Protein 5GXD (pdb70)

InterPro domains:
  IPR000873 AMP-dependent synthetase/ligase domain [PF00501] (63-445)
  IPR020845 AMP-binding, conserved site [PS00455] (236-247)
  IPR025110 AMP-binding enzyme, C-terminal domain [PF13193] (510-588)
  IPR032387 Acetyl-coenzyme A synthetase, N-terminal domain [PF16177] (3-57)
  IPR042099 ANL, N-terminal domain [G3DSA:3.40.50.12780] (1-495)
  IPR045851 AMP-binding enzyme domain superfamily [G3DSA:3.30.300.30] (496-630)

Solvent-accessible surface area: 23330 Å² total; per-residue (Å²): 84,12,86,123,27,41,37,52,26,128,126,76,57,65,31,26,0,56,118,14,3,146,50,8,68,46,92,53,85,8,60,49,2,59,44,56,128,99,52,74,32,55,47,23,0,28,84,2,70,0,4,4,0,50,0,0,0,7,33,18,38,128,76,64,50,9,128,62,39,0,0,8,8,1,0,20,27,21,170,56,116,80,96,7,25,0,38,89,0,42,92,90,0,9,43,2,0,5,2,0,99,76,68,33,3,114,112,21,23,46,0,0,0,0,1,8,11,2,3,26,0,0,6,0,0,0,0,0,11,13,4,2,2,6,0,0,1,1,29,7,17,19,4,16,42,28,0,4,32,10,0,55,33,0,48,0,54,0,0,0,0,0,1,0,1,37,57,78,90,93,46,12,84,12,2,80,55,0,29,26,0,5,108,105,2,120,56,104,11,96,8,0,2,0,25,61,20,153,70,55,109,14,123,51,64,123,68,45,7,66,29,9,116,131,15,29,195,70,30,120,80,5,95,28,21,59,6,42,0,58,26,31,8,0,0,2,16,18,19,29,32,86,54,98,21,28,0,0,22,0,15,3,0,1,0,0,1,0,0,17,28,0,0,73,34,0,0,16,0,60,77,33,31,22,0,0,0,25,33,24,0,3,50,11,22,0,0,0,0,0,0,0,0,0,0,0,23,0,0,5,0,0,0,12,10,24,65,26,44,51,13,102,48,0,1,2,2,1,46,0,2,25,79,15,122,0,40,0,0,3,4,23,0,15,16,0,21,16,0,44,186,78,10,78,104,9,114,41,19,74,136,76,99,31,94,99,10,98,1,1,0,0,5,34,26,142,1,17,61,104,0,2,92,28,0,64,95,67,24,67,21,37,1,2,16,2,20,20,13,15,1,0,0,0,0,0,0,0,0,0,20,25,47,63,97,23,100,46,62,67,22,3,3,2,17,14,0,0,4,0,54,18,39,10,1,38,178,54,28,116,88,35,66,92,49,59,112,13,17,0,0,0,88,28,39,13,0,0,1,6,8,25,26,3,30,144,10,91,122,50,7,49,116,41,7,16,72,78,12,109,37,28,1,29,2,10,13,13,0,58,30,28,153,89,29,13,1,34,33,97,60,42,71,70,68,10,8,38,2,23,20,47,34,6,7,6,16,14,1,23,80,15,0,56,71,12,120,24,10,61,57,9,0,1,4,7,0,67,39,130,59,63,28,53,29,0,0,0,0,0,9,38,45,112,76,43,135,76,81,105,89,76,0,13,118,62,0,37,112,34,0,100,96,76,15,1,39,15,0,10,10,125,40,12,15,27,12,124,91,2,0,55,21,208,108,38,119,19,15,83,50,12,0,39,43,13,1,46,56,57,126,96,184,99,19,107,49,21,86,46,69,46,2,5,98,53,0,61,108,10,0,46,165,53,57,43,115

Secondary structure (DSSP, 8-state):
-HHHHHHHHHH-HHHHHHHHHTTS--SB--S-SEE-TTTTS-EESTT-EE-HHIIIIIHHIIIIITTSEEEEEEEGGGTEEEEEEHHHHHHHHHHHHHHHHHTT--TT-EEEEE--SSHHHHHHHHHHHHHT-EEEE--TTS-HHHHHHHHHHH--SEEEEES-EEETTEEE-HHHHHHHHHHH-SS--SEEEEE--TTS--PPPTTTEEETTGGGTTPPPPPPPPEETTSEEEEEEES--TTS-EEEEEEHHHHHHHHHHHHHHTT---TT-EEEE-S-TTSHHHIIIIIIHHHHTT-EEEEE-S-SSSSS-TTHHHHHHHHHTEEEEEE-HHHHHHHHHH-TT-TTGGGS--TT--EEEE-SS---HHHHHHHHHHH-S-EEE-B--TTTSS-SEE--TTT--PPP-TT---EEPTT--EEEE-TTS-BPPTT--EEEEEESSPPTTS-S-BTT-HHHHIIIIISSSTTEEEEEEEEEE-TTS-EEEEEESSSEEEETTEEEEHHHHHHHHTTSTTEEEEEEEEEEETTTEEEEEEEEEEPTT--S-HHHHHHHHHHHHHHHT-GGG---EEEE-S---B-TT--B-HHHHHHHHHT------TT-S-TTHHHHHHHHHHHTT--

Radius of gyration: 24.01 Å; Cα contacts (8 Å, |Δi|>4): 1460; chains: 1; bounding box: 72×55×53 Å

Sequence (627 aa):
TYSQTYAAWKNDPEGFWMEAAQAIDWVTPPGAALNSDNAPLYEWFTDAEVNTCFNAVDRHVQAGNGDRVAIIHDSPVTHTKQEITYAELQERVSLLAGALRAKGIEKGDRVLIYMPMVPQALEAMLACARLGAIHSVVFGGFAANELAVRIDDATPKAIIAASCGIEPGRVVHYKPLLDGAIDLATHKPDFCLIFQREQEVAHLEPGRDFDWHEAQYGVDPAECVPVAGNHPAYILYTSGTTGQPKGVLRPTAGHLVALNWTMKNIYNVDPGDVFWAASDVGWVVGHSYICYAPLIHGNTTIVFEGKPVGTPDAGTFWRVISEHKVKSFFTAPTALRAVKREDPNGEFIGKYDLSHLKTVYLAGERADPDTIQWTMDKLGVPVIDHWWQTETGWAIAANPMGIEHLPVKIGSPSVAMPGYDVQVLDEGGHPVAPGTLGAIAVKLPLAPGTLPNLWQAEERFVKSYLTTFPGYYETGDAGYIDEDGYLYIMARTDDVINVAGHRLSTGAMEEVLASHPDVAECAVIGVSDTLKGQMPLGFLCLSAGVNRPHDEIAKECVKLVREKIGPVAAFKLACVVDRLPKTRSGKILRGTMVNIADGTPWKMPATIDDPAILDEITEALGKLGYP

Nearest PDB structures (foldseek):
  5gxd-assembly1_A  TM=1.002E+00  e=0.000E+00  Dinoroseobacter shibae DFL 12 = DSM 16493
  8w0h-assembly1_B  TM=9.464E-01  e=2.104E-74  Candida albicans
  7kds-assembly1_A  TM=9.506E-01  e=1.976E-74  Candida albicans SC5314
  8v4p-assembly1_A  TM=9.416E-01  e=1.287E-73  Candida albicans
  8w0h-assembly1_A  TM=9.505E-01  e=1.392E-71  Candida albicans

CATH classification: 3.40.50.12780 (+1 more: 3.30.300.30)

Organism: Dinoroseobacter shibae (strain DSM 16493 / NCIMB 14021 / DFL 12) (NCBI:txid398580)

Foldseek 3Di:
DVVVLQVVCVVPVFVSLLVLLVLADFPAFQPTFWDCVPPVLIATSQATKHFQLCLLAVVCVVVVQQQQWAEWEAELVVNDIDTAGSVRLLVLLQLLLLLVVVLPDAAAAEEEEQEWLDVVSLSVLSSCRQRNYAYEYAYNQWALQVLLLVCQQRVHQEYEYEQWADDVVDIRRRQVRPVSNQVVHPRHHQAYEYEYDPVGGDDADPNHYDYSVVSSPPTDGHGRDIDGQQRFSYWAWAADASVQTFTFTWGRSLQLSVLQVQCCQFQNDAASAEAEEPDTCNFLCCVRGQHRSNSSRNYHYYRYHYACAPSPGVLPVLCVCQVRLHAEYEYELLRLLVSCVRVVPLPSNVVGDNVSHAEYEYELDWNAQVSQVSCCVNVVHHYAYFYDGNQQSDTQAAQRVSVPRDDDDGQFNFAGDSQWPKFFAAQVQHGDAAPDKHFIKTAPPHGRRGGSAGRVCRVSCCVPFDPSRHRIGGRQWMFGAHPVRTTHTDGGPDQWDFFQSGTYGQVNLQVQLCPQPFFPGKGWAWAQDPNTGTAIAMETATDPPDDDDWVVSVVVSQVSCCNNTGCVNNHDHYGYFNDFKAFPVRHGPRVVLRCLQHVHDDDQDDRTDDSCRVVRSNVRSVVVPGD

B-factor: mean 26.02, std 11.64, range [9.41, 76.46]

Structure (mmCIF, N/CA/C/O backbone):
data_5GXD
#
_entry.id   5GXD
#
_cell.length_a   147.097
_cell.length_b   58.425
_cell.length_c   113.259
_cell.angle_alpha   90.00
_cell.angle_beta   128.45
_cell.angle_gamma   90.00
#
_symmetry.space_group_name_H-M   'C 1 2 1'
#
loop_
_entity.id
_entity.type
_entity.pdbx_description
1 polymer 'AMP-dependent synthetase and ligase'
2 non-polymer 'ADENOSINE MONOPHOSPHATE'
3 non-polymer 'ACRYLIC ACID'
4 non-polymer 'COENZYME A'
5 non-polymer GLYCEROL
6 water water
#
loop_
_atom_site.group_PDB
_atom_site.id
_atom_site.type_symbol
_atom_site.label_atom_id
_atom_site.label_alt_id
_atom_site.label_comp_id
_atom_site.label_asym_id
_atom_site.label_entity_id
_atom_site.label_seq_id
_atom_site.pdbx_PDB_ins_code
_atom_site.Cartn_x
_atom_site.Cartn_y
_atom_site.Cartn_z
_atom_site.occupancy
_atom_site.B_iso_or_equiv
_atom_site.auth_seq_id
_atom_site.auth_comp_id
_atom_site.auth_asym_id
_atom_site.auth_atom_id
_atom_site.pdbx_PDB_model_num
ATOM 1 N N . THR A 1 2 ? 34.937 42.755 5.989 1.00 20.70 2 THR A N 1
ATOM 2 C CA . THR A 1 2 ? 33.505 42.822 6.278 1.00 19.15 2 THR A CA 1
ATOM 3 C C . THR A 1 2 ? 32.879 41.436 6.134 1.00 19.74 2 THR A C 1
ATOM 4 O O . THR A 1 2 ? 33.459 40.560 5.505 1.00 18.36 2 THR A O 1
ATOM 8 N N . TYR A 1 3 ? 31.685 41.232 6.696 1.00 16.29 3 TYR A N 1
ATOM 9 C CA . TYR A 1 3 ? 31.090 39.914 6.561 1.00 14.67 3 TYR A CA 1
ATOM 10 C C . TYR A 1 3 ? 30.635 39.651 5.133 1.00 18.09 3 TYR A C 1
ATOM 11 O O . TYR A 1 3 ? 30.741 38.516 4.650 1.00 16.84 3 TYR A O 1
ATOM 20 N N . SER A 1 4 ? 30.114 40.673 4.445 1.00 16.50 4 SER A N 1
ATOM 21 C CA . SER A 1 4 ? 29.786 40.498 3.027 1.00 16.35 4 SER A CA 1
ATOM 22 C C . SER A 1 4 ? 30.993 39.976 2.246 1.00 15.73 4 SER A C 1
ATOM 23 O O . SER A 1 4 ? 30.864 39.063 1.420 1.00 14.02 4 SER A O 1
ATOM 26 N N . GLN A 1 5 ? 32.179 40.534 2.505 1.00 13.63 5 GLN A N 1
ATOM 27 C CA . GLN A 1 5 ? 33.381 40.065 1.817 1.00 15.23 5 GLN A CA 1
ATOM 28 C C . GLN A 1 5 ? 33.687 38.610 2.162 1.00 17.75 5 GLN A C 1
ATOM 29 O O . GLN A 1 5 ? 34.007 37.811 1.274 1.00 14.73 5 GLN A O 1
ATOM 35 N N . THR A 1 6 ? 33.611 38.253 3.452 1.00 14.04 6 THR A N 1
ATOM 36 C CA . THR A 1 6 ? 33.851 36.869 3.863 1.00 16.38 6 THR A CA 1
ATOM 37 C C . THR A 1 6 ? 32.870 35.915 3.196 1.00 14.32 6 THR A C 1
ATOM 38 O O . THR A 1 6 ? 33.265 34.896 2.622 1.00 14.35 6 THR A O 1
ATOM 42 N N . TYR A 1 7 ? 31.573 36.217 3.292 1.00 14.12 7 TYR A N 1
ATOM 43 C CA . TYR A 1 7 ? 30.570 35.314 2.754 1.00 14.68 7 TYR A CA 1
ATOM 44 C C . TYR A 1 7 ? 30.697 35.199 1.237 1.00 17.50 7 TYR A C 1
ATOM 45 O O . TYR A 1 7 ? 30.585 34.101 0.674 1.00 14.84 7 TYR A O 1
ATOM 54 N N . ALA A 1 8 ? 30.963 36.316 0.557 1.00 11.87 8 ALA A N 1
ATOM 55 C CA . ALA A 1 8 ? 31.161 36.239 -0.892 1.00 16.00 8 ALA A CA 1
ATOM 56 C C . ALA A 1 8 ? 32.428 35.468 -1.250 1.00 16.55 8 ALA A C 1
ATOM 57 O O . ALA A 1 8 ? 32.454 34.761 -2.265 1.00 16.85 8 ALA A O 1
ATOM 59 N N . ALA A 1 9 ? 33.475 35.569 -0.427 1.00 15.07 9 ALA A N 1
ATOM 60 C CA . ALA A 1 9 ? 34.692 34.812 -0.693 1.00 14.51 9 ALA A CA 1
ATOM 61 C C . ALA A 1 9 ? 34.422 33.319 -0.601 1.00 17.44 9 ALA A C 1
ATOM 62 O O . ALA A 1 9 ? 34.965 32.530 -1.388 1.00 19.41 9 ALA A O 1
ATOM 64 N N . TRP A 1 10 ? 33.559 32.915 0.331 1.00 16.48 10 TRP A N 1
ATOM 65 C CA . TRP A 1 10 ? 33.183 31.508 0.407 1.00 16.12 10 TRP A CA 1
ATOM 66 C C . TRP A 1 10 ? 32.344 31.102 -0.800 1.00 17.60 10 TRP A C 1
ATOM 67 O O . TRP A 1 10 ? 32.617 30.079 -1.438 1.00 16.49 10 TRP A O 1
ATOM 78 N N . LYS A 1 11 ? 31.321 31.894 -1.136 1.00 16.22 11 LYS A N 1
ATOM 79 C CA . LYS A 1 11 ? 30.474 31.574 -2.289 1.00 20.45 11 LYS A CA 1
ATOM 80 C C . LYS A 1 11 ? 31.285 31.434 -3.576 1.00 19.34 11 LYS A C 1
ATOM 81 O O . LYS A 1 11 ? 31.003 30.562 -4.408 1.00 19.14 11 LYS A O 1
ATOM 87 N N . ASN A 1 12 ? 32.272 32.308 -3.770 1.00 15.61 12 ASN A N 1
ATOM 88 C CA . ASN A 1 12 ? 33.045 32.356 -5.003 1.00 17.95 12 ASN A CA 1
ATOM 89 C C . ASN A 1 12 ? 34.135 31.297 -5.060 1.00 17.52 12 ASN A C 1
ATOM 90 O O . ASN A 1 12 ? 34.551 30.920 -6.157 1.00 18.99 12 ASN A O 1
ATOM 95 N N . ASP A 1 13 ? 34.606 30.799 -3.919 1.00 13.63 13 ASP A N 1
ATOM 96 C CA . ASP A 1 13 ? 35.625 29.760 -3.934 1.00 16.89 13 ASP A CA 1
ATOM 97 C C . ASP A 1 13 ? 35.510 28.922 -2.659 1.00 17.88 13 ASP A C 1
ATOM 98 O O . ASP A 1 13 ? 36.319 29.075 -1.740 1.00 17.55 13 ASP A O 1
ATOM 103 N N . PRO A 1 14 ? 34.508 28.047 -2.561 1.00 17.14 14 PRO A N 1
ATOM 104 C CA . PRO A 1 14 ? 34.340 27.268 -1.313 1.00 20.88 14 PRO A CA 1
ATOM 105 C C . PRO A 1 14 ? 35.526 26.372 -0.989 1.00 16.48 14 PRO A C 1
ATOM 106 O O . PRO A 1 14 ? 35.889 26.235 0.191 1.00 20.10 14 PRO A O 1
ATOM 110 N N . GLU A 1 15 ? 36.143 25.749 -1.997 1.00 18.48 15 GLU A N 1
ATOM 111 C CA . GLU A 1 15 ? 37.318 24.917 -1.733 1.00 20.36 15 GLU A CA 1
ATOM 112 C C . GLU A 1 15 ? 38.445 25.747 -1.131 1.00 21.37 15 GLU A C 1
ATOM 113 O O . GLU A 1 15 ? 39.005 25.392 -0.084 1.00 18.74 15 GLU A O 1
ATOM 119 N N . GLY A 1 16 ? 38.784 26.869 -1.774 1.00 18.80 16 GLY A N 1
ATOM 120 C CA . GLY A 1 16 ? 39.846 27.703 -1.243 1.00 17.82 16 GLY A CA 1
ATOM 121 C C . GLY A 1 16 ? 39.535 28.209 0.152 1.00 16.56 16 GLY A C 1
ATOM 122 O O . GLY A 1 16 ? 40.424 28.312 1.000 1.00 16.49 16 GLY A O 1
ATOM 123 N N . PHE A 1 17 ? 38.266 28.540 0.403 1.00 17.37 17 PHE A N 1
ATOM 124 C CA . PHE A 1 17 ? 37.872 29.063 1.706 1.00 15.33 17 PHE A CA 1
ATOM 125 C C . PHE A 1 17 ? 38.108 28.026 2.803 1.00 15.90 17 PHE A C 1
ATOM 126 O O . PHE A 1 17 ? 38.717 28.322 3.845 1.00 15.23 17 PHE A O 1
ATOM 134 N N . TRP A 1 18 ? 37.653 26.795 2.579 1.00 15.25 18 TRP A N 1
ATOM 135 C CA . TRP A 1 18 ? 37.778 25.779 3.622 1.00 14.40 18 TRP A CA 1
ATOM 136 C C . TRP A 1 18 ? 39.185 25.196 3.700 1.00 15.72 18 TRP A C 1
ATOM 137 O O . TRP A 1 18 ? 39.642 24.844 4.798 1.00 14.04 18 TRP A O 1
ATOM 148 N N . MET A 1 19 ? 39.897 25.101 2.568 1.00 13.72 19 MET A N 1
ATOM 149 C CA . MET A 1 19 ? 41.287 24.660 2.633 1.00 16.75 19 MET A CA 1
ATOM 150 C C . MET A 1 19 ? 42.139 25.651 3.422 1.00 19.19 19 MET A C 1
ATOM 151 O O . MET A 1 19 ? 43.028 25.250 4.192 1.00 16.79 19 MET A O 1
ATOM 156 N N . GLU A 1 20 ? 41.856 26.950 3.280 1.00 17.54 20 GLU A N 1
ATOM 157 C CA . GLU A 1 20 ? 42.587 27.936 4.067 1.00 16.68 20 GLU A CA 1
ATOM 158 C C . GLU A 1 20 ? 42.277 27.786 5.547 1.00 16.08 20 GLU A C 1
ATOM 159 O O . GLU A 1 20 ? 43.184 27.841 6.385 1.00 16.57 20 GLU A O 1
ATOM 165 N N . ALA A 1 21 ? 40.997 27.617 5.890 1.00 15.54 21 ALA A N 1
ATOM 166 C CA . ALA A 1 21 ? 40.637 27.389 7.282 1.00 16.71 21 ALA A CA 1
ATOM 167 C C . ALA A 1 21 ? 41.267 26.106 7.806 1.00 16.33 21 ALA A C 1
ATOM 168 O O . ALA A 1 21 ? 41.588 26.012 9.000 1.00 16.12 21 ALA A O 1
ATOM 170 N N . ALA A 1 22 ? 41.454 25.108 6.933 1.00 14.67 22 ALA A N 1
ATOM 171 C CA . ALA A 1 22 ? 42.081 23.857 7.355 1.00 14.09 22 ALA A CA 1
ATOM 172 C C . ALA A 1 22 ? 43.542 24.051 7.742 1.00 16.89 22 ALA A C 1
ATOM 173 O O . ALA A 1 22 ? 44.106 23.202 8.449 1.00 15.26 22 ALA A O 1
ATOM 175 N N . GLN A 1 23 ? 44.161 25.159 7.321 1.00 13.65 23 GLN A N 1
ATOM 176 C CA . GLN A 1 23 ? 45.554 25.405 7.671 1.00 15.93 23 GLN A CA 1
ATOM 177 C C . GLN A 1 23 ? 45.749 25.586 9.175 1.00 16.46 23 GLN A C 1
ATOM 178 O O . GLN A 1 23 ? 46.865 25.401 9.671 1.00 15.94 23 GLN A O 1
ATOM 184 N N . ALA A 1 24 ? 44.697 25.933 9.918 1.00 15.98 24 ALA A N 1
ATOM 185 C CA . ALA A 1 24 ? 44.863 26.179 11.348 1.00 18.94 24 ALA A CA 1
ATOM 186 C C . ALA A 1 24 ? 44.979 24.900 12.161 1.00 16.02 24 ALA A C 1
ATOM 187 O O . ALA A 1 24 ? 45.253 24.971 13.364 1.00 15.52 24 ALA A O 1
ATOM 189 N N . ILE A 1 25 ? 44.768 23.748 11.541 1.00 15.34 25 ILE A N 1
ATOM 190 C CA . ILE A 1 25 ? 44.743 22.459 12.218 1.00 12.10 25 ILE A CA 1
ATOM 191 C C . ILE A 1 25 ? 46.069 21.754 11.966 1.00 16.93 25 ILE A C 1
ATOM 192 O O . ILE A 1 25 ? 46.637 21.859 10.873 1.00 16.05 25 ILE A O 1
ATOM 197 N N . ASP A 1 26 ? 46.580 21.053 12.983 1.00 14.63 26 ASP A N 1
ATOM 198 C CA . ASP A 1 26 ? 47.805 20.265 12.856 1.00 15.66 26 ASP A CA 1
ATOM 199 C C . ASP A 1 26 ? 47.430 18.864 12.372 1.00 16.40 26 ASP A C 1
ATOM 200 O O . ASP A 1 26 ? 46.858 18.073 13.131 1.00 15.25 26 ASP A O 1
ATOM 205 N N . TRP A 1 27 ? 47.774 18.552 11.120 1.00 13.33 27 TRP A N 1
ATOM 206 C CA . TRP A 1 27 ? 47.401 17.294 10.485 1.00 14.41 27 TRP A CA 1
ATOM 207 C C . TRP A 1 27 ? 48.528 16.279 10.586 1.00 15.31 27 TRP A C 1
ATOM 208 O O . TRP A 1 27 ? 49.705 16.633 10.491 1.00 17.84 27 TRP A O 1
ATOM 219 N N . VAL A 1 28 ? 48.164 15.009 10.752 1.00 17.07 28 VAL A N 1
ATOM 220 C CA . VAL A 1 28 ? 49.117 13.938 10.471 1.00 18.10 28 VAL A CA 1
ATOM 221 C C . VAL A 1 28 ? 49.325 13.822 8.963 1.00 18.76 28 VAL A C 1
ATOM 222 O O . VAL A 1 28 ? 50.456 13.768 8.469 1.00 17.78 28 VAL A O 1
ATOM 226 N N . THR A 1 29 ? 48.232 13.819 8.208 1.00 17.63 29 THR A N 1
ATOM 227 C CA . THR A 1 29 ? 48.268 13.907 6.749 1.00 17.45 29 THR A CA 1
ATOM 228 C C . THR A 1 29 ? 47.260 14.979 6.372 1.00 15.19 29 THR A C 1
ATOM 229 O O . THR A 1 29 ? 46.057 14.811 6.649 1.00 17.91 29 THR A O 1
ATOM 233 N N . PRO A 1 30 ? 47.679 16.095 5.780 1.00 15.93 30 PRO A N 1
ATOM 234 C CA . PRO A 1 30 ? 46.721 17.149 5.481 1.00 18.11 30 PRO A CA 1
ATOM 235 C C . PRO A 1 30 ? 45.788 16.696 4.374 1.00 19.20 30 PRO A C 1
ATOM 236 O O . PRO A 1 30 ? 46.171 15.878 3.523 1.00 18.57 30 PRO A O 1
ATOM 240 N N . PRO A 1 31 ? 44.547 17.176 4.362 1.00 16.20 31 PRO A N 1
ATOM 241 C CA . PRO A 1 31 ? 43.657 16.839 3.255 1.00 15.81 31 PRO A CA 1
ATOM 242 C C . PRO A 1 31 ? 44.175 17.486 1.989 1.00 18.36 31 PRO A C 1
ATOM 243 O O . PRO A 1 31 ? 44.846 18.520 2.030 1.00 18.25 31 PRO A O 1
ATOM 247 N N . GLY A 1 32 ? 43.873 16.858 0.854 1.00 15.83 32 GLY A N 1
ATOM 248 C CA . GLY A 1 32 ? 44.251 17.459 -0.406 1.00 16.85 32 GLY A CA 1
ATOM 249 C C . GLY A 1 32 ? 43.187 18.331 -1.012 1.00 18.37 32 GLY A C 1
ATOM 250 O O . GLY A 1 32 ? 43.463 19.060 -1.962 1.00 18.69 32 GLY A O 1
ATOM 251 N N . ALA A 1 33 ? 41.975 18.273 -0.472 1.00 15.92 33 ALA A N 1
ATOM 252 C CA . ALA A 1 33 ? 40.837 19.028 -0.975 1.00 18.68 33 ALA A CA 1
ATOM 253 C C . ALA A 1 33 ? 39.798 19.011 0.131 1.00 17.27 33 ALA A C 1
ATOM 254 O O . ALA A 1 33 ? 39.964 18.315 1.133 1.00 19.04 33 ALA A O 1
ATOM 256 N N . ALA A 1 34 ? 38.728 19.789 -0.043 1.00 13.55 34 ALA A N 1
ATOM 257 C CA . ALA A 1 34 ? 37.739 19.882 1.028 1.00 17.71 34 ALA A CA 1
ATOM 258 C C . ALA A 1 34 ? 36.560 18.945 0.787 1.00 16.19 34 ALA A C 1
ATOM 259 O O . ALA A 1 34 ? 36.439 17.901 1.443 1.00 16.31 34 ALA A O 1
ATOM 261 N N . LEU A 1 35 ? 35.710 19.297 -0.169 1.00 14.84 35 LEU A N 1
ATOM 262 C CA . LEU A 1 35 ? 34.494 18.542 -0.429 1.00 16.83 35 LEU A CA 1
ATOM 263 C C . LEU A 1 35 ? 34.807 17.208 -1.111 1.00 16.95 35 LEU A C 1
ATOM 264 O O . LEU A 1 35 ? 35.582 17.159 -2.070 1.00 16.86 35 LEU A O 1
ATOM 269 N N . ASN A 1 36 ? 34.204 16.127 -0.606 1.00 14.95 36 ASN A N 1
ATOM 270 C CA . ASN A 1 36 ? 34.180 14.824 -1.272 1.00 15.14 36 ASN A CA 1
ATOM 271 C C . ASN A 1 36 ? 32.738 14.612 -1.716 1.00 18.36 36 ASN A C 1
ATOM 272 O O . ASN A 1 36 ? 31.856 14.374 -0.886 1.00 16.78 36 ASN A O 1
ATOM 277 N N . SER A 1 37 ? 32.484 14.736 -3.017 1.00 16.92 37 SER A N 1
ATOM 278 C CA . SER A 1 37 ? 31.136 14.570 -3.540 1.00 19.87 37 SER A CA 1
ATOM 279 C C . SER A 1 37 ? 30.911 13.195 -4.179 1.00 20.85 37 SER A C 1
ATOM 280 O O . SER A 1 37 ? 29.884 12.985 -4.828 1.00 19.47 37 SER A O 1
ATOM 283 N N . ASP A 1 38 ? 31.832 12.250 -3.985 1.00 21.58 38 ASP A N 1
ATOM 284 C CA . ASP A 1 38 ? 31.750 10.968 -4.688 1.00 22.88 38 ASP A CA 1
ATOM 285 C C . ASP A 1 38 ? 30.482 10.192 -4.343 1.00 26.30 38 ASP A C 1
ATOM 286 O O . ASP A 1 38 ? 30.022 9.369 -5.145 1.00 20.33 38 ASP A O 1
ATOM 291 N N . ASN A 1 39 ? 29.913 10.420 -3.160 1.00 23.68 39 ASN A N 1
ATOM 292 C CA . ASN A 1 39 ? 28.691 9.746 -2.738 1.00 19.99 39 ASN A CA 1
ATOM 293 C C . ASN A 1 39 ? 27.516 10.705 -2.597 1.00 19.06 39 ASN A C 1
ATOM 294 O O . ASN A 1 39 ? 26.574 10.411 -1.855 1.00 19.14 39 ASN A O 1
ATOM 299 N N . ALA A 1 40 ? 27.545 11.837 -3.303 1.00 20.14 40 ALA A N 1
ATOM 300 C CA . ALA A 1 40 ? 26.409 12.771 -3.324 1.00 20.19 40 ALA A CA 1
ATOM 301 C C . ALA A 1 40 ? 25.117 11.983 -3.530 1.00 20.73 40 ALA A C 1
ATOM 302 O O . ALA A 1 40 ? 25.093 11.059 -4.335 1.00 24.19 40 ALA A O 1
ATOM 304 N N . PRO A 1 41 ? 24.045 12.339 -2.806 1.00 19.22 41 PRO A N 1
ATOM 305 C CA . PRO A 1 41 ? 23.925 13.530 -1.952 1.00 19.73 41 PRO A CA 1
ATOM 306 C C . PRO A 1 41 ? 24.483 13.347 -0.533 1.00 17.99 41 PRO A C 1
ATOM 307 O O . PRO A 1 41 ? 24.238 14.199 0.321 1.00 19.57 41 PRO A O 1
ATOM 311 N N . LEU A 1 42 ? 25.211 12.261 -0.279 1.00 16.90 42 LEU A N 1
ATOM 312 C CA . LEU A 1 42 ? 25.843 12.056 1.034 1.00 18.26 42 LEU A CA 1
ATOM 313 C C . LEU A 1 42 ? 27.252 12.630 0.962 1.00 16.15 42 LEU A C 1
ATOM 314 O O . LEU A 1 42 ? 28.248 11.919 0.806 1.00 18.83 42 LEU A O 1
ATOM 319 N N . TYR A 1 43 ? 27.320 13.957 1.034 1.00 16.97 43 TYR A N 1
ATOM 320 C CA . TYR A 1 43 ? 28.585 14.667 0.939 1.00 15.63 43 TYR A CA 1
ATOM 321 C C . TYR A 1 43 ? 29.408 14.478 2.211 1.00 15.55 43 TYR A C 1
ATOM 322 O O . TYR A 1 43 ? 28.865 14.294 3.300 1.00 14.07 43 TYR A O 1
ATOM 331 N N . GLU A 1 44 ? 30.734 14.528 2.058 1.00 15.33 44 GLU A N 1
ATOM 332 C CA . GLU A 1 44 ? 31.659 14.447 3.180 1.00 16.98 44 GLU A CA 1
ATOM 333 C C . GLU A 1 44 ? 32.792 15.424 2.926 1.00 17.91 44 GLU A C 1
ATOM 334 O O . GLU A 1 44 ? 32.969 15.918 1.811 1.00 14.05 44 GLU A O 1
ATOM 340 N N . TRP A 1 45 ? 33.569 15.697 3.977 1.00 14.31 45 TRP A N 1
ATOM 341 C CA . TRP A 1 45 ? 34.599 16.727 3.947 1.00 14.56 45 TRP A CA 1
ATOM 342 C C . TRP A 1 45 ? 35.925 16.181 4.453 1.00 14.46 45 TRP A C 1
ATOM 343 O O . TRP A 1 45 ? 35.961 15.458 5.452 1.00 14.37 45 TRP A O 1
ATOM 354 N N . PHE A 1 46 ? 37.013 16.571 3.784 1.00 13.05 46 PHE A N 1
ATOM 355 C CA . PHE A 1 46 ? 38.373 16.291 4.236 1.00 11.84 46 PHE A CA 1
ATOM 356 C C . PHE A 1 46 ? 38.607 14.800 4.487 1.00 14.97 46 PHE A C 1
ATOM 357 O O . PHE A 1 46 ? 39.273 14.410 5.455 1.00 13.60 46 PHE A O 1
ATOM 365 N N . THR A 1 47 ? 38.079 13.953 3.600 1.00 13.56 47 THR A N 1
ATOM 366 C CA . THR A 1 47 ? 38.046 12.521 3.879 1.00 12.98 47 THR A CA 1
ATOM 367 C C . THR A 1 47 ? 39.417 11.878 3.775 1.00 15.46 47 THR A C 1
ATOM 368 O O . THR A 1 47 ? 39.624 10.811 4.362 1.00 15.00 47 THR A O 1
ATOM 372 N N . ASP A 1 48 ? 40.349 12.494 3.046 1.00 13.12 48 ASP A N 1
ATOM 373 C CA . ASP A 1 48 ? 41.685 11.942 2.865 1.00 14.38 48 ASP A CA 1
ATOM 374 C C . ASP A 1 48 ? 42.694 12.450 3.882 1.00 15.73 48 ASP A C 1
ATOM 375 O O . ASP A 1 48 ? 43.882 12.120 3.779 1.00 13.99 48 ASP A O 1
ATOM 380 N N . ALA A 1 49 ? 42.258 13.229 4.861 1.00 13.43 49 ALA A N 1
ATOM 381 C CA . ALA A 1 49 ? 43.162 13.682 5.899 1.00 17.93 49 ALA A CA 1
ATOM 382 C C . ALA A 1 49 ? 43.393 12.572 6.911 1.00 17.80 49 ALA A C 1
ATOM 383 O O . ALA A 1 49 ? 42.616 11.619 7.008 1.00 16.11 49 ALA A O 1
ATOM 385 N N . GLU A 1 50 ? 44.479 12.717 7.671 1.00 15.50 50 GLU A N 1
ATOM 386 C CA . GLU A 1 50 ? 44.710 11.987 8.908 1.00 17.06 50 GLU A CA 1
ATOM 387 C C . GLU A 1 50 ? 44.999 12.997 10.008 1.00 14.93 50 GLU A C 1
ATOM 388 O O . GLU A 1 50 ? 45.723 13.976 9.790 1.00 16.92 50 GLU A O 1
ATOM 394 N N . VAL A 1 51 ? 44.449 12.755 11.192 1.00 15.88 51 VAL A N 1
ATOM 395 C CA . VAL A 1 51 ? 44.457 13.784 12.235 1.00 15.05 51 VAL A CA 1
ATOM 396 C C . VAL A 1 51 ? 44.079 13.129 13.556 1.00 16.44 51 VAL A C 1
ATOM 397 O O . VAL A 1 51 ? 43.606 11.984 13.579 1.00 17.36 51 VAL A O 1
ATOM 401 N N . ASN A 1 52 ? 44.313 13.828 14.664 1.00 14.32 52 ASN A N 1
ATOM 402 C CA . ASN A 1 52 ? 43.773 13.413 15.945 1.00 14.64 52 ASN A CA 1
ATOM 403 C C . ASN A 1 52 ? 43.197 14.627 16.662 1.00 15.68 52 ASN A C 1
ATOM 404 O O . ASN A 1 52 ? 43.834 15.681 16.734 1.00 13.32 52 ASN A O 1
ATOM 409 N N . THR A 1 53 ? 41.972 14.480 17.165 1.00 14.59 53 THR A N 1
ATOM 410 C CA . THR A 1 53 ? 41.308 15.586 17.830 1.00 13.72 53 THR A CA 1
ATOM 411 C C . THR A 1 53 ? 42.008 15.956 19.134 1.00 17.99 53 THR A C 1
ATOM 412 O O . THR A 1 53 ? 42.172 17.143 19.444 1.00 16.42 53 THR A O 1
ATOM 416 N N . CYS A 1 54 ? 42.426 14.955 19.916 1.00 13.50 54 CYS A N 1
ATOM 417 C CA . CYS A 1 54 ? 43.031 15.270 21.207 1.00 12.94 54 CYS A CA 1
ATOM 418 C C . CYS A 1 54 ? 44.373 15.960 21.016 1.00 14.75 54 CYS A C 1
ATOM 419 O O . CYS A 1 54 ? 44.763 16.799 21.835 1.00 14.13 54 CYS A O 1
ATOM 422 N N . PHE A 1 55 ? 45.085 15.636 19.938 1.00 13.88 55 PHE A N 1
ATOM 423 C CA . PHE A 1 55 ? 46.369 16.286 19.723 1.00 16.17 55 PHE A CA 1
ATOM 424 C C . PHE A 1 55 ? 46.170 17.776 19.484 1.00 16.52 55 PHE A C 1
ATOM 425 O O . PHE A 1 55 ? 46.930 18.604 19.999 1.00 16.25 55 PHE A O 1
ATOM 433 N N . ASN A 1 56 ? 45.127 18.133 18.735 1.00 14.83 56 ASN A N 1
ATOM 434 C CA . ASN A 1 56 ? 44.853 19.533 18.426 1.00 17.29 56 ASN A CA 1
ATOM 435 C C . ASN A 1 56 ? 44.201 20.280 19.586 1.00 14.88 56 ASN A C 1
ATOM 436 O O . ASN A 1 56 ? 44.306 21.512 19.662 1.00 16.30 56 ASN A O 1
ATOM 441 N N . ALA A 1 57 ? 43.519 19.573 20.458 1.00 13.08 57 ALA A N 1
ATOM 442 C CA . ALA A 1 57 ? 42.877 20.200 21.589 1.00 15.45 57 ALA A CA 1
ATOM 443 C C . ALA A 1 57 ? 43.762 20.331 22.858 1.00 14.97 57 ALA A C 1
ATOM 444 O O . ALA A 1 57 ? 43.464 21.081 23.718 1.00 14.20 57 ALA A O 1
ATOM 446 N N . VAL A 1 58 ? 44.822 19.539 22.920 1.00 14.44 58 VAL A N 1
ATOM 447 C CA . VAL A 1 58 ? 45.693 19.454 24.067 1.00 15.95 58 VAL A CA 1
ATOM 448 C C . VAL A 1 58 ? 47.197 19.491 23.772 1.00 15.07 58 VAL A C 1
ATOM 449 O O . VAL A 1 58 ? 47.810 20.490 23.941 1.00 14.31 58 VAL A O 1
ATOM 453 N N . ASP A 1 59 ? 47.742 18.366 23.358 1.00 15.67 59 ASP A N 1
ATOM 454 C CA . ASP A 1 59 ? 49.167 18.217 23.109 1.00 15.32 59 ASP A CA 1
ATOM 455 C C . ASP A 1 59 ? 49.841 19.356 22.353 1.00 17.06 59 ASP A C 1
ATOM 456 O O . ASP A 1 59 ? 50.836 19.821 22.751 1.00 17.25 59 ASP A O 1
ATOM 461 N N . ARG A 1 60 ? 49.263 19.755 21.242 1.00 16.43 60 ARG A N 1
ATOM 462 C CA . ARG A 1 60 ? 49.830 20.789 20.439 1.00 18.47 60 ARG A CA 1
ATOM 463 C C . ARG A 1 60 ? 50.074 22.079 21.214 1.00 19.29 60 ARG A C 1
ATOM 464 O O . ARG A 1 60 ? 51.027 22.727 21.010 1.00 18.54 60 ARG A O 1
ATOM 472 N N . HIS A 1 61 ? 49.180 22.405 22.105 1.00 15.10 61 HIS A N 1
ATOM 473 C CA . HIS A 1 61 ? 49.353 23.622 22.897 1.00 18.47 61 HIS A CA 1
ATOM 474 C C . HIS A 1 61 ? 50.481 23.479 23.910 1.00 19.47 61 HIS A C 1
ATOM 475 O O . HIS A 1 61 ? 51.174 24.460 24.204 1.00 21.05 61 HIS A O 1
ATOM 482 N N . VAL A 1 62 ? 50.692 22.274 24.440 1.00 18.27 62 VAL A N 1
ATOM 483 C CA . VAL A 1 62 ? 51.862 22.023 25.279 1.00 16.66 62 VAL A CA 1
ATOM 484 C C . VAL A 1 62 ? 53.134 22.156 24.455 1.00 18.80 62 VAL A C 1
ATOM 485 O O . VAL A 1 62 ? 54.121 22.772 24.883 1.00 17.92 62 VAL A O 1
ATOM 489 N N . GLN A 1 63 ? 53.131 21.573 23.257 1.00 18.75 63 GLN A N 1
ATOM 490 C CA . GLN A 1 63 ? 54.320 21.600 22.421 1.00 20.93 63 GLN A CA 1
ATOM 491 C C . GLN A 1 63 ? 54.626 23.002 21.920 1.00 21.22 63 GLN A C 1
ATOM 492 O O . GLN A 1 63 ? 55.780 23.291 21.589 1.00 24.01 63 GLN A O 1
ATOM 498 N N . ALA A 1 64 ? 53.628 23.885 21.885 1.00 17.81 64 ALA A N 1
ATOM 499 C CA . ALA A 1 64 ? 53.847 25.262 21.475 1.00 20.80 64 ALA A CA 1
ATOM 500 C C . ALA A 1 64 ? 54.349 26.133 22.617 1.00 20.83 64 ALA A C 1
ATOM 501 O O . ALA A 1 64 ? 54.553 27.331 22.414 1.00 21.51 64 ALA A O 1
ATOM 503 N N . GLY A 1 65 ? 54.546 25.567 23.806 1.00 21.12 65 GLY A N 1
ATOM 504 C CA . GLY A 1 65 ? 55.007 26.328 24.947 1.00 21.25 65 GLY A CA 1
ATOM 505 C C . GLY A 1 65 ? 53.915 26.888 25.831 1.00 26.56 65 GLY A C 1
ATOM 506 O O . GLY A 1 65 ? 54.214 27.676 26.741 1.00 20.59 65 GLY A O 1
ATOM 507 N N . ASN A 1 66 ? 52.659 26.507 25.605 1.00 20.02 66 ASN A N 1
ATOM 508 C CA . ASN A 1 66 ? 51.547 27.010 26.399 1.00 21.65 66 ASN A CA 1
ATOM 509 C C . ASN A 1 66 ? 51.052 25.983 27.409 1.00 19.60 66 ASN A C 1
ATOM 510 O O . ASN A 1 66 ? 49.880 26.009 27.797 1.00 19.77 66 ASN A O 1
ATOM 515 N N . GLY A 1 67 ? 51.943 25.087 27.852 1.00 19.16 67 GLY A N 1
ATOM 516 C CA . GLY A 1 67 ? 51.562 24.066 28.812 1.00 17.88 67 GLY A CA 1
ATOM 517 C C . GLY A 1 67 ? 51.073 24.628 30.131 1.00 19.34 67 GLY A C 1
ATOM 518 O O . GLY A 1 67 ? 50.245 24.009 30.798 1.00 18.12 67 GLY A O 1
ATOM 519 N N . ASP A 1 68 ? 51.560 25.806 30.527 1.00 18.19 68 ASP A N 1
ATOM 520 C CA . ASP A 1 68 ? 51.109 26.388 31.789 1.00 20.58 68 ASP A CA 1
ATOM 521 C C . ASP A 1 68 ? 49.859 27.255 31.640 1.00 20.06 68 ASP A C 1
ATOM 522 O O . ASP A 1 68 ? 49.324 27.715 32.654 1.00 17.22 68 ASP A O 1
ATOM 527 N N . ARG A 1 69 ? 49.372 27.473 30.415 1.00 15.79 69 ARG A N 1
ATOM 528 C CA . ARG A 1 69 ? 48.076 28.116 30.235 1.00 15.76 69 ARG A CA 1
ATOM 529 C C . ARG A 1 69 ? 46.981 27.267 30.869 1.00 15.85 69 ARG A C 1
ATOM 530 O O . ARG A 1 69 ? 47.010 26.035 30.792 1.00 17.76 69 ARG A O 1
ATOM 538 N N . VAL A 1 70 ? 45.991 27.911 31.486 1.00 13.08 70 VAL A N 1
ATOM 539 C CA . VAL A 1 70 ? 44.879 27.145 32.045 1.00 13.50 70 VAL A CA 1
ATOM 540 C C . VAL A 1 70 ? 43.988 26.628 30.918 1.00 13.93 70 VAL A C 1
ATOM 541 O O . VAL A 1 70 ? 43.546 27.390 30.043 1.00 13.58 70 VAL A O 1
ATOM 545 N N . ALA A 1 71 ? 43.736 25.319 30.916 1.00 14.06 71 ALA A N 1
ATOM 546 C CA . ALA A 1 71 ? 42.857 24.725 29.913 1.00 13.52 71 ALA A CA 1
ATOM 547 C C . ALA A 1 71 ? 41.416 24.635 30.412 1.00 13.66 71 ALA A C 1
ATOM 548 O O . ALA A 1 71 ? 40.481 25.009 29.694 1.00 11.50 71 ALA A O 1
ATOM 550 N N . ILE A 1 72 ? 41.213 24.146 31.636 1.00 12.05 72 ILE A N 1
ATOM 551 C CA . ILE A 1 72 ? 39.867 23.924 32.162 1.00 13.04 72 ILE A CA 1
ATOM 552 C C . ILE A 1 72 ? 39.749 24.563 33.541 1.00 14.56 72 ILE A C 1
ATOM 553 O O . ILE A 1 72 ? 40.608 24.357 34.410 1.00 13.49 72 ILE A O 1
ATOM 558 N N . ILE A 1 73 ? 38.668 25.305 33.757 1.00 12.51 73 ILE A N 1
ATOM 559 C CA . ILE A 1 73 ? 38.300 25.753 35.096 1.00 15.15 73 ILE A CA 1
ATOM 560 C C . ILE A 1 73 ? 37.012 25.049 35.476 1.00 13.44 73 ILE A C 1
ATOM 561 O O . ILE A 1 73 ? 35.998 25.178 34.781 1.00 11.10 73 ILE A O 1
ATOM 566 N N . HIS A 1 74 ? 37.053 24.304 36.573 1.00 12.59 74 HIS A N 1
ATOM 567 C CA . HIS A 1 74 ? 35.854 23.708 37.141 1.00 14.03 74 HIS A CA 1
ATOM 568 C C . HIS A 1 74 ? 35.333 24.649 38.220 1.00 13.07 74 HIS A C 1
ATOM 569 O O . HIS A 1 74 ? 36.056 24.961 39.173 1.00 12.58 74 HIS A O 1
ATOM 576 N N . ASP A 1 75 ? 34.101 25.125 38.065 1.00 11.55 75 ASP A N 1
ATOM 577 C CA . ASP A 1 75 ? 33.489 25.970 39.088 1.00 11.83 75 ASP A CA 1
ATOM 578 C C . ASP A 1 75 ? 32.172 25.312 39.460 1.00 12.70 75 ASP A C 1
ATOM 579 O O . ASP A 1 75 ? 31.213 25.342 38.683 1.00 12.90 75 ASP A O 1
ATOM 584 N N . SER A 1 76 ? 32.143 24.688 40.640 1.00 15.31 76 SER A N 1
ATOM 585 C CA . SER A 1 76 ? 31.034 23.848 41.086 1.00 14.11 76 SER A CA 1
ATOM 586 C C . SER A 1 76 ? 30.485 24.426 42.384 1.00 15.71 76 SER A C 1
ATOM 587 O O . SER A 1 76 ? 30.885 24.006 43.481 1.00 14.86 76 SER A O 1
ATOM 590 N N . PRO A 1 77 ? 29.592 25.414 42.307 1.00 15.07 77 PRO A N 1
ATOM 591 C CA . PRO A 1 77 ? 29.001 25.938 43.546 1.00 17.10 77 PRO A CA 1
ATOM 592 C C . PRO A 1 77 ? 28.197 24.906 44.315 1.00 15.75 77 PRO A C 1
ATOM 593 O O . PRO A 1 77 ? 28.067 25.030 45.540 1.00 17.55 77 PRO A O 1
ATOM 597 N N . VAL A 1 78 ? 27.681 23.872 43.644 1.00 18.16 78 VAL A N 1
ATOM 598 C CA . VAL A 1 78 ? 26.937 22.831 44.347 1.00 15.93 78 VAL A CA 1
ATOM 599 C C . VAL A 1 78 ? 27.852 21.945 45.176 1.00 19.63 78 VAL A C 1
ATOM 600 O O . VAL A 1 78 ? 27.380 21.250 46.078 1.00 17.04 78 VAL A O 1
ATOM 604 N N . THR A 1 79 ? 29.156 21.942 44.905 1.00 15.04 79 THR A N 1
ATOM 605 C CA . THR A 1 79 ? 30.094 21.278 45.794 1.00 18.80 79 THR A CA 1
ATOM 606 C C . THR A 1 79 ? 31.104 22.266 46.370 1.00 17.72 79 THR A C 1
ATOM 607 O O . THR A 1 79 ? 32.148 21.837 46.858 1.00 16.25 79 THR A O 1
ATOM 611 N N . HIS A 1 80 ? 30.816 23.574 46.280 1.00 15.66 80 HIS A N 1
ATOM 612 C CA . HIS A 1 80 ? 31.687 24.662 46.747 1.00 19.00 80 HIS A CA 1
ATOM 613 C C . HIS A 1 80 ? 33.146 24.420 46.373 1.00 17.67 80 HIS A C 1
ATOM 614 O O . HIS A 1 80 ? 34.055 24.515 47.200 1.00 15.29 80 HIS A O 1
ATOM 621 N N . THR A 1 81 ? 33.368 24.122 45.101 1.00 13.67 81 THR A N 1
ATOM 622 C CA . THR A 1 81 ? 34.678 23.715 44.621 1.00 13.42 81 THR A CA 1
ATOM 623 C C . THR A 1 81 ? 35.071 24.532 43.402 1.00 14.07 81 THR A C 1
ATOM 624 O O . THR A 1 81 ? 34.238 24.817 42.536 1.00 14.76 81 THR A O 1
ATOM 628 N N . LYS A 1 82 ? 36.344 24.903 43.350 1.00 13.23 82 LYS A N 1
ATOM 629 C CA . LYS A 1 82 ? 36.959 25.538 42.194 1.00 16.98 82 LYS A CA 1
ATOM 630 C C . LYS A 1 82 ? 38.267 24.814 41.926 1.00 17.60 82 LYS A C 1
ATOM 631 O O . LYS A 1 82 ? 39.077 24.647 42.846 1.00 17.50 82 LYS A O 1
ATOM 637 N N . GLN A 1 83 ? 38.469 24.370 40.686 1.00 11.99 83 GLN A N 1
ATOM 638 C CA . GLN A 1 83 ? 39.697 23.680 40.309 1.00 14.77 83 GLN A CA 1
ATOM 639 C C . GLN A 1 83 ? 40.157 24.176 38.949 1.00 16.04 83 GLN A C 1
ATOM 640 O O . GLN A 1 83 ? 39.346 24.311 38.030 1.00 16.71 83 GLN A O 1
ATOM 646 N N . GLU A 1 84 ? 41.454 24.446 38.817 1.00 13.98 84 GLU A N 1
ATOM 647 C CA . GLU A 1 84 ? 42.014 24.840 37.529 1.00 17.99 84 GLU A CA 1
ATOM 648 C C . GLU A 1 84 ? 42.995 23.778 37.041 1.00 17.83 84 GLU A C 1
ATOM 649 O O . GLU A 1 84 ? 43.748 23.206 37.831 1.00 14.45 84 GLU A O 1
ATOM 655 N N . ILE A 1 85 ? 42.972 23.502 35.738 1.00 15.68 85 ILE A N 1
ATOM 656 C CA . ILE A 1 85 ? 43.799 22.458 35.141 1.00 14.24 85 ILE A CA 1
ATOM 657 C C . ILE A 1 85 ? 44.524 23.067 33.949 1.00 15.24 85 ILE A C 1
ATOM 658 O O . ILE A 1 85 ? 43.877 23.575 33.024 1.00 14.90 85 ILE A O 1
ATOM 663 N N . THR A 1 86 ? 45.857 23.010 33.955 1.00 12.36 86 THR A N 1
ATOM 664 C CA . THR A 1 86 ? 46.580 23.584 32.827 1.00 12.40 86 THR A CA 1
ATOM 665 C C . THR A 1 86 ? 46.556 22.632 31.618 1.00 15.21 86 THR A C 1
ATOM 666 O O . THR A 1 86 ? 46.167 21.460 31.704 1.00 15.21 86 THR A O 1
ATOM 670 N N . TYR A 1 87 ? 47.043 23.128 30.486 1.00 14.83 87 TYR A N 1
ATOM 671 C CA . TYR A 1 87 ? 47.156 22.261 29.318 1.00 15.61 87 TYR A CA 1
ATOM 672 C C . TYR A 1 87 ? 48.147 21.122 29.554 1.00 17.61 87 TYR A C 1
ATOM 673 O O . TYR A 1 87 ? 47.914 19.984 29.116 1.00 15.51 87 TYR A O 1
ATOM 682 N N . ALA A 1 88 ? 49.261 21.399 30.235 1.00 15.92 88 ALA A N 1
ATOM 683 C CA . ALA A 1 88 ? 50.217 20.328 30.516 1.00 17.89 88 ALA A CA 1
ATOM 684 C C . ALA A 1 88 ? 49.620 19.284 31.451 1.00 16.67 88 ALA A C 1
ATOM 685 O O . ALA A 1 88 ? 49.793 18.074 31.242 1.00 18.86 88 ALA A O 1
ATOM 687 N N . GLU A 1 89 ? 48.946 19.733 32.517 1.00 17.84 89 GLU A N 1
ATOM 688 C CA . GLU A 1 89 ? 48.255 18.802 33.408 1.00 15.43 89 GLU A CA 1
ATOM 689 C C . GLU A 1 89 ? 47.191 18.009 32.658 1.00 16.69 89 GLU A C 1
ATOM 690 O O . GLU A 1 89 ? 47.050 16.796 32.863 1.00 15.84 89 GLU A O 1
ATOM 696 N N . LEU A 1 90 ? 46.430 18.676 31.783 1.00 13.81 90 LEU A N 1
ATOM 697 C CA . LEU A 1 90 ? 45.385 17.982 31.026 1.00 15.03 90 LEU A CA 1
ATOM 698 C C . LEU A 1 90 ? 45.976 16.912 30.112 1.00 12.81 90 LEU A C 1
ATOM 699 O O . LEU A 1 90 ? 45.411 15.822 29.973 1.00 13.85 90 LEU A O 1
ATOM 704 N N . GLN A 1 91 ? 47.109 17.208 29.473 1.00 13.49 91 GLN A N 1
ATOM 705 C CA . GLN A 1 91 ? 47.779 16.204 28.654 1.00 15.41 91 GLN A CA 1
ATOM 706 C C . GLN A 1 91 ? 48.136 14.969 29.472 1.00 16.39 91 GLN A C 1
ATOM 707 O O . GLN A 1 91 ? 47.950 13.839 29.015 1.00 13.64 91 GLN A O 1
ATOM 713 N N . GLU A 1 92 ? 48.659 15.162 30.687 1.00 14.90 92 GLU A N 1
ATOM 714 C CA . GLU A 1 92 ? 48.997 14.016 31.522 1.00 16.23 92 GLU A CA 1
ATOM 715 C C . GLU A 1 92 ? 47.750 13.221 31.892 1.00 17.73 92 GLU A C 1
ATOM 716 O O . GLU A 1 92 ? 47.728 11.987 31.787 1.00 18.86 92 GLU A O 1
ATOM 722 N N . ARG A 1 93 ? 46.695 13.910 32.331 1.00 15.48 93 ARG A N 1
ATOM 723 C CA . ARG A 1 93 ? 45.484 13.205 32.751 1.00 15.85 93 ARG A CA 1
ATOM 724 C C . ARG A 1 93 ? 44.854 12.441 31.592 1.00 17.04 93 ARG A C 1
ATOM 725 O O . ARG A 1 93 ? 44.432 11.284 31.746 1.00 16.39 93 ARG A O 1
ATOM 733 N N . VAL A 1 94 ? 44.756 13.077 30.424 1.00 15.19 94 VAL A N 1
ATOM 734 C CA . VAL A 1 94 ? 44.045 12.443 29.325 1.00 11.82 94 VAL A CA 1
ATOM 735 C C . VAL A 1 94 ? 44.860 11.289 28.762 1.00 16.82 94 VAL A C 1
ATOM 736 O O . VAL A 1 94 ? 44.304 10.254 28.378 1.00 15.93 94 VAL A O 1
ATOM 740 N N . SER A 1 95 ? 46.185 11.442 28.683 1.00 15.29 95 SER A N 1
ATOM 741 C CA . SER A 1 95 ? 46.968 10.368 28.079 1.00 17.79 95 SER A CA 1
ATOM 742 C C . SER A 1 95 ? 47.027 9.145 28.990 1.00 17.94 95 SER A C 1
ATOM 743 O O . SER A 1 95 ? 46.999 8.013 28.500 1.00 16.60 95 SER A O 1
ATOM 746 N N . LEU A 1 96 ? 47.061 9.352 30.315 1.00 16.72 96 LEU A N 1
ATOM 747 C CA . LEU A 1 96 ? 47.034 8.223 31.240 1.00 16.41 96 LEU A CA 1
ATOM 748 C C . LEU A 1 96 ? 45.654 7.581 31.296 1.00 17.78 96 LEU A C 1
ATOM 749 O O . LEU A 1 96 ? 45.540 6.349 31.355 1.00 17.18 96 LEU A O 1
ATOM 754 N N . LEU A 1 97 ? 44.592 8.395 31.284 1.00 14.99 97 LEU A N 1
ATOM 755 C CA . LEU A 1 97 ? 43.245 7.834 31.236 1.00 17.31 97 LEU A CA 1
ATOM 756 C C . LEU A 1 97 ? 43.037 7.022 29.956 1.00 17.63 97 LEU A C 1
ATOM 757 O O . LEU A 1 97 ? 42.479 5.916 29.993 1.00 16.27 97 LEU A O 1
ATOM 762 N N . ALA A 1 98 ? 43.507 7.540 28.819 1.00 16.76 98 ALA A N 1
ATOM 763 C CA . ALA A 1 98 ? 43.437 6.776 27.574 1.00 17.04 98 ALA A CA 1
ATOM 764 C C . ALA A 1 98 ? 44.210 5.465 27.697 1.00 17.42 98 ALA A C 1
ATOM 765 O O . ALA A 1 98 ? 43.762 4.418 27.207 1.00 18.97 98 ALA A O 1
ATOM 767 N N . GLY A 1 99 ? 45.372 5.506 28.357 1.00 19.97 99 GLY A N 1
ATOM 768 C CA . GLY A 1 99 ? 46.119 4.284 28.600 1.00 21.16 99 GLY A CA 1
ATOM 769 C C . GLY A 1 99 ? 45.337 3.273 29.414 1.00 19.18 99 GLY A C 1
ATOM 770 O O . GLY A 1 99 ? 45.396 2.070 29.152 1.00 22.50 99 GLY A O 1
ATOM 771 N N . ALA A 1 100 ? 44.584 3.743 30.406 1.00 20.06 100 ALA A N 1
ATOM 772 C CA . ALA A 1 100 ? 43.786 2.813 31.192 1.00 18.00 100 ALA A CA 1
ATOM 773 C C . ALA A 1 100 ? 42.661 2.223 30.354 1.00 20.47 100 ALA A C 1
ATOM 774 O O . ALA A 1 100 ? 42.344 1.035 30.485 1.00 19.64 100 ALA A O 1
ATOM 776 N N . LEU A 1 101 ? 42.039 3.036 29.497 1.00 19.50 101 LEU A N 1
ATOM 777 C CA . LEU A 1 101 ? 40.971 2.524 28.646 1.00 18.37 101 LEU A CA 1
ATOM 778 C C . LEU A 1 101 ? 41.508 1.475 27.681 1.00 16.73 101 LEU A C 1
ATOM 779 O O . LEU A 1 101 ? 40.877 0.432 27.468 1.00 20.60 101 LEU A O 1
ATOM 784 N N . ARG A 1 102 ? 42.682 1.740 27.104 1.00 17.45 102 ARG A N 1
ATOM 785 C CA . ARG A 1 102 ? 43.339 0.791 26.214 1.00 20.49 102 ARG A CA 1
ATOM 786 C C . ARG A 1 102 ? 43.695 -0.502 26.940 1.00 21.49 102 ARG A C 1
ATOM 787 O O . ARG A 1 102 ? 43.504 -1.597 26.401 1.00 20.02 102 ARG A O 1
ATOM 795 N N . ALA A 1 103 ? 44.211 -0.397 28.169 1.00 20.25 103 ALA A N 1
ATOM 796 C CA . ALA A 1 103 ? 44.589 -1.590 28.917 1.00 20.29 103 ALA A CA 1
ATOM 797 C C . ALA A 1 103 ? 43.389 -2.485 29.194 1.00 18.83 103 ALA A C 1
ATOM 798 O O . ALA A 1 103 ? 43.541 -3.706 29.314 1.00 27.07 103 ALA A O 1
ATOM 800 N N . LYS A 1 104 ? 42.192 -1.916 29.296 1.00 19.77 104 LYS A N 1
ATOM 801 C CA . LYS A 1 104 ? 4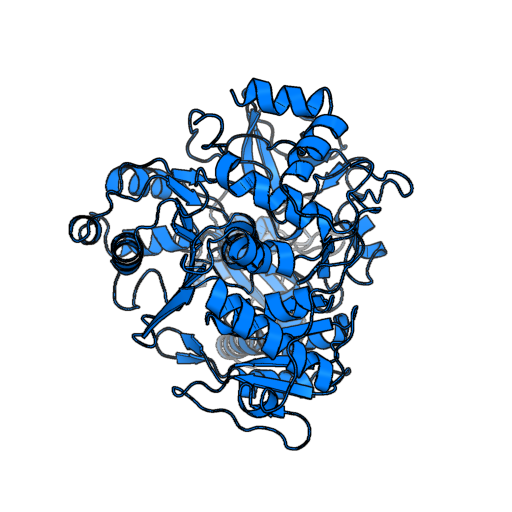0.988 -2.725 29.461 1.00 21.34 104 LYS A CA 1
ATOM 802 C C . LYS A 1 104 ? 40.299 -3.062 28.134 1.00 22.13 104 LYS A C 1
ATOM 803 O O . LYS A 1 104 ? 39.149 -3.513 28.145 1.00 22.59 104 LYS A O 1
ATOM 809 N N . GLY A 1 105 ? 40.960 -2.849 27.000 1.00 19.08 105 GLY A N 1
ATOM 810 C CA . GLY A 1 105 ? 40.471 -3.364 25.726 1.00 20.41 105 GLY A CA 1
ATOM 811 C C . GLY A 1 105 ? 39.897 -2.348 24.748 1.00 25.47 105 GLY A C 1
ATOM 812 O O . GLY A 1 105 ? 39.494 -2.749 23.644 1.00 21.03 105 GLY A O 1
ATOM 813 N N . ILE A 1 106 ? 39.845 -1.056 25.095 1.00 21.73 106 ILE A N 1
ATOM 814 C CA . ILE A 1 106 ? 39.268 -0.069 24.182 1.00 21.29 106 ILE A CA 1
ATOM 815 C C . ILE A 1 106 ? 40.198 0.143 22.997 1.00 19.61 106 ILE A C 1
ATOM 816 O O . ILE A 1 106 ? 41.394 0.431 23.158 1.00 19.75 106 ILE A O 1
ATOM 821 N N . GLU A 1 107 ? 39.640 0.030 21.797 1.00 20.23 107 GLU A N 1
ATOM 822 C CA . GLU A 1 107 ? 40.378 0.190 20.559 1.00 23.43 107 GLU A CA 1
ATOM 823 C C . GLU A 1 107 ? 39.743 1.267 19.683 1.00 18.41 107 GLU A C 1
ATOM 824 O O . GLU A 1 107 ? 38.580 1.645 19.858 1.00 17.90 107 GLU A O 1
ATOM 830 N N . LYS A 1 108 ? 40.525 1.750 18.727 1.00 15.50 108 LYS A N 1
ATOM 831 C CA . LYS A 1 108 ? 39.988 2.663 17.718 1.00 21.08 108 LYS A CA 1
ATOM 832 C C . LYS A 1 108 ? 38.700 2.110 17.124 1.00 19.94 108 LYS A C 1
ATOM 833 O O . LYS A 1 108 ? 38.637 0.946 16.725 1.00 21.85 108 LYS A O 1
ATOM 839 N N . GLY A 1 109 ? 37.652 2.935 17.103 1.00 16.15 109 GLY A N 1
ATOM 840 C CA . GLY A 1 109 ? 36.373 2.531 16.558 1.00 17.85 109 GLY A CA 1
ATOM 841 C C . GLY A 1 109 ? 35.379 1.972 17.559 1.00 15.98 109 GLY A C 1
ATOM 842 O O . GLY A 1 109 ? 34.181 1.934 17.255 1.00 17.72 109 GLY A O 1
ATOM 843 N N . ASP A 1 110 ? 35.838 1.523 18.730 1.00 17.31 110 ASP A N 1
ATOM 844 C CA . ASP A 1 110 ? 34.939 1.127 19.811 1.00 15.45 110 ASP A CA 1
ATOM 845 C C . ASP A 1 110 ? 34.141 2.321 20.331 1.00 17.85 110 ASP A C 1
ATOM 846 O O . ASP A 1 110 ? 34.658 3.436 20.414 1.00 16.80 110 ASP A O 1
ATOM 851 N N . ARG A 1 111 ? 32.883 2.090 20.701 1.00 15.26 111 ARG A N 1
ATOM 852 C CA . ARG A 1 111 ? 32.075 3.139 21.304 1.00 14.93 111 ARG A CA 1
ATOM 853 C C . ARG A 1 111 ? 32.220 3.093 22.822 1.00 18.06 111 ARG A C 1
ATOM 854 O O . ARG A 1 111 ? 32.337 2.020 23.417 1.00 15.58 111 ARG A O 1
ATOM 862 N N . VAL A 1 112 ? 32.230 4.268 23.446 1.00 15.28 112 VAL A N 1
ATOM 863 C CA . VAL A 1 112 ? 32.302 4.381 24.900 1.00 13.61 112 VAL A CA 1
ATOM 864 C C . VAL A 1 112 ? 31.236 5.385 25.291 1.00 16.11 112 VAL A C 1
ATOM 865 O O . VAL A 1 112 ? 31.314 6.559 24.900 1.00 14.91 112 VAL A O 1
ATOM 869 N N . LEU A 1 113 ? 30.221 4.929 26.015 1.00 13.64 113 LEU A N 1
ATOM 870 C CA . LEU A 1 113 ? 29.184 5.836 26.470 1.00 14.12 113 LEU A CA 1
ATOM 871 C C . LEU A 1 113 ? 29.652 6.548 27.731 1.00 16.99 113 LEU A C 1
ATOM 872 O O . LEU A 1 113 ? 30.374 5.983 28.556 1.00 17.25 113 LEU A O 1
ATOM 877 N N . ILE A 1 114 ? 29.246 7.805 27.867 1.00 16.75 114 ILE A N 1
ATOM 878 C CA . ILE A 1 114 ? 29.664 8.635 28.988 1.00 14.70 114 ILE A CA 1
ATOM 879 C C . ILE A 1 114 ? 28.415 9.183 29.654 1.00 16.70 114 ILE A C 1
ATOM 880 O O . ILE A 1 114 ? 27.584 9.816 28.996 1.00 16.99 114 ILE A O 1
ATOM 885 N N . TYR A 1 115 ? 28.279 8.931 30.959 1.00 17.64 115 TYR A N 1
ATOM 886 C CA . TYR A 1 115 ? 27.096 9.307 31.729 1.00 16.21 115 TYR A CA 1
ATOM 887 C C . TYR A 1 115 ? 27.605 10.030 32.972 1.00 17.43 115 TYR A C 1
ATOM 888 O O . TYR A 1 115 ? 27.857 9.401 34.010 1.00 14.57 115 TYR A O 1
ATOM 897 N N . MET A 1 116 ? 27.787 11.343 32.861 1.00 15.08 116 MET A N 1
ATOM 898 C CA . MET A 1 116 ? 28.501 12.079 33.896 1.00 15.35 116 MET A CA 1
ATOM 899 C C . MET A 1 116 ? 27.924 13.471 34.091 1.00 15.58 116 MET A C 1
ATOM 900 O O . MET A 1 116 ? 27.437 14.100 33.136 1.00 14.86 116 MET A O 1
ATOM 905 N N . PRO A 1 117 ? 28.017 13.994 35.311 1.00 13.79 117 PRO A N 1
ATOM 906 C CA . PRO A 1 117 ? 27.655 15.383 35.570 1.00 13.68 117 PRO A CA 1
ATOM 907 C C . PRO A 1 117 ? 28.773 16.308 35.132 1.00 13.97 117 PRO A C 1
ATOM 908 O O . PRO A 1 117 ? 29.770 15.849 34.560 1.00 12.50 117 PRO A O 1
ATOM 912 N N . MET A 1 118 ? 28.640 17.599 35.441 1.00 13.25 118 MET A N 1
ATOM 913 C CA . MET A 1 118 ? 29.573 18.619 34.956 1.00 14.07 118 MET A CA 1
ATOM 914 C C . MET A 1 118 ? 30.809 18.655 35.853 1.00 16.31 118 MET A C 1
ATOM 915 O O . MET A 1 118 ? 30.967 19.493 36.749 1.00 12.62 118 MET A O 1
ATOM 920 N N . VAL A 1 119 ? 31.727 17.742 35.561 1.00 15.28 119 VAL A N 1
ATOM 921 C CA . VAL A 1 119 ? 33.005 17.671 36.256 1.00 14.69 119 VAL A CA 1
ATOM 922 C C . VAL A 1 119 ? 34.089 17.656 35.188 1.00 13.02 119 VAL A C 1
ATOM 923 O O . VAL A 1 119 ? 33.823 17.234 34.053 1.00 15.50 119 VAL A O 1
ATOM 927 N N . PRO A 1 120 ? 35.306 18.111 35.488 1.00 15.99 120 PRO A N 1
ATOM 928 C CA . PRO A 1 120 ? 36.353 18.088 34.456 1.00 15.00 120 PRO A CA 1
ATOM 929 C C . PRO A 1 120 ? 36.633 16.682 33.952 1.00 16.44 120 PRO A C 1
ATOM 930 O O . PRO A 1 120 ? 36.972 16.506 32.770 1.00 14.58 120 PRO A O 1
ATOM 934 N N . GLN A 1 121 ? 36.415 15.667 34.793 1.00 15.41 121 GLN A N 1
ATOM 935 C CA . GLN A 1 121 ? 36.603 14.284 34.350 1.00 15.20 121 GLN A CA 1
ATOM 936 C C . GLN A 1 121 ? 35.738 13.935 33.146 1.00 15.11 121 GLN A C 1
ATOM 937 O O . GLN A 1 121 ? 36.095 13.032 32.382 1.00 14.98 121 GLN A O 1
ATOM 943 N N . ALA A 1 122 ? 34.587 14.600 32.976 1.00 14.88 122 ALA A N 1
ATOM 944 C CA . ALA A 1 122 ? 33.762 14.364 31.789 1.00 17.64 122 ALA A CA 1
ATOM 945 C C . ALA A 1 122 ? 34.489 14.780 30.516 1.00 18.10 122 ALA A C 1
ATOM 946 O O . ALA A 1 122 ? 34.435 14.070 29.501 1.00 14.99 122 ALA A O 1
ATOM 948 N N . LEU A 1 123 ? 35.138 15.952 30.536 1.00 15.11 123 LEU A N 1
ATOM 949 C CA . LEU A 1 123 ? 35.937 16.364 29.381 1.00 15.78 123 LEU A CA 1
ATOM 950 C C . LEU A 1 123 ? 37.143 15.453 29.201 1.00 15.41 123 LEU A C 1
ATOM 951 O O . LEU A 1 123 ? 37.488 15.088 28.076 1.00 13.28 123 LEU A O 1
ATOM 956 N N . GLU A 1 124 ? 37.794 15.066 30.299 1.00 13.40 124 GLU A N 1
ATOM 957 C CA . GLU A 1 124 ? 38.943 14.177 30.186 1.00 14.31 124 GLU A CA 1
ATOM 958 C C . GLU A 1 124 ? 38.551 12.849 29.541 1.00 14.05 124 GLU A C 1
ATOM 959 O O . GLU A 1 124 ? 39.322 12.283 28.760 1.00 13.64 124 GLU A O 1
ATOM 965 N N . ALA A 1 125 ? 37.346 12.354 29.843 1.00 13.30 125 ALA A N 1
ATOM 966 C CA . ALA A 1 125 ? 36.852 11.113 29.255 1.00 12.88 125 ALA A CA 1
ATOM 967 C C . ALA A 1 125 ? 36.581 11.279 27.763 1.00 12.83 125 ALA A C 1
ATOM 968 O O . ALA A 1 125 ? 36.949 10.422 26.949 1.00 13.52 125 ALA A O 1
ATOM 970 N N . MET A 1 126 ? 35.917 12.372 27.391 1.00 12.11 126 MET A N 1
ATOM 971 C CA . MET A 1 126 ? 35.697 12.665 25.977 1.00 13.33 126 MET A CA 1
ATOM 972 C C . MET A 1 126 ? 37.018 12.731 25.222 1.00 14.67 126 MET A C 1
ATOM 973 O O . MET A 1 126 ? 37.183 12.091 24.176 1.00 15.24 126 MET A O 1
ATOM 978 N N . LEU A 1 127 ? 37.978 13.492 25.754 1.00 12.13 127 LEU A N 1
ATOM 979 C CA . LEU A 1 127 ? 39.266 13.668 25.097 1.00 13.02 127 LEU A CA 1
ATOM 980 C C . LEU A 1 127 ? 40.082 12.379 25.079 1.00 14.08 127 LEU A C 1
ATOM 981 O O . LEU A 1 127 ? 40.865 12.169 24.152 1.00 15.10 127 LEU A O 1
ATOM 986 N N . ALA A 1 128 ? 39.956 11.541 26.112 1.00 15.42 128 ALA A N 1
ATOM 987 C CA . ALA A 1 128 ? 40.668 10.262 26.115 1.00 13.35 128 ALA A CA 1
ATOM 988 C C . ALA A 1 128 ? 40.138 9.333 25.031 1.00 15.32 128 ALA A C 1
ATOM 989 O O . ALA A 1 128 ? 40.919 8.666 24.345 1.00 13.27 128 ALA A O 1
ATOM 991 N N . CYS A 1 129 ? 38.815 9.267 24.863 1.00 13.65 129 CYS A N 1
ATOM 992 C CA . CYS A 1 129 ? 38.260 8.489 23.764 1.00 15.58 129 CYS A CA 1
ATOM 993 C C . CYS A 1 129 ? 38.757 9.021 22.422 1.00 14.59 129 CYS A C 1
ATOM 994 O O . CYS A 1 129 ? 39.202 8.250 21.570 1.00 15.60 129 CYS A O 1
ATOM 997 N N . ALA A 1 130 ? 38.752 10.345 22.250 1.00 14.02 130 ALA A N 1
ATOM 998 C CA . ALA A 1 130 ? 39.239 10.956 21.012 1.00 15.18 130 ALA A CA 1
ATOM 999 C C . ALA A 1 130 ? 40.703 10.620 20.761 1.00 16.50 130 ALA A C 1
ATOM 1000 O O . ALA A 1 130 ? 41.104 10.367 19.619 1.00 14.88 130 ALA A O 1
ATOM 1002 N N . ARG A 1 131 ? 41.511 10.604 21.826 1.00 12.16 131 ARG A N 1
ATOM 1003 C CA . ARG A 1 131 ? 42.926 10.257 21.724 1.00 11.45 131 ARG A CA 1
ATOM 1004 C C . ARG A 1 131 ? 43.123 8.838 21.195 1.00 12.81 131 ARG A C 1
ATOM 1005 O O . ARG A 1 131 ? 44.063 8.578 20.431 1.00 14.92 131 ARG A O 1
ATOM 1013 N N . LEU A 1 132 ? 42.270 7.903 21.612 1.00 12.81 132 LEU A N 1
ATOM 1014 C CA . LEU A 1 132 ? 42.384 6.515 21.151 1.00 14.84 132 LEU A CA 1
ATOM 1015 C C . LEU A 1 132 ? 41.720 6.283 19.799 1.00 17.97 132 LEU A C 1
ATOM 1016 O O . LEU A 1 132 ? 41.864 5.192 19.227 1.00 18.14 132 LEU A O 1
ATOM 1021 N N . GLY A 1 133 ? 41.008 7.269 19.272 1.00 14.80 133 GLY A N 1
ATOM 1022 C CA . GLY A 1 133 ? 40.168 6.994 18.126 1.00 15.57 133 GLY A CA 1
ATOM 1023 C C . GLY A 1 133 ? 38.920 6.214 18.466 1.00 16.45 133 GLY A C 1
ATOM 1024 O O . GLY A 1 133 ? 38.257 5.707 17.562 1.00 11.77 133 GLY A O 1
ATOM 1025 N N . ALA A 1 134 ? 38.611 6.056 19.753 1.00 16.76 134 ALA A N 1
ATOM 1026 C CA . ALA A 1 134 ? 37.317 5.537 20.163 1.00 15.71 134 ALA A CA 1
ATOM 1027 C C . ALA A 1 134 ? 36.240 6.576 19.873 1.00 16.22 134 ALA A C 1
ATOM 1028 O O . ALA A 1 134 ? 36.534 7.742 19.612 1.00 16.29 134 ALA A O 1
ATOM 1030 N N . ILE A 1 135 ? 34.978 6.145 19.914 1.00 15.86 135 ILE A N 1
ATOM 1031 C CA . ILE A 1 135 ? 33.844 6.975 19.509 1.00 16.03 135 ILE A CA 1
ATOM 1032 C C . ILE A 1 135 ? 32.967 7.150 20.740 1.00 18.79 135 ILE A C 1
ATOM 1033 O O . ILE A 1 135 ? 32.246 6.219 21.121 1.00 14.49 135 ILE A O 1
ATOM 1038 N N . HIS A 1 136 ? 33.030 8.326 21.386 1.00 13.22 136 HIS A N 1
ATOM 1039 C CA . HIS A 1 136 ? 32.260 8.466 22.608 1.00 14.83 136 HIS A CA 1
ATOM 1040 C C . HIS A 1 136 ? 30.809 8.813 22.290 1.00 13.96 136 HIS A C 1
ATOM 1041 O O . HIS A 1 136 ? 30.481 9.306 21.211 1.00 12.66 136 HIS A O 1
ATOM 1048 N N . SER A 1 137 ? 29.923 8.511 23.237 1.00 14.31 137 SER A N 1
ATOM 1049 C CA . SER A 1 137 ? 28.553 9.017 23.177 1.00 17.49 137 SER A CA 1
ATOM 1050 C C . SER A 1 137 ? 28.147 9.493 24.566 1.00 18.15 137 SER A C 1
ATOM 1051 O O . SER A 1 137 ? 27.890 8.673 25.455 1.00 20.15 137 SER A O 1
ATOM 1054 N N . VAL A 1 138 ? 28.069 10.808 24.738 1.00 15.85 138 VAL A N 1
ATOM 1055 C CA . VAL A 1 138 ? 27.736 11.420 26.021 1.00 15.53 138 VAL A CA 1
ATOM 1056 C C . VAL A 1 138 ? 26.223 11.507 26.164 1.00 16.89 138 VAL A C 1
ATOM 1057 O O . VAL A 1 138 ? 25.523 11.986 25.264 1.00 18.88 138 VAL A O 1
ATOM 1061 N N . VAL A 1 139 ? 25.725 11.085 27.319 1.00 16.28 139 VAL A N 1
ATOM 1062 C CA . VAL A 1 139 ? 24.297 11.054 27.607 1.00 16.63 139 VAL A CA 1
ATOM 1063 C C . VAL A 1 139 ? 24.018 12.017 28.749 1.00 17.80 139 VAL A C 1
ATOM 1064 O O . VAL A 1 139 ? 24.563 11.853 29.849 1.00 17.59 139 VAL A O 1
ATOM 1068 N N . PHE A 1 140 ? 23.137 12.985 28.496 1.00 20.09 140 PHE A N 1
ATOM 1069 C CA . PHE A 1 140 ? 22.748 13.966 29.499 1.00 20.40 140 PHE A CA 1
ATOM 1070 C C . PHE A 1 140 ? 22.281 13.283 30.778 1.00 23.12 140 PHE A C 1
ATOM 1071 O O . PHE A 1 140 ? 21.482 12.342 30.741 1.00 17.53 140 PHE A O 1
ATOM 1079 N N . GLY A 1 141 ? 22.786 13.771 31.915 1.00 18.75 141 GLY A N 1
ATOM 1080 C CA . GLY A 1 141 ? 22.507 13.149 33.205 1.00 20.49 141 GLY A CA 1
ATOM 1081 C C . GLY A 1 141 ? 21.089 13.334 33.692 1.00 22.67 141 GLY A C 1
ATOM 1082 O O . GLY A 1 141 ? 20.720 12.743 34.712 1.00 22.56 141 GLY A O 1
ATOM 1083 N N . GLY A 1 142 ? 20.296 14.145 33.001 1.00 21.80 142 GLY A N 1
ATOM 1084 C CA . GLY A 1 142 ? 18.891 14.302 33.300 1.00 23.15 142 GLY A CA 1
ATOM 1085 C C . GLY A 1 142 ? 17.993 13.314 32.598 1.00 23.22 142 GLY A C 1
ATOM 1086 O O . GLY A 1 142 ? 16.768 13.399 32.736 1.00 24.96 142 GLY A O 1
ATOM 1087 N N . PHE A 1 143 ? 18.564 12.380 31.849 1.00 19.80 143 PHE A N 1
ATOM 1088 C CA . PHE A 1 143 ? 17.794 11.288 31.275 1.00 25.23 143 PHE A CA 1
ATOM 1089 C C . PHE A 1 143 ? 17.717 10.111 32.236 1.00 24.52 143 PHE A C 1
ATOM 1090 O O . PHE A 1 143 ? 18.620 9.868 33.039 1.00 25.28 143 PHE A O 1
ATOM 1098 N N . ALA A 1 144 ? 16.631 9.361 32.109 1.00 26.94 144 ALA A N 1
ATOM 1099 C CA . ALA A 1 144 ? 16.303 8.236 32.967 1.00 30.38 144 ALA A CA 1
ATOM 1100 C C . ALA A 1 144 ? 17.017 6.966 32.504 1.00 25.88 144 ALA A C 1
ATOM 1101 O O . ALA A 1 144 ? 17.676 6.928 31.461 1.00 26.12 144 ALA A O 1
ATOM 1103 N N . ALA A 1 145 ? 16.851 5.894 33.281 1.00 24.15 145 ALA A N 1
ATOM 1104 C CA . ALA A 1 145 ? 17.557 4.652 32.987 1.00 23.32 145 ALA A CA 1
ATOM 1105 C C . ALA A 1 145 ? 17.119 4.059 31.649 1.00 22.83 145 ALA A C 1
ATOM 1106 O O . ALA A 1 145 ? 17.945 3.509 30.911 1.00 21.96 145 ALA A O 1
ATOM 1108 N N . ASN A 1 146 ? 15.836 4.179 31.305 1.00 21.50 146 ASN A N 1
ATOM 1109 C CA . ASN A 1 146 ? 15.367 3.598 30.042 1.00 30.25 146 ASN A CA 1
ATOM 1110 C C . ASN A 1 146 ? 15.968 4.316 28.836 1.00 24.67 146 ASN A C 1
ATOM 1111 O O . ASN A 1 146 ? 16.368 3.678 27.854 1.00 28.28 146 ASN A O 1
ATOM 1116 N N . GLU A 1 147 ? 16.020 5.644 28.888 1.00 25.28 147 GLU A N 1
ATOM 1117 C CA . GLU A 1 147 ? 16.635 6.414 27.813 1.00 24.86 147 GLU A CA 1
ATOM 1118 C C . GLU A 1 147 ? 18.108 6.061 27.654 1.00 23.01 147 GLU A C 1
ATOM 1119 O O . GLU A 1 147 ? 18.607 5.919 26.532 1.00 24.41 147 GLU A O 1
ATOM 1125 N N . LEU A 1 148 ? 18.823 5.913 28.770 1.00 21.87 148 LEU A N 1
ATOM 1126 C CA . LEU A 1 148 ? 20.205 5.455 28.714 1.00 17.87 148 LEU A CA 1
ATOM 1127 C C . LEU A 1 148 ? 20.289 4.050 28.130 1.00 23.75 148 LEU A C 1
ATOM 1128 O O . LEU A 1 148 ? 21.217 3.735 27.372 1.00 23.96 148 LEU A O 1
ATOM 1133 N N . ALA A 1 149 ? 19.331 3.206 28.431 1.00 22.17 149 ALA A N 1
ATOM 1134 C CA . ALA A 1 149 ? 19.335 1.872 27.871 1.00 22.86 149 ALA A CA 1
ATOM 1135 C C . ALA A 1 149 ? 19.136 1.834 26.326 1.00 20.91 149 ALA A C 1
ATOM 1136 O O . ALA A 1 149 ? 19.743 1.087 25.656 1.00 23.59 149 ALA A O 1
ATOM 1138 N N . VAL A 1 150 ? 18.265 2.667 25.821 1.00 23.10 150 VAL A N 1
ATOM 1139 C CA . VAL A 1 150 ? 18.026 2.761 24.415 1.00 23.06 150 VAL A CA 1
ATOM 1140 C C . VAL A 1 150 ? 19.385 3.056 23.741 1.00 27.55 150 VAL A C 1
ATOM 1141 O O . VAL A 1 150 ? 19.785 2.438 22.785 1.00 26.42 150 VAL A O 1
ATOM 1145 N N . ARG A 1 151 ? 20.100 4.008 24.293 1.00 23.66 151 ARG A N 1
ATOM 1146 C CA . ARG A 1 151 ? 21.386 4.387 23.749 1.00 23.23 151 ARG A CA 1
ATOM 1147 C C . ARG A 1 151 ? 22.426 3.311 23.795 1.00 19.67 151 ARG A C 1
ATOM 1148 O O . ARG A 1 151 ? 23.146 3.133 22.884 1.00 22.11 151 ARG A O 1
ATOM 1156 N N . ILE A 1 152 ? 22.473 2.595 24.886 1.00 18.54 152 ILE A N 1
ATOM 1157 C CA . ILE A 1 152 ? 23.390 1.513 25.026 1.00 20.82 152 ILE A CA 1
ATOM 1158 C C . ILE A 1 152 ? 23.110 0.492 23.898 1.00 22.61 152 ILE A C 1
ATOM 1159 O O . ILE A 1 152 ? 23.974 0.044 23.249 1.00 23.30 152 ILE A O 1
ATOM 1164 N N . ASP A 1 153 ? 21.862 0.136 23.722 1.00 22.80 153 ASP A N 1
ATOM 1165 C CA . ASP A 1 153 ? 21.484 -0.828 22.707 1.00 25.72 153 ASP A CA 1
ATOM 1166 C C . ASP A 1 153 ? 21.839 -0.318 21.301 1.00 26.05 153 ASP A C 1
ATOM 1167 O O . ASP A 1 153 ? 22.334 -1.050 20.534 1.00 25.29 153 ASP A O 1
ATOM 1172 N N . ASP A 1 154 ? 21.621 0.955 21.028 1.00 24.60 154 ASP A N 1
ATOM 1173 C CA . ASP A 1 154 ? 21.865 1.450 19.676 1.00 24.58 154 ASP A CA 1
ATOM 1174 C C . ASP A 1 154 ? 23.361 1.578 19.384 1.00 26.98 154 ASP A C 1
ATOM 1175 O O . ASP A 1 154 ? 23.819 1.218 18.290 1.00 23.93 154 ASP A O 1
ATOM 1180 N N . ALA A 1 155 ? 24.145 2.058 20.353 1.00 23.41 155 ALA A N 1
ATOM 1181 C CA . ALA A 1 155 ? 25.555 2.343 20.116 1.00 23.56 155 ALA A CA 1
ATOM 1182 C C . ALA A 1 155 ? 26.475 1.163 20.396 1.00 19.79 155 ALA A C 1
ATOM 1183 O O . ALA A 1 155 ? 27.637 1.204 19.983 1.00 21.39 155 ALA A O 1
ATOM 1185 N N . THR A 1 156 ? 25.982 0.120 21.067 1.00 23.33 156 THR A N 1
ATOM 1186 C CA . THR A 1 156 ? 26.736 -1.057 21.498 1.00 23.08 156 THR A CA 1
ATOM 1187 C C . THR A 1 156 ? 28.147 -0.744 22.036 1.00 19.93 156 THR A C 1
ATOM 1188 O O . THR A 1 156 ? 29.134 -1.275 21.536 1.00 17.92 156 THR A O 1
ATOM 1192 N N . PRO A 1 157 ? 28.240 0.064 23.098 1.00 19.64 157 PRO A N 1
ATOM 1193 C CA . PRO A 1 157 ? 29.563 0.454 23.611 1.00 17.81 157 PRO A CA 1
ATOM 1194 C C . PRO A 1 157 ? 30.278 -0.701 24.289 1.00 18.66 157 PRO A C 1
ATOM 1195 O O . PRO A 1 157 ? 29.662 -1.520 24.976 1.00 18.66 157 PRO A O 1
ATOM 1199 N N . LYS A 1 158 ? 31.601 -0.741 24.113 1.00 14.72 158 LYS A N 1
ATOM 1200 C CA . LYS A 1 158 ? 32.410 -1.706 24.844 1.00 17.37 158 LYS A CA 1
ATOM 1201 C C . LYS A 1 158 ? 32.570 -1.310 26.313 1.00 21.43 158 LYS A C 1
ATOM 1202 O O . LYS A 1 158 ? 32.799 -2.175 27.169 1.00 18.94 158 LYS A O 1
ATOM 1208 N N . ALA A 1 159 ? 32.444 -0.023 26.621 1.00 19.38 159 ALA A N 1
ATOM 1209 C CA . ALA A 1 159 ? 32.595 0.447 27.990 1.00 19.79 159 ALA A CA 1
ATOM 1210 C C . ALA A 1 159 ? 31.639 1.607 28.223 1.00 20.67 159 ALA A C 1
ATOM 1211 O O . ALA A 1 159 ? 31.156 2.237 27.282 1.00 15.38 159 ALA A O 1
ATOM 1213 N N . ILE A 1 160 ? 31.365 1.878 29.496 1.00 20.43 160 ILE A N 1
ATOM 1214 C CA . ILE A 1 160 ? 30.601 3.050 29.906 1.00 18.48 160 ILE A CA 1
ATOM 1215 C C . ILE A 1 160 ? 31.383 3.723 31.022 1.00 20.69 160 ILE A C 1
ATOM 1216 O O . ILE A 1 160 ? 31.863 3.050 31.942 1.00 16.03 160 ILE A O 1
ATOM 1221 N N . ILE A 1 161 ? 31.554 5.034 30.915 1.00 18.30 161 ILE A N 1
ATOM 1222 C CA . ILE A 1 161 ? 32.259 5.825 31.921 1.00 17.79 161 ILE A CA 1
ATOM 1223 C C . ILE A 1 161 ? 31.215 6.649 32.653 1.00 18.44 161 ILE A C 1
ATOM 1224 O O . ILE A 1 161 ? 30.358 7.268 32.013 1.00 19.03 161 ILE A O 1
ATOM 1229 N N . ALA A 1 162 ? 31.273 6.658 33.990 1.00 16.16 162 ALA A N 1
ATOM 1230 C CA . ALA A 1 162 ? 30.249 7.359 34.745 1.00 15.52 162 ALA A CA 1
ATOM 1231 C C . ALA A 1 162 ? 30.824 7.872 36.059 1.00 17.73 162 ALA A C 1
ATOM 1232 O O . ALA A 1 162 ? 31.900 7.457 36.493 1.00 17.78 162 ALA A O 1
ATOM 1234 N N . ALA A 1 163 ? 30.106 8.816 36.669 1.00 14.64 163 ALA A N 1
ATOM 1235 C CA . ALA A 1 163 ? 30.422 9.270 38.020 1.00 16.00 163 ALA A CA 1
ATOM 1236 C C . ALA A 1 163 ? 29.402 8.697 38.989 1.00 15.85 163 ALA A C 1
ATOM 1237 O O . ALA A 1 163 ? 28.333 8.231 38.580 1.00 16.84 163 ALA A O 1
ATOM 1239 N N . SER A 1 164 ? 29.725 8.768 40.294 1.00 14.80 164 SER A N 1
ATOM 1240 C CA . SER A 1 164 ? 28.823 8.194 41.280 1.00 13.49 164 SER A CA 1
ATOM 1241 C C . SER A 1 164 ? 27.548 9.011 41.403 1.00 17.82 164 SER A C 1
ATOM 1242 O O . SER A 1 164 ? 26.466 8.448 41.611 1.00 17.09 164 SER A O 1
ATOM 1245 N N . CYS A 1 165 ? 27.647 10.335 41.295 1.00 14.72 165 CYS A N 1
ATOM 1246 C CA . CYS A 1 165 ? 26.479 11.167 41.538 1.00 17.82 165 CYS A CA 1
ATOM 1247 C C . CYS A 1 165 ? 26.690 12.560 40.952 1.00 20.07 165 CYS A C 1
ATOM 1248 O O . CYS A 1 165 ? 27.787 12.926 40.521 1.00 17.35 165 CYS A O 1
ATOM 1251 N N . GLY A 1 166 ? 25.595 13.321 40.925 1.00 20.83 166 GLY A N 1
ATOM 1252 C CA . GLY A 1 166 ? 25.648 14.749 40.686 1.00 22.05 166 GLY A CA 1
ATOM 1253 C C . GLY A 1 166 ? 24.644 15.436 41.592 1.00 21.83 166 GLY A C 1
ATOM 1254 O O . GLY A 1 166 ? 23.874 14.777 42.294 1.00 24.37 166 GLY A O 1
ATOM 1255 N N . ILE A 1 167 ? 24.659 16.769 41.577 1.00 22.32 167 ILE A N 1
ATOM 1256 C CA . ILE A 1 167 ? 23.860 17.587 42.491 1.00 24.35 167 ILE A CA 1
ATOM 1257 C C . ILE A 1 167 ? 22.924 18.476 41.683 1.00 25.79 167 ILE A C 1
ATOM 1258 O O . ILE A 1 167 ? 23.383 19.312 40.896 1.00 28.37 167 ILE A O 1
ATOM 1263 N N . GLU A 1 168 ? 21.625 18.329 41.912 1.00 26.67 168 GLU A N 1
ATOM 1264 C CA . GLU A 1 168 ? 20.628 19.291 41.470 1.00 29.61 168 GLU A CA 1
ATOM 1265 C C . GLU A 1 168 ? 20.039 19.994 42.679 1.00 31.03 168 GLU A C 1
ATOM 1266 O O . GLU A 1 168 ? 20.136 19.492 43.803 1.00 31.12 168 GLU A O 1
ATOM 1272 N N . PRO A 1 169 ? 19.455 21.187 42.496 1.00 39.53 169 PRO A N 1
ATOM 1273 C CA . PRO A 1 169 ? 18.804 21.874 43.623 1.00 40.58 169 PRO A CA 1
ATOM 1274 C C . PRO A 1 169 ? 17.887 20.970 44.439 1.00 36.86 169 PRO A C 1
ATOM 1275 O O . PRO A 1 169 ? 16.890 20.444 43.931 1.00 38.79 169 PRO A O 1
ATOM 1279 N N . GLY A 1 170 ? 18.252 20.762 45.703 1.00 36.45 170 GLY A N 1
ATOM 1280 C CA . GLY A 1 170 ? 17.468 19.944 46.608 1.00 36.43 170 GLY A CA 1
ATOM 1281 C C . GLY A 1 170 ? 17.397 18.471 46.274 1.00 35.23 170 GLY A C 1
ATOM 1282 O O . GLY A 1 170 ? 16.445 17.806 46.684 1.00 34.67 170 GLY A O 1
ATOM 1283 N N . ARG A 1 171 ? 18.383 17.929 45.560 1.00 30.44 171 ARG A N 1
ATOM 1284 C CA . ARG A 1 171 ? 18.312 16.534 45.145 1.00 28.78 171 ARG A CA 1
ATOM 1285 C C . ARG A 1 171 ? 19.687 16.062 44.685 1.00 27.08 171 ARG A C 1
ATOM 1286 O O . ARG A 1 171 ? 20.365 16.761 43.930 1.00 29.22 171 ARG A O 1
ATOM 1294 N N . VAL A 1 172 ? 20.093 14.886 45.137 1.00 25.62 172 VAL A N 1
ATOM 1295 C CA . VAL A 1 172 ? 21.271 14.212 44.603 1.00 21.44 172 VAL A CA 1
ATOM 1296 C C . VAL A 1 172 ? 20.824 13.348 43.428 1.00 22.08 172 VAL A C 1
ATOM 1297 O O . VAL A 1 172 ? 19.858 12.582 43.543 1.00 22.97 172 VAL A O 1
ATOM 1301 N N . VAL A 1 173 ? 21.511 13.468 42.295 1.00 20.55 173 VAL A N 1
ATOM 1302 C CA . VAL A 1 173 ? 21.216 12.643 41.121 1.00 19.78 173 VAL A CA 1
ATOM 1303 C C . VAL A 1 173 ? 21.991 11.337 41.243 1.00 18.86 173 VAL A C 1
ATOM 1304 O O . VAL A 1 173 ? 23.224 11.343 41.331 1.00 19.43 173 VAL A O 1
ATOM 1308 N N . HIS A 1 174 ? 21.275 10.214 41.235 1.00 21.93 174 HIS A N 1
ATOM 1309 C CA . HIS A 1 174 ? 21.884 8.915 41.534 1.00 21.79 174 HIS A CA 1
ATOM 1310 C C . HIS A 1 174 ? 22.400 8.255 40.254 1.00 22.87 174 HIS A C 1
ATOM 1311 O O . HIS A 1 174 ? 21.870 7.252 39.770 1.00 23.23 174 HIS A O 1
ATOM 1318 N N . TYR A 1 175 ? 23.494 8.819 39.734 1.00 22.14 175 TYR A N 1
ATOM 1319 C CA . TYR A 1 175 ? 24.046 8.358 38.459 1.00 21.30 175 TYR A CA 1
ATOM 1320 C C . TYR A 1 175 ? 24.319 6.856 38.456 1.00 22.08 175 TYR A C 1
ATOM 1321 O O . TYR A 1 175 ? 23.880 6.143 37.550 1.00 19.39 175 TYR A O 1
ATOM 1330 N N . LYS A 1 176 ? 25.081 6.357 39.433 1.00 22.12 176 LYS A N 1
A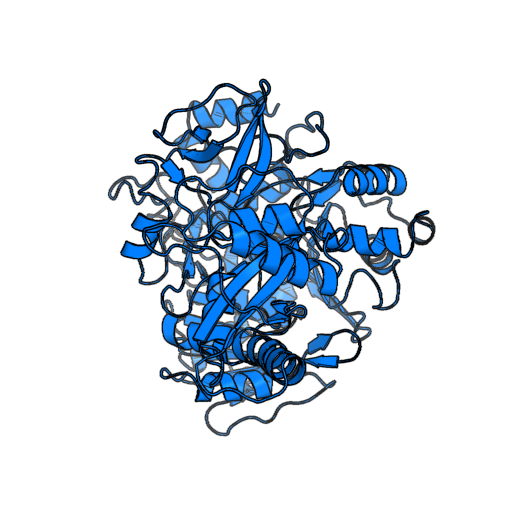TOM 1331 C CA . LYS A 1 176 ? 25.461 4.943 39.371 1.00 24.58 176 LYS A CA 1
ATOM 1332 C C . LYS A 1 176 ? 24.261 4.011 39.502 1.00 26.38 176 LYS A C 1
ATOM 1333 O O . LYS A 1 176 ? 24.152 3.074 38.691 1.00 28.50 176 LYS A O 1
ATOM 1339 N N . PRO A 1 177 ? 23.332 4.199 40.448 1.00 23.99 177 PRO A N 1
ATOM 1340 C CA . PRO A 1 177 ? 22.108 3.372 40.416 1.00 25.36 177 PRO A CA 1
ATOM 1341 C C . PRO A 1 177 ? 21.329 3.479 39.111 1.00 27.80 177 PRO A C 1
ATOM 1342 O O . PRO A 1 177 ? 20.779 2.474 38.642 1.00 24.32 177 PRO A O 1
ATOM 1346 N N . LEU A 1 178 ? 21.258 4.672 38.510 1.00 25.76 178 LEU A N 1
ATOM 1347 C CA . LEU A 1 178 ? 20.568 4.803 37.230 1.00 23.67 178 LEU A CA 1
ATOM 1348 C C . LEU A 1 178 ? 21.305 4.044 36.132 1.00 22.47 178 LEU A C 1
ATOM 1349 O O . LEU A 1 178 ? 20.675 3.405 35.281 1.00 25.84 178 LEU A O 1
ATOM 1354 N N . LEU A 1 179 ? 22.640 4.081 36.148 1.00 22.99 179 LEU A N 1
ATOM 1355 C CA . LEU A 1 179 ? 23.414 3.284 35.200 1.00 23.90 179 LEU A CA 1
ATOM 1356 C C . LEU A 1 179 ? 23.167 1.792 35.402 1.00 25.35 179 LEU A C 1
ATOM 1357 O O . LEU A 1 179 ? 22.995 1.047 34.431 1.00 23.99 179 LEU A O 1
ATOM 1362 N N . ASP A 1 180 ? 23.160 1.339 36.656 1.00 23.55 180 ASP A N 1
ATOM 1363 C CA . ASP A 1 180 ? 22.909 -0.072 36.941 1.00 26.33 180 ASP A CA 1
ATOM 1364 C C . ASP A 1 180 ? 21.576 -0.524 36.349 1.00 25.24 180 ASP A C 1
ATOM 1365 O O . ASP A 1 180 ? 21.487 -1.594 35.734 1.00 27.64 180 ASP A O 1
ATOM 1370 N N . GLY A 1 181 ? 20.522 0.277 36.535 1.00 22.88 181 GLY A N 1
ATOM 1371 C CA . GLY A 1 181 ? 19.218 -0.092 36.008 1.00 24.69 181 GLY A CA 1
ATOM 1372 C C . GLY A 1 181 ? 19.167 -0.028 34.495 1.00 28.81 181 GLY A C 1
ATOM 1373 O O . GLY A 1 181 ? 18.507 -0.848 33.849 1.00 29.30 181 GLY A O 1
ATOM 1374 N N . ALA A 1 182 ? 19.884 0.932 33.906 1.00 27.63 182 ALA A N 1
ATOM 1375 C CA . ALA A 1 182 ? 19.957 1.026 32.454 1.00 23.67 182 ALA A CA 1
ATOM 1376 C C . ALA A 1 182 ? 20.661 -0.180 31.850 1.00 23.24 182 ALA A C 1
ATOM 1377 O O . ALA A 1 182 ? 20.217 -0.714 30.826 1.00 23.74 182 ALA A O 1
ATOM 1379 N N . ILE A 1 183 ? 21.777 -0.605 32.443 1.00 22.11 183 ILE A N 1
ATOM 1380 C CA . ILE A 1 183 ? 22.482 -1.768 31.913 1.00 24.35 183 ILE A CA 1
ATOM 1381 C C . ILE A 1 183 ? 21.600 -3.010 32.006 1.00 28.54 183 ILE A C 1
ATOM 1382 O O . ILE A 1 183 ? 21.577 -3.844 31.090 1.00 23.15 183 ILE A O 1
ATOM 1387 N N . ASP A 1 184 ? 20.854 -3.149 33.106 1.00 27.45 184 ASP A N 1
ATOM 1388 C CA . ASP A 1 184 ? 19.938 -4.280 33.229 1.00 29.97 184 ASP A CA 1
ATOM 1389 C C . ASP A 1 184 ? 18.858 -4.225 32.162 1.00 29.01 184 ASP A C 1
ATOM 1390 O O . ASP A 1 184 ? 18.475 -5.261 31.608 1.00 29.07 184 ASP A O 1
ATOM 1395 N N . LEU A 1 185 ? 18.359 -3.023 31.853 1.00 28.63 185 LEU A N 1
ATOM 1396 C CA . LEU A 1 185 ? 17.324 -2.891 30.831 1.00 27.53 185 LEU A CA 1
ATOM 1397 C C . LEU A 1 185 ? 17.862 -3.182 29.436 1.00 30.75 185 LEU A C 1
ATOM 1398 O O . LEU A 1 185 ? 17.129 -3.697 28.583 1.00 24.65 185 LEU A O 1
ATOM 1403 N N . ALA A 1 186 ? 19.128 -2.866 29.185 1.00 29.11 186 ALA A N 1
ATOM 1404 C CA . ALA A 1 186 ? 19.674 -3.018 27.848 1.00 30.70 186 ALA A CA 1
ATOM 1405 C C . ALA A 1 186 ? 19.885 -4.490 27.512 1.00 28.96 186 ALA A C 1
ATOM 1406 O O . ALA A 1 186 ? 20.206 -5.311 28.376 1.00 27.54 186 ALA A O 1
ATOM 1408 N N . THR A 1 187 ? 19.716 -4.814 26.230 1.00 25.34 187 THR A N 1
ATOM 1409 C CA . THR A 1 187 ? 20.096 -6.135 25.750 1.00 29.20 187 THR A CA 1
ATOM 1410 C C . THR A 1 187 ? 21.611 -6.241 25.595 1.00 28.47 187 THR A C 1
ATOM 1411 O O . THR A 1 187 ? 22.227 -7.212 26.053 1.00 25.36 187 THR A O 1
ATOM 1415 N N . HIS A 1 188 ? 22.233 -5.244 24.963 1.00 27.69 188 HIS A N 1
ATOM 1416 C CA . HIS A 1 188 ? 23.686 -5.236 24.841 1.00 25.33 188 HIS A CA 1
ATOM 1417 C C . HIS A 1 188 ? 24.325 -4.905 26.186 1.00 24.69 188 HIS A C 1
ATOM 1418 O O . HIS A 1 188 ? 23.871 -4.004 26.896 1.00 26.33 188 HIS A O 1
ATOM 1425 N N . LYS A 1 189 ? 25.391 -5.622 26.533 1.00 24.51 189 LYS A N 1
ATOM 1426 C CA . LYS A 1 189 ? 26.041 -5.369 27.813 1.00 24.95 189 LYS A CA 1
ATOM 1427 C C . LYS A 1 189 ? 27.478 -4.913 27.596 1.00 25.97 189 LYS A C 1
ATOM 1428 O O . LYS A 1 189 ? 28.194 -5.497 26.775 1.00 24.94 189 LYS A O 1
ATOM 1434 N N . PRO A 1 190 ? 27.934 -3.895 28.324 1.00 26.96 190 PRO A N 1
ATOM 1435 C CA . PRO A 1 190 ? 29.319 -3.435 28.165 1.00 23.98 190 PRO A CA 1
ATOM 1436 C C . PRO A 1 190 ? 30.298 -4.439 28.750 1.00 21.74 190 PRO A C 1
ATOM 1437 O O . PRO A 1 190 ? 29.964 -5.216 29.642 1.00 25.37 190 PRO A O 1
ATOM 1441 N N . ASP A 1 191 ? 31.530 -4.400 28.240 1.00 18.77 191 ASP A N 1
ATOM 1442 C CA . ASP A 1 191 ? 32.602 -5.195 28.827 1.00 19.28 191 ASP A CA 1
ATOM 1443 C C . ASP A 1 191 ? 32.932 -4.725 30.241 1.00 25.73 191 ASP A C 1
ATOM 1444 O O . ASP A 1 191 ? 33.118 -5.543 31.150 1.00 18.39 191 ASP A O 1
ATOM 1449 N N . PHE A 1 192 ? 33.042 -3.412 30.440 1.00 21.17 192 PHE A N 1
ATOM 1450 C CA . PHE A 1 192 ? 33.411 -2.889 31.749 1.00 21.46 192 PHE A CA 1
ATOM 1451 C C . PHE A 1 192 ? 32.897 -1.464 31.872 1.00 24.01 192 PHE A C 1
ATOM 1452 O O . PHE A 1 192 ? 32.539 -0.821 30.882 1.00 20.32 192 PHE A O 1
ATOM 1460 N N . CYS A 1 193 ? 32.869 -0.984 33.108 1.00 21.56 193 CYS A N 1
ATOM 1461 C CA . CYS A 1 193 ? 32.542 0.395 33.408 1.00 22.10 193 CYS A CA 1
ATOM 1462 C C . CYS A 1 193 ? 33.651 1.001 34.252 1.00 23.07 193 CYS A C 1
ATOM 1463 O O . CYS A 1 193 ? 34.300 0.315 35.052 1.00 19.12 193 CYS A O 1
ATOM 1466 N N . LEU A 1 194 ? 33.838 2.303 34.077 1.00 19.52 194 LEU A N 1
ATOM 1467 C CA . LEU A 1 194 ? 34.796 3.094 34.839 1.00 19.02 194 LEU A CA 1
ATOM 1468 C C . LEU A 1 194 ? 34.004 4.101 35.655 1.00 20.82 194 LEU A C 1
ATOM 1469 O O . LEU A 1 194 ? 33.194 4.844 35.091 1.00 17.31 194 LEU A O 1
ATOM 1474 N N . ILE A 1 195 ? 34.216 4.119 36.976 1.00 18.80 195 ILE A N 1
ATOM 1475 C CA . ILE A 1 195 ? 33.351 4.862 37.888 1.00 19.30 195 ILE A CA 1
ATOM 1476 C C . ILE A 1 195 ? 34.181 5.875 38.670 1.00 17.83 195 ILE A C 1
ATOM 1477 O O . ILE A 1 195 ? 35.058 5.494 39.458 1.00 15.62 195 ILE A O 1
ATOM 1482 N N . PHE A 1 196 ? 33.887 7.161 38.455 1.00 16.86 196 PHE A N 1
ATOM 1483 C CA . PHE A 1 196 ? 34.523 8.273 39.159 1.00 16.97 196 PHE A CA 1
ATOM 1484 C C . PHE A 1 196 ? 33.715 8.570 40.420 1.00 15.11 196 PHE A C 1
ATOM 1485 O O . PHE A 1 196 ? 32.591 9.084 40.340 1.00 13.01 196 PHE A O 1
ATOM 1493 N N . GLN A 1 197 ? 34.277 8.219 41.581 1.00 17.55 197 GLN A N 1
ATOM 1494 C CA . GLN A 1 197 ? 33.607 8.445 42.856 1.00 17.37 197 GLN A CA 1
ATOM 1495 C C . GLN A 1 197 ? 33.609 9.920 43.239 1.00 15.34 197 GLN A C 1
ATOM 1496 O O . GLN A 1 197 ? 34.644 10.588 43.178 1.00 13.15 197 GLN A O 1
ATOM 1502 N N . ARG A 1 198 ? 32.459 10.397 43.718 1.00 16.04 198 ARG A N 1
ATOM 1503 C CA . ARG A 1 198 ? 32.318 11.725 44.306 1.00 15.93 198 ARG A CA 1
ATOM 1504 C C . ARG A 1 198 ? 31.791 11.605 45.731 1.00 17.80 198 ARG A C 1
ATOM 1505 O O . ARG A 1 198 ? 30.864 10.832 45.999 1.00 16.09 198 ARG A O 1
ATOM 1513 N N . GLU A 1 199 ? 32.360 12.397 46.642 1.00 15.23 199 GLU A N 1
ATOM 1514 C CA . GLU A 1 199 ? 32.117 12.164 48.062 1.00 16.08 199 GLU A CA 1
ATOM 1515 C C . GLU A 1 199 ? 30.675 12.436 48.467 1.00 18.63 199 GLU A C 1
ATOM 1516 O O . GLU A 1 199 ? 30.259 11.987 49.534 1.00 18.72 199 GLU A O 1
ATOM 1522 N N . GLN A 1 200 ? 29.904 13.169 47.654 1.00 17.76 200 GLN A N 1
ATOM 1523 C CA . GLN A 1 200 ? 28.543 13.519 48.061 1.00 17.22 200 GLN A CA 1
ATOM 1524 C C . GLN A 1 200 ? 27.642 12.290 48.135 1.00 22.95 200 GLN A C 1
ATOM 1525 O O . GLN A 1 200 ? 26.660 12.277 48.889 1.00 20.66 200 GLN A O 1
ATOM 1531 N N . GLU A 1 201 ? 27.957 11.253 47.366 1.00 20.20 201 GLU A N 1
ATOM 1532 C CA . GLU A 1 201 ? 27.208 10.005 47.398 1.00 22.11 201 GLU A CA 1
ATOM 1533 C C . GLU A 1 201 ? 28.029 8.988 46.632 1.00 19.83 201 GLU A C 1
ATOM 1534 O O . GLU A 1 201 ? 28.139 9.068 45.404 1.00 17.09 201 GLU A O 1
ATOM 1540 N N . VAL A 1 202 ? 28.640 8.057 47.351 1.00 16.22 202 VAL A N 1
ATOM 1541 C CA . VAL A 1 202 ? 29.598 7.149 46.741 1.00 17.83 202 VAL A CA 1
ATOM 1542 C C . VAL A 1 202 ? 28.842 6.026 46.056 1.00 19.88 202 VAL A C 1
ATOM 1543 O O . VAL A 1 202 ? 27.639 5.837 46.280 1.00 19.41 202 VAL A O 1
ATOM 1547 N N . ALA A 1 203 ? 29.536 5.288 45.201 1.00 16.73 203 ALA A N 1
ATOM 1548 C CA . ALA A 1 203 ? 28.900 4.279 44.380 1.00 21.49 203 ALA A CA 1
ATOM 1549 C C . ALA A 1 203 ? 29.378 2.883 44.762 1.00 18.55 203 ALA A C 1
ATOM 1550 O O . ALA A 1 203 ? 30.532 2.685 45.145 1.00 19.61 203 ALA A O 1
ATOM 1552 N N . HIS A 1 204 ? 28.471 1.925 44.614 1.00 21.37 204 HIS A N 1
ATOM 1553 C CA . HIS A 1 204 ? 28.796 0.506 44.644 1.00 21.16 204 HIS A CA 1
ATOM 1554 C C . HIS A 1 204 ? 29.299 0.044 43.280 1.00 26.10 204 HIS A C 1
ATOM 1555 O O . HIS A 1 204 ? 28.714 0.384 42.245 1.00 25.11 204 HIS A O 1
ATOM 1562 N N . LEU A 1 205 ? 30.388 -0.732 43.280 1.00 23.42 205 LEU A N 1
ATOM 1563 C CA . LEU A 1 205 ? 30.954 -1.301 42.059 1.00 24.19 205 LEU A CA 1
ATOM 1564 C C . LEU A 1 205 ? 30.556 -2.773 41.936 1.00 27.10 205 LEU A C 1
ATOM 1565 O O . LEU A 1 205 ? 30.771 -3.558 42.863 1.00 24.58 205 LEU A O 1
ATOM 1570 N N . GLU A 1 206 ? 29.970 -3.150 40.808 1.00 27.55 206 GLU A N 1
ATOM 1571 C CA . GLU A 1 206 ? 29.708 -4.570 40.583 1.00 28.06 206 GLU A CA 1
ATOM 1572 C C . GLU A 1 206 ? 31.039 -5.269 40.310 1.00 29.78 206 GLU A C 1
ATOM 1573 O O . GLU A 1 206 ? 31.759 -4.873 39.378 1.00 26.72 206 GLU A O 1
ATOM 1579 N N . PRO A 1 207 ? 31.424 -6.280 41.101 1.00 31.87 207 PRO A N 1
ATOM 1580 C CA . PRO A 1 207 ? 32.739 -6.905 40.905 1.00 30.28 207 PRO A CA 1
ATOM 1581 C C . PRO A 1 207 ? 32.838 -7.537 39.524 1.00 28.22 207 PRO A C 1
ATOM 1582 O O . PRO A 1 207 ? 31.870 -8.086 38.997 1.00 26.33 207 PRO A O 1
ATOM 1586 N N . GLY A 1 208 ? 34.024 -7.427 38.931 1.00 24.98 208 GLY A N 1
ATOM 1587 C CA . GLY A 1 208 ? 34.271 -7.920 37.594 1.00 30.72 208 GLY A CA 1
ATOM 1588 C C . GLY A 1 208 ? 33.799 -7.024 36.469 1.00 30.36 208 GLY A C 1
ATOM 1589 O O . GLY A 1 208 ? 34.242 -7.207 35.334 1.00 27.22 208 GLY A O 1
ATOM 1590 N N . ARG A 1 209 ? 32.902 -6.074 36.738 1.00 25.41 209 ARG A N 1
ATOM 1591 C CA . ARG A 1 209 ? 32.378 -5.179 35.712 1.00 26.88 209 ARG A CA 1
ATOM 1592 C C . ARG A 1 209 ? 32.791 -3.728 35.915 1.00 24.95 209 ARG A C 1
ATOM 1593 O O . ARG A 1 209 ? 33.213 -3.068 34.962 1.00 23.92 209 ARG A O 1
ATOM 1601 N N . ASP A 1 210 ? 32.661 -3.209 37.132 1.00 22.01 210 ASP A N 1
ATOM 1602 C CA . ASP A 1 210 ? 32.894 -1.799 37.427 1.00 21.79 210 ASP A CA 1
ATOM 1603 C C . ASP A 1 210 ? 34.271 -1.610 38.045 1.00 25.70 210 ASP A C 1
ATOM 1604 O O . ASP A 1 210 ? 34.669 -2.367 38.935 1.00 24.65 210 ASP A O 1
ATOM 1609 N N . PHE A 1 211 ? 34.997 -0.601 37.581 1.00 19.68 211 PHE A N 1
ATOM 1610 C CA . PHE A 1 211 ? 36.331 -0.327 38.086 1.00 17.95 211 PHE A CA 1
ATOM 1611 C C . PHE A 1 211 ? 36.443 1.133 38.494 1.00 23.30 211 PHE A C 1
ATOM 1612 O O . PHE A 1 211 ? 35.843 2.017 37.878 1.00 19.83 211 PHE A O 1
ATOM 1620 N N . ASP A 1 212 ? 37.224 1.370 39.540 1.00 19.76 212 ASP A N 1
ATOM 1621 C CA . ASP A 1 212 ? 37.415 2.721 40.034 1.00 17.41 212 ASP A CA 1
ATOM 1622 C C . ASP A 1 212 ? 38.244 3.540 39.054 1.00 19.93 212 ASP A C 1
ATOM 1623 O O . ASP A 1 212 ? 39.285 3.082 38.569 1.00 17.93 212 ASP A O 1
ATOM 1628 N N . TRP A 1 213 ? 37.775 4.766 38.791 1.00 17.68 213 TRP A N 1
ATOM 1629 C CA . TRP A 1 213 ? 38.453 5.701 37.893 1.00 17.00 213 TRP A CA 1
ATOM 1630 C C . TRP A 1 213 ? 39.948 5.798 38.179 1.00 17.08 213 TRP A C 1
ATOM 1631 O O . TRP A 1 213 ? 40.775 5.734 37.261 1.00 17.41 213 TRP A O 1
ATOM 1642 N N . HIS A 1 214 ? 40.315 5.990 39.449 1.00 19.37 214 HIS A N 1
ATOM 1643 C CA . HIS A 1 214 ? 41.717 6.218 39.792 1.00 16.81 214 HIS A CA 1
ATOM 1644 C C . HIS A 1 214 ? 42.501 4.919 39.803 1.00 18.40 214 HIS A C 1
ATOM 1645 O O . HIS A 1 214 ? 43.630 4.863 39.298 1.00 13.99 214 HIS A O 1
ATOM 1652 N N . GLU A 1 215 ? 41.940 3.880 40.438 1.00 17.77 215 GLU A N 1
ATOM 1653 C CA . GLU A 1 215 ? 42.678 2.632 40.582 1.00 20.07 215 GLU A CA 1
ATOM 1654 C C . GLU A 1 215 ? 42.974 2.007 39.226 1.00 20.64 215 GLU A C 1
ATOM 1655 O O . GLU A 1 215 ? 44.052 1.440 39.027 1.00 20.23 215 GLU A O 1
ATOM 1661 N N . ALA A 1 216 ? 42.063 2.167 38.265 1.00 21.90 216 ALA A N 1
ATOM 1662 C CA . ALA A 1 216 ? 42.256 1.594 36.939 1.00 20.58 216 ALA A CA 1
ATOM 1663 C C . ALA A 1 216 ? 43.425 2.218 36.192 1.00 22.83 216 ALA A C 1
ATOM 1664 O O . ALA A 1 216 ? 43.863 1.653 35.181 1.00 20.82 216 ALA A O 1
ATOM 1666 N N . GLN A 1 217 ? 43.943 3.355 36.659 1.00 19.90 217 GLN A N 1
ATOM 1667 C CA . GLN A 1 217 ? 45.069 4.026 36.023 1.00 15.65 217 GLN A CA 1
ATOM 1668 C C . GLN A 1 217 ? 46.401 3.702 36.673 1.00 19.85 217 GLN A C 1
ATOM 1669 O O . GLN A 1 217 ? 47.440 4.149 36.173 1.00 19.26 217 GLN A O 1
ATOM 1675 N N . TYR A 1 218 ? 46.415 2.921 37.756 1.00 20.07 218 TYR A N 1
ATOM 1676 C CA . TYR A 1 218 ? 47.694 2.574 38.357 1.00 21.73 218 TYR A CA 1
ATOM 1677 C C . TYR A 1 218 ? 48.500 1.685 37.416 1.00 22.58 218 TYR A C 1
ATOM 1678 O O . TYR A 1 218 ? 48.007 0.663 36.930 1.00 20.46 218 TYR A O 1
ATOM 1687 N N . GLY A 1 219 ? 49.760 2.051 37.206 1.00 21.18 219 GLY A N 1
ATOM 1688 C CA . GLY A 1 219 ? 50.664 1.205 36.464 1.00 22.84 219 GLY A CA 1
ATOM 1689 C C . GLY A 1 219 ? 50.453 1.175 34.967 1.00 24.67 219 GLY A C 1
ATOM 1690 O O . GLY A 1 219 ? 51.035 0.319 34.304 1.00 26.20 219 GLY A O 1
ATOM 1691 N N . VAL A 1 220 ? 49.644 2.087 34.399 1.00 22.16 220 VAL A N 1
ATOM 1692 C CA . VAL A 1 220 ? 49.414 2.086 32.957 1.00 23.79 220 VAL A CA 1
ATOM 1693 C C . VAL A 1 220 ? 50.406 3.027 32.290 1.00 27.16 220 VAL A C 1
ATOM 1694 O O . VAL A 1 220 ? 50.883 4.001 32.887 1.00 23.94 220 VAL A O 1
ATOM 1698 N N . ASP A 1 221 ? 50.762 2.699 30.987 1.00 23.74 221 ASP A N 1
ATOM 1699 C CA . ASP A 1 221 ? 51.527 3.659 30.215 1.00 25.27 221 ASP A CA 1
ATOM 1700 C C . ASP A 1 221 ? 50.587 4.654 29.536 1.00 24.91 221 ASP A C 1
ATOM 1701 O O . ASP A 1 221 ? 49.468 4.297 29.155 1.00 23.72 221 ASP A O 1
ATOM 1706 N N . PRO A 1 222 ? 51.003 5.906 29.363 1.00 22.31 222 PRO A N 1
ATOM 1707 C CA . PRO A 1 222 ? 50.146 6.856 28.648 1.00 24.27 222 PRO A CA 1
ATOM 1708 C C . PRO A 1 222 ? 50.041 6.465 27.178 1.00 22.90 222 PRO A C 1
ATOM 1709 O O . PRO A 1 222 ? 51.005 5.988 26.572 1.00 22.91 222 PRO A O 1
ATOM 1713 N N . ALA A 1 223 ? 48.846 6.619 26.623 1.00 19.91 223 ALA A N 1
ATOM 1714 C CA . ALA A 1 223 ? 48.613 6.302 25.217 1.00 20.38 223 ALA A CA 1
ATOM 1715 C C . ALA A 1 223 ? 48.953 7.497 24.336 1.00 23.02 223 ALA A C 1
ATOM 1716 O O . ALA A 1 223 ? 48.804 8.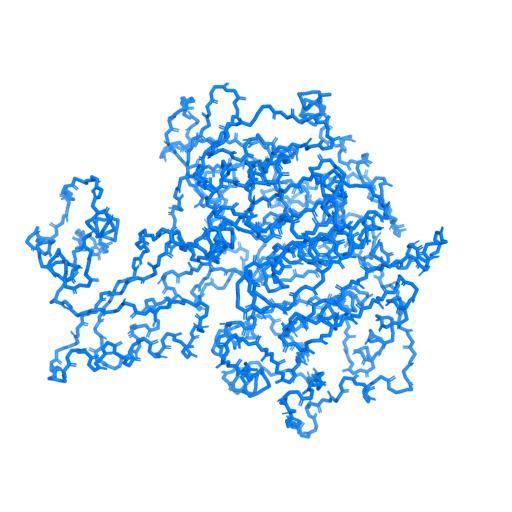653 24.742 1.00 19.03 223 ALA A O 1
ATOM 1718 N N . GLU A 1 224 ? 49.433 7.202 23.124 1.00 21.13 224 GLU A N 1
ATOM 1719 C CA . GLU A 1 224 ? 49.743 8.214 22.125 1.00 24.42 224 GLU A CA 1
ATOM 1720 C C . GLU A 1 224 ? 48.465 8.702 21.453 1.00 20.46 224 GLU A C 1
ATOM 1721 O O . GLU A 1 224 ? 47.403 8.090 21.579 1.00 20.44 224 GLU A O 1
ATOM 1727 N N . CYS A 1 225 ? 48.570 9.807 20.708 1.00 17.66 225 CYS A N 1
ATOM 1728 C CA . CYS A 1 225 ? 47.441 10.256 19.897 1.00 17.63 225 CYS A CA 1
ATOM 1729 C C . CYS A 1 225 ? 47.346 9.384 18.646 1.00 18.02 225 CYS A C 1
ATOM 1730 O O . CYS A 1 225 ? 48.268 9.366 17.823 1.00 21.31 225 CYS A O 1
ATOM 1733 N N . VAL A 1 226 ? 46.234 8.680 18.492 1.00 19.35 226 VAL A N 1
ATOM 1734 C CA . VAL A 1 226 ? 46.071 7.735 17.385 1.00 18.30 226 VAL A CA 1
ATOM 1735 C C . VAL A 1 226 ? 45.601 8.471 16.134 1.00 15.96 226 VAL A C 1
ATOM 1736 O O . VAL A 1 226 ? 44.576 9.163 16.178 1.00 17.45 226 VAL A O 1
ATOM 1740 N N . PRO A 1 227 ? 46.299 8.359 15.004 1.00 18.39 227 PRO A N 1
ATOM 1741 C CA . PRO A 1 227 ? 45.827 9.032 13.776 1.00 18.63 227 PRO A CA 1
ATOM 1742 C C . PRO A 1 227 ? 44.581 8.357 13.230 1.00 18.60 227 PRO A C 1
ATOM 1743 O O . PRO A 1 227 ? 44.529 7.131 13.107 1.00 18.53 227 PRO A O 1
ATOM 1747 N N . VAL A 1 228 ? 43.562 9.160 12.920 1.00 16.26 228 VAL A N 1
ATOM 1748 C CA . VAL A 1 228 ? 42.331 8.641 12.341 1.00 15.90 228 VAL A CA 1
ATOM 1749 C C . VAL A 1 228 ? 42.023 9.373 11.038 1.00 15.87 228 VAL A C 1
ATOM 1750 O O . VAL A 1 228 ? 42.516 10.472 10.780 1.00 15.26 228 VAL A O 1
ATOM 1754 N N . ALA A 1 229 ? 41.210 8.729 10.203 1.00 13.52 229 ALA A N 1
ATOM 1755 C CA . ALA A 1 229 ? 40.819 9.319 8.928 1.00 14.30 229 ALA A CA 1
ATOM 1756 C C . ALA A 1 229 ? 40.006 10.598 9.134 1.00 17.69 229 ALA A C 1
ATOM 1757 O O . ALA A 1 229 ? 39.315 10.771 10.144 1.00 16.94 229 ALA A O 1
ATOM 1759 N N . GLY A 1 230 ? 40.082 11.500 8.143 1.00 15.64 230 GLY A N 1
ATOM 1760 C CA . GLY A 1 230 ? 39.311 12.724 8.216 1.00 15.52 230 GLY A CA 1
ATOM 1761 C C . GLY A 1 230 ? 37.830 12.479 8.431 1.00 17.06 230 GLY A C 1
ATOM 1762 O O . GLY A 1 230 ? 37.161 13.253 9.114 1.00 16.30 230 GLY A O 1
ATOM 1763 N N . ASN A 1 231 ? 37.299 11.394 7.878 1.00 12.63 231 ASN A N 1
ATOM 1764 C CA . ASN A 1 231 ? 35.886 11.091 8.045 1.00 15.48 231 ASN A CA 1
ATOM 1765 C C . ASN A 1 231 ? 35.643 9.987 9.077 1.00 17.45 231 ASN A C 1
ATOM 1766 O O . ASN A 1 231 ? 34.544 9.420 9.134 1.00 16.53 231 ASN A O 1
ATOM 1771 N N . HIS A 1 232 ? 36.631 9.699 9.918 1.00 16.47 232 HIS A N 1
ATOM 1772 C CA . HIS A 1 232 ? 36.383 8.843 11.075 1.00 16.32 232 HIS A CA 1
ATOM 1773 C C . HIS A 1 232 ? 35.445 9.573 12.033 1.00 16.78 232 HIS A C 1
ATOM 1774 O O . HIS A 1 232 ? 35.564 10.786 12.212 1.00 15.36 232 HIS A O 1
ATOM 1781 N N . PRO A 1 233 ? 34.461 8.887 12.606 1.00 18.03 233 PRO A N 1
ATOM 1782 C CA . PRO A 1 233 ? 33.527 9.576 13.507 1.00 16.57 233 PRO A CA 1
ATOM 1783 C C . PRO A 1 233 ? 34.231 10.011 14.791 1.00 16.51 233 PRO A C 1
ATOM 1784 O O . PRO A 1 233 ? 34.918 9.219 15.431 1.00 15.53 233 PRO A O 1
ATOM 1788 N N . ALA A 1 234 ? 34.075 11.290 15.145 1.00 15.14 234 ALA A N 1
ATOM 1789 C CA . ALA A 1 234 ? 34.601 11.784 16.413 1.00 17.26 234 ALA A CA 1
ATOM 1790 C C . ALA A 1 234 ? 33.716 11.375 17.577 1.00 13.69 234 ALA A C 1
ATOM 1791 O O . ALA A 1 234 ? 34.211 11.169 18.688 1.00 16.71 234 ALA A O 1
ATOM 1793 N N . TYR A 1 235 ? 32.409 11.296 17.352 1.00 15.04 235 TYR A N 1
ATOM 1794 C CA . TYR A 1 235 ? 31.479 10.929 18.407 1.00 14.87 235 TYR A CA 1
ATOM 1795 C C . TYR A 1 235 ? 30.124 10.664 17.780 1.00 16.15 235 TYR A C 1
ATOM 1796 O O . TYR A 1 235 ? 29.897 10.913 16.592 1.00 16.97 235 TYR A O 1
ATOM 1805 N N . ILE A 1 236 ? 29.242 10.113 18.604 1.00 14.35 236 ILE A N 1
ATOM 1806 C CA . ILE A 1 236 ? 27.830 9.934 18.309 1.00 14.52 236 ILE A CA 1
ATOM 1807 C C . ILE A 1 236 ? 27.090 10.701 19.383 1.00 16.71 236 ILE A C 1
ATOM 1808 O O . ILE A 1 236 ? 27.352 10.501 20.577 1.00 16.32 236 ILE A O 1
ATOM 1813 N N . LEU A 1 237 ? 26.206 11.581 18.978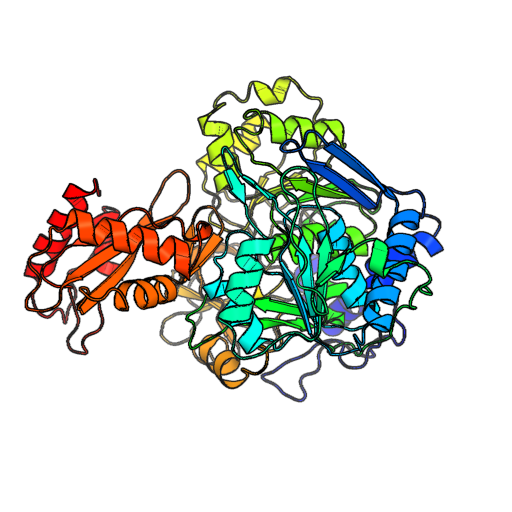 1.00 16.52 237 LEU A N 1
ATOM 1814 C CA . LEU A 1 237 ? 25.405 12.369 19.884 1.00 17.94 237 LEU A CA 1
ATOM 1815 C C . LEU A 1 237 ? 23.924 12.204 19.558 1.00 18.48 237 LEU A C 1
ATOM 1816 O O . LEU A 1 237 ? 23.466 12.682 18.561 1.00 19.22 237 LEU A O 1
ATOM 1821 N N . TYR A 1 238 ? 23.198 11.528 20.410 1.00 19.23 238 TYR A N 1
ATOM 1822 C CA . TYR A 1 238 ? 21.782 11.305 20.205 1.00 19.91 238 TYR A CA 1
ATOM 1823 C C . TYR A 1 238 ? 20.965 12.531 20.455 1.00 19.75 238 TYR A C 1
ATOM 1824 O O . TYR A 1 238 ? 21.180 13.239 21.354 1.00 18.17 238 TYR A O 1
ATOM 1833 N N . THR A 1 239 ? 20.010 12.749 19.600 1.00 19.32 239 THR A N 1
ATOM 1834 C CA . THR A 1 239 ? 19.103 13.834 19.715 1.00 24.48 239 THR A CA 1
ATOM 1835 C C . THR A 1 239 ? 17.660 13.295 19.708 1.00 33.31 239 THR A C 1
ATOM 1836 O O . THR A 1 239 ? 17.423 12.153 19.528 1.00 32.94 239 THR A O 1
ATOM 1840 N N . SER A 1 240 ? 16.734 14.181 19.961 1.00 30.00 240 SER A N 1
ATOM 1841 C CA . SER A 1 240 ? 15.304 13.938 20.025 1.00 30.00 240 SER A CA 1
ATOM 1842 C C . SER A 1 240 ? 14.728 12.810 19.210 1.00 30.00 240 SER A C 1
ATOM 1843 O O . SER A 1 240 ? 14.684 12.892 17.994 1.00 30.00 240 SER A O 1
ATOM 1846 N N . GLY A 1 241 ? 14.243 11.766 19.870 1.00 45.08 241 GLY A N 1
ATOM 1847 C CA . GLY A 1 241 ? 13.598 10.696 19.132 1.00 38.04 241 GLY A CA 1
ATOM 1848 C C . GLY A 1 241 ? 12.811 9.641 19.888 1.00 46.51 241 GLY A C 1
ATOM 1849 O O . GLY A 1 241 ? 12.843 9.537 21.101 1.00 50.48 241 GLY A O 1
ATOM 1850 N N . THR A 1 242 ? 12.101 8.825 19.134 1.00 48.10 242 THR A N 1
ATOM 1851 C CA . THR A 1 242 ? 11.327 7.733 19.670 1.00 45.30 242 THR A CA 1
ATOM 1852 C C . THR A 1 242 ? 12.248 6.525 19.795 1.00 45.32 242 THR A C 1
ATOM 1853 O O . THR A 1 242 ? 13.211 6.404 19.123 1.00 42.90 242 THR A O 1
ATOM 1857 N N . THR A 1 243 ? 11.914 5.604 20.673 1.00 51.75 243 THR A N 1
ATOM 1858 C CA . THR A 1 243 ? 12.775 4.440 20.890 1.00 52.15 243 THR A CA 1
ATOM 1859 C C . THR A 1 243 ? 12.972 3.636 19.629 1.00 51.79 243 THR A C 1
ATOM 1860 O O . THR A 1 243 ? 13.997 3.020 19.455 1.00 46.96 243 THR A O 1
ATOM 1864 N N . GLY A 1 244 ? 11.972 3.652 18.752 1.00 52.56 244 GLY A N 1
ATOM 1865 C CA . GLY A 1 244 ? 12.062 2.895 17.508 1.00 55.26 244 GLY A CA 1
ATOM 1866 C C . GLY A 1 244 ? 12.951 3.567 16.468 1.00 55.45 244 GLY A C 1
ATOM 1867 O O . GLY A 1 244 ? 13.453 2.885 15.564 1.00 50.18 244 GLY A O 1
ATOM 1868 N N . GLN A 1 245 ? 13.166 4.878 16.573 1.00 54.35 245 GLN A N 1
ATOM 1869 C CA . GLN A 1 245 ? 13.832 5.661 15.531 1.00 50.29 245 GLN A CA 1
ATOM 1870 C C . GLN A 1 245 ? 14.976 6.484 16.124 1.00 48.50 245 GLN A C 1
ATOM 1871 O O . GLN A 1 245 ? 14.947 7.723 16.088 1.00 43.47 245 GLN A O 1
ATOM 1877 N N . PRO A 1 246 ? 16.023 5.822 16.645 1.00 46.89 246 PRO A N 1
ATOM 1878 C CA . PRO A 1 246 ? 17.121 6.561 17.295 1.00 40.39 246 PRO A CA 1
ATOM 1879 C C . PRO A 1 246 ? 17.913 7.421 16.315 1.00 41.47 246 PRO A C 1
ATOM 1880 O O . PRO A 1 246 ? 18.268 6.982 15.216 1.00 41.49 246 PRO A O 1
ATOM 1884 N N . LYS A 1 247 ? 18.201 8.658 16.729 1.00 35.22 247 LYS A N 1
ATOM 1885 C CA . LYS A 1 247 ? 18.907 9.622 15.876 1.00 29.55 247 LYS A CA 1
ATOM 1886 C C . LYS A 1 247 ? 20.287 9.878 16.473 1.00 22.37 247 LYS A C 1
ATOM 1887 O O . LYS A 1 247 ? 20.492 10.828 17.236 1.00 21.02 247 LYS A O 1
ATOM 1893 N N . GLY A 1 248 ? 21.231 9.021 16.111 1.00 20.01 248 GLY A N 1
ATOM 1894 C CA . GLY A 1 248 ? 22.602 9.166 16.552 1.00 21.93 248 GLY A CA 1
ATOM 1895 C C . GLY A 1 248 ? 23.382 10.042 15.595 1.00 20.25 248 GLY A C 1
ATOM 1896 O O . GLY A 1 248 ? 23.942 9.553 14.611 1.00 18.73 248 GLY A O 1
ATOM 1897 N N . VAL A 1 249 ? 23.414 11.346 15.867 1.00 18.55 249 VAL A N 1
ATOM 1898 C CA . VAL A 1 249 ? 24.165 12.255 15.010 1.00 18.20 249 VAL A CA 1
ATOM 1899 C C . VAL A 1 249 ? 25.639 11.874 15.021 1.00 16.69 249 VAL A C 1
ATOM 1900 O O . VAL A 1 249 ? 26.263 11.773 16.084 1.00 16.96 249 VAL A O 1
ATOM 1904 N N . LEU A 1 250 ? 26.203 11.654 13.838 1.00 16.84 250 LEU A N 1
ATOM 1905 C CA . LEU A 1 250 ? 27.634 11.397 13.700 1.00 15.67 250 LEU A CA 1
ATOM 1906 C C . LEU A 1 250 ? 28.385 12.698 13.447 1.00 15.42 250 LEU A C 1
ATOM 1907 O O . LEU A 1 250 ? 27.959 13.526 12.627 1.00 15.03 250 LEU A O 1
ATOM 1912 N N . ARG A 1 251 ? 29.522 12.862 14.132 1.00 16.16 251 ARG A N 1
ATOM 1913 C CA . ARG A 1 251 ? 30.369 14.038 13.922 1.00 15.91 251 ARG A CA 1
ATOM 1914 C C . ARG A 1 251 ? 31.678 13.611 13.283 1.00 13.94 251 ARG A C 1
ATOM 1915 O O . ARG A 1 251 ? 32.451 12.873 13.912 1.00 17.70 251 ARG A O 1
ATOM 1923 N N . PRO A 1 252 ? 31.981 14.052 12.064 1.00 16.10 252 PRO A N 1
ATOM 1924 C CA . PRO A 1 252 ? 33.233 13.641 11.416 1.00 14.68 252 PRO A CA 1
ATOM 1925 C C . PRO A 1 252 ? 34.413 14.419 11.962 1.00 14.65 252 PRO A C 1
ATOM 1926 O O . PRO A 1 252 ? 34.336 15.631 12.164 1.00 17.08 252 PRO A O 1
ATOM 1930 N N . THR A 1 253 ? 35.539 13.723 12.100 1.00 15.28 253 THR A N 1
ATOM 1931 C CA . THR A 1 253 ? 36.664 14.244 12.868 1.00 16.20 253 THR A CA 1
ATOM 1932 C C . THR A 1 253 ? 37.263 15.504 12.241 1.00 16.32 253 THR A C 1
ATOM 1933 O O . THR A 1 253 ? 37.473 16.508 12.930 1.00 13.98 253 THR A O 1
ATOM 1937 N N . ALA A 1 254 ? 37.514 15.490 10.931 1.00 14.79 254 ALA A N 1
ATOM 1938 C CA . ALA A 1 254 ? 38.309 16.569 10.346 1.00 16.12 254 ALA A CA 1
ATOM 1939 C C . ALA A 1 254 ? 37.497 17.845 10.168 1.00 15.50 254 ALA A C 1
ATOM 1940 O O . ALA A 1 254 ? 37.980 18.933 10.488 1.00 15.06 254 ALA A O 1
ATOM 1942 N N . GLY A 1 255 ? 36.276 17.747 9.645 1.00 15.06 255 GLY A N 1
ATOM 1943 C CA . GLY A 1 255 ? 35.485 18.958 9.470 1.00 15.96 255 GLY A CA 1
ATOM 1944 C C . GLY A 1 255 ? 35.140 19.609 10.796 1.00 15.26 255 GLY A C 1
ATOM 1945 O O . GLY A 1 255 ? 35.012 20.836 10.885 1.00 12.33 255 GLY A O 1
ATOM 1946 N N . HIS A 1 256 ? 34.977 18.787 11.831 1.00 13.17 256 HIS A N 1
ATOM 1947 C CA . HIS A 1 256 ? 34.703 19.245 13.185 1.00 12.43 256 HIS A CA 1
ATOM 1948 C C . HIS A 1 256 ? 35.827 20.141 13.686 1.00 12.44 256 HIS A C 1
ATOM 1949 O O . HIS A 1 256 ? 35.583 21.255 14.175 1.00 12.81 256 HIS A O 1
ATOM 1956 N N . LEU A 1 257 ? 37.072 19.670 13.550 1.00 10.85 257 LEU A N 1
ATOM 1957 C CA . LEU A 1 257 ? 38.240 20.469 13.919 1.00 10.56 257 LEU A CA 1
ATOM 1958 C C . LEU A 1 257 ? 38.285 21.791 13.160 1.00 13.33 257 LEU A C 1
ATOM 1959 O O . LEU A 1 257 ? 38.454 22.861 13.758 1.00 11.66 257 LEU A O 1
ATOM 1964 N N . VAL A 1 258 ? 38.151 21.733 11.833 1.00 12.81 258 VAL A N 1
ATOM 1965 C CA . VAL A 1 258 ? 38.322 22.930 11.007 1.00 10.42 258 VAL A CA 1
ATOM 1966 C C . VAL A 1 258 ? 37.275 23.973 11.363 1.00 12.48 258 VAL A C 1
ATOM 1967 O O . VAL A 1 258 ? 37.589 25.154 11.589 1.00 12.38 258 VAL A O 1
ATOM 1971 N N . ALA A 1 259 ? 36.013 23.548 11.409 1.00 13.03 259 ALA A N 1
ATOM 1972 C CA . ALA A 1 259 ? 34.897 24.471 11.561 1.00 12.49 259 ALA A CA 1
ATOM 1973 C C . ALA A 1 259 ? 34.843 25.045 12.962 1.00 12.93 259 ALA A C 1
ATOM 1974 O O . ALA A 1 259 ? 34.663 26.257 13.144 1.00 14.52 259 ALA A O 1
ATOM 1976 N N . LEU A 1 260 ? 34.979 24.193 13.980 1.00 11.81 260 LEU A N 1
ATOM 1977 C CA . LEU A 1 260 ? 34.877 24.718 15.338 1.00 14.57 260 LEU A CA 1
ATOM 1978 C C . LEU A 1 260 ? 35.990 25.714 15.622 1.00 11.32 260 LEU A C 1
ATOM 1979 O O . LEU A 1 260 ? 35.754 26.762 16.242 1.00 11.40 260 LEU A O 1
ATOM 1984 N N . ASN A 1 261 ? 37.216 25.389 15.206 1.00 11.59 261 ASN A N 1
ATOM 1985 C CA . ASN A 1 261 ? 38.322 26.315 15.388 1.00 13.71 261 ASN A CA 1
ATOM 1986 C C . ASN A 1 261 ? 38.016 27.663 14.751 1.00 12.55 261 ASN A C 1
ATOM 1987 O O . ASN A 1 261 ? 38.251 28.711 15.360 1.00 13.55 261 ASN A O 1
ATOM 1992 N N . TRP A 1 262 ? 37.490 27.646 13.523 1.00 12.83 262 TRP A N 1
ATOM 1993 C CA . TRP A 1 262 ? 37.181 28.880 12.805 1.00 13.93 262 TRP A CA 1
ATOM 1994 C C . TRP A 1 262 ? 36.178 29.732 13.580 1.00 14.24 262 TRP A C 1
ATOM 1995 O O . TRP A 1 262 ? 36.301 30.963 13.613 1.00 15.52 262 TRP A O 1
ATOM 2006 N N . THR A 1 263 ? 35.197 29.095 14.247 1.00 12.41 263 THR A N 1
ATOM 2007 C CA . THR A 1 263 ? 34.156 29.870 14.933 1.00 13.33 263 THR A CA 1
ATOM 2008 C C . THR A 1 263 ? 34.700 30.690 16.107 1.00 13.28 263 THR A C 1
ATOM 2009 O O . THR A 1 263 ? 34.115 31.723 16.450 1.00 13.69 263 THR A O 1
ATOM 2013 N N . MET A 1 264 ? 35.792 30.251 16.742 1.00 11.92 264 MET A N 1
ATOM 2014 C CA . MET A 1 264 ? 36.142 30.799 18.056 1.00 12.65 264 MET A CA 1
ATOM 2015 C C . MET A 1 264 ? 36.501 32.279 17.962 1.00 15.93 264 MET A C 1
ATOM 2016 O O . MET A 1 264 ? 36.013 33.089 18.752 1.00 16.47 264 MET A O 1
ATOM 2021 N N . LYS A 1 265 ? 37.327 32.659 16.981 1.00 13.83 265 LYS A N 1
ATOM 2022 C CA . LYS A 1 265 ? 37.533 34.087 16.735 1.00 15.79 265 LYS A CA 1
ATOM 2023 C C . LYS A 1 265 ? 36.432 34.668 15.849 1.00 14.79 265 LYS A C 1
ATOM 2024 O O . LYS A 1 265 ? 35.870 35.721 16.160 1.00 13.26 265 LYS A O 1
ATOM 2030 N N . ASN A 1 266 ? 36.071 33.983 14.759 1.00 13.60 266 ASN A N 1
ATOM 2031 C CA . ASN A 1 266 ? 35.217 34.643 13.769 1.00 15.40 266 ASN A CA 1
ATOM 2032 C C . ASN A 1 266 ? 33.785 34.853 14.256 1.00 13.94 266 ASN A C 1
ATOM 2033 O O . ASN A 1 266 ? 33.177 35.874 13.925 1.00 11.96 266 ASN A O 1
ATOM 2038 N N . ILE A 1 267 ? 33.230 33.944 15.050 1.00 13.64 267 ILE A N 1
ATOM 2039 C CA . ILE A 1 267 ? 31.914 34.168 15.652 1.00 13.02 267 ILE A CA 1
ATOM 2040 C C . ILE A 1 267 ? 32.035 34.669 17.091 1.00 15.82 267 ILE A C 1
ATOM 2041 O O . ILE A 1 267 ? 31.470 35.706 17.449 1.00 14.95 267 ILE A O 1
ATOM 2046 N N . TYR A 1 268 ? 32.774 33.950 17.926 1.00 12.50 268 TYR A N 1
ATOM 2047 C CA . TYR A 1 268 ? 32.792 34.217 19.361 1.00 14.94 268 TYR A CA 1
ATOM 2048 C C . TYR A 1 268 ? 33.829 35.252 19.788 1.00 13.71 268 TYR A C 1
ATOM 2049 O O . TYR A 1 268 ? 33.900 35.577 20.984 1.00 17.36 268 TYR A O 1
ATOM 2058 N N . ASN A 1 269 ? 34.619 35.762 18.845 1.00 15.51 269 ASN A N 1
ATOM 2059 C CA . ASN A 1 269 ? 35.528 36.901 19.030 1.00 16.09 269 ASN A CA 1
ATOM 2060 C C . ASN A 1 269 ? 36.398 36.747 20.274 1.00 17.48 269 ASN A C 1
ATOM 2061 O O . ASN A 1 269 ? 36.479 37.639 21.121 1.00 17.82 269 ASN A O 1
ATOM 2066 N N . VAL A 1 270 ? 37.071 35.604 20.385 1.00 16.14 270 VAL A N 1
ATOM 2067 C CA . VAL A 1 270 ? 38.092 35.456 21.415 1.00 16.38 270 VAL A CA 1
ATOM 2068 C C . VAL A 1 270 ? 39.386 35.047 20.731 1.00 18.40 270 VAL A C 1
ATOM 2069 O O . VAL A 1 270 ? 39.381 34.406 19.675 1.00 16.95 270 VAL A O 1
ATOM 2073 N N . ASP A 1 271 ? 40.496 35.431 21.332 1.00 15.17 271 ASP A N 1
ATOM 2074 C CA . ASP A 1 271 ? 41.800 34.994 20.867 1.00 18.10 271 ASP A CA 1
ATOM 2075 C C . ASP A 1 271 ? 42.290 33.835 21.724 1.00 17.41 271 ASP A C 1
ATOM 2076 O O . ASP A 1 271 ? 41.783 33.620 22.826 1.00 17.28 271 ASP A O 1
ATOM 2081 N N . PRO A 1 272 ? 43.272 33.063 21.253 1.00 18.33 272 PRO A N 1
ATOM 2082 C CA . PRO A 1 272 ? 43.858 32.026 22.108 1.00 16.25 272 PRO A CA 1
ATOM 2083 C C . PRO A 1 272 ? 44.338 32.639 23.417 1.00 19.12 272 PRO A C 1
ATOM 2084 O O . PRO A 1 272 ? 44.832 33.768 23.448 1.00 21.02 272 PRO A O 1
ATOM 2088 N N . GLY A 1 273 ? 44.158 31.907 24.515 1.00 15.37 273 GLY A N 1
ATOM 2089 C CA . GLY A 1 273 ? 44.476 32.437 25.823 1.00 17.37 273 GLY A CA 1
ATOM 2090 C C . GLY A 1 273 ? 43.353 33.188 26.517 1.00 16.92 273 GLY A C 1
ATOM 2091 O O . GLY A 1 273 ? 43.399 33.331 27.745 1.00 16.36 273 GLY A O 1
ATOM 2092 N N . ASP A 1 274 ? 42.353 33.682 25.779 1.00 14.56 274 ASP A N 1
ATOM 2093 C CA . ASP A 1 274 ? 41.169 34.253 26.419 1.00 12.51 274 ASP A CA 1
ATOM 2094 C C . ASP A 1 274 ? 40.363 33.175 27.149 1.00 17.36 274 ASP A C 1
ATOM 2095 O O . ASP A 1 274 ? 40.471 31.978 26.874 1.00 15.15 274 ASP A O 1
ATOM 2100 N N . VAL A 1 275 ? 39.525 33.617 28.074 1.00 14.46 275 VAL A N 1
ATOM 2101 C CA . VAL A 1 275 ? 38.675 32.728 28.848 1.00 14.02 275 VAL A CA 1
ATOM 2102 C C . VAL A 1 275 ? 37.283 32.742 28.238 1.00 14.02 275 VAL A C 1
ATOM 2103 O O . VAL A 1 275 ? 36.718 33.811 27.972 1.00 14.66 275 VAL A O 1
ATOM 2107 N N . PHE A 1 276 ? 36.740 31.551 27.996 1.00 13.06 276 PHE A N 1
ATOM 2108 C CA . PHE A 1 276 ? 35.460 31.370 27.329 1.00 13.85 276 PHE A CA 1
ATOM 2109 C C . PHE A 1 276 ? 34.566 30.504 28.206 1.00 15.70 276 PHE A C 1
ATOM 2110 O O . PHE A 1 276 ? 35.044 29.564 28.850 1.00 13.41 276 PHE A O 1
ATOM 2118 N N . TRP A 1 277 ? 33.271 30.810 28.246 1.00 13.63 277 TRP A N 1
ATOM 2119 C CA . TRP A 1 277 ? 32.368 30.025 29.084 1.00 15.88 277 TRP A CA 1
ATOM 2120 C C . TRP A 1 277 ? 31.031 29.822 28.387 1.00 14.95 277 TRP A C 1
ATOM 2121 O O . TRP A 1 277 ? 30.304 30.787 28.144 1.00 15.52 277 TRP A O 1
ATOM 2132 N N . ALA A 1 278 ? 30.694 28.561 28.101 1.00 14.95 278 ALA A N 1
ATOM 2133 C CA . ALA A 1 278 ? 29.342 28.172 27.720 1.00 15.55 278 ALA A CA 1
ATOM 2134 C C . ALA A 1 278 ? 28.661 27.506 28.916 1.00 14.57 278 ALA A C 1
ATOM 2135 O O . ALA A 1 278 ? 29.112 26.461 29.390 1.00 14.55 278 ALA A O 1
ATOM 2137 N N . ALA A 1 279 ? 27.582 28.116 29.407 1.00 14.06 279 ALA A N 1
ATOM 2138 C CA . ALA A 1 279 ? 26.808 27.537 30.506 1.00 17.26 279 ALA A CA 1
ATOM 2139 C C . ALA A 1 279 ? 25.780 26.566 29.929 1.00 21.20 279 ALA A C 1
ATOM 2140 O O . ALA A 1 279 ? 24.583 26.839 29.827 1.00 23.68 279 ALA A O 1
ATOM 2142 N N . SER A 1 280 ? 26.290 25.408 29.521 1.00 18.86 280 SER A N 1
ATOM 2143 C CA . SER A 1 280 ? 25.442 24.351 28.985 1.00 22.29 280 SER A CA 1
ATOM 2144 C C . SER A 1 280 ? 25.803 23.061 29.712 1.00 19.48 280 SER A C 1
ATOM 2145 O O . SER A 1 280 ? 26.186 23.105 30.885 1.00 19.24 280 SER A O 1
ATOM 2148 N N . ASP A 1 281 ? 25.684 21.920 29.042 1.00 18.85 281 ASP A N 1
ATOM 2149 C CA . ASP A 1 281 ? 26.025 20.628 29.625 1.00 16.85 281 ASP A CA 1
ATOM 2150 C C . ASP A 1 281 ? 26.711 19.792 28.557 1.00 16.88 281 ASP A C 1
ATOM 2151 O O . ASP A 1 281 ? 26.373 19.884 27.373 1.00 18.96 281 ASP A O 1
ATOM 2156 N N . VAL A 1 282 ? 27.675 18.970 28.978 1.00 17.12 282 VAL A N 1
ATOM 2157 C CA . VAL A 1 282 ? 28.317 18.057 28.036 1.00 16.60 282 VAL A CA 1
ATOM 2158 C C . VAL A 1 282 ? 27.303 17.143 27.349 1.00 17.05 282 VAL A C 1
ATOM 2159 O O . VAL A 1 282 ? 27.579 16.637 26.261 1.00 17.71 282 VAL A O 1
ATOM 2163 N N . GLY A 1 283 ? 26.126 16.931 27.950 1.00 16.49 283 GLY A N 1
ATOM 2164 C CA . GLY A 1 283 ? 25.124 16.071 27.342 1.00 17.35 283 GLY A CA 1
ATOM 2165 C C . GLY A 1 283 ? 24.497 16.644 26.087 1.00 16.70 283 GLY A C 1
ATOM 2166 O O . GLY A 1 283 ? 23.845 15.901 25.344 1.00 18.65 283 GLY A O 1
ATOM 2167 N N . TRP A 1 284 ? 24.667 17.944 25.847 1.00 16.13 284 TRP A N 1
ATOM 2168 C CA . TRP A 1 284 ? 24.134 18.654 24.691 1.00 16.39 284 TRP A CA 1
ATOM 2169 C C . TRP A 1 284 ? 25.255 19.045 23.737 1.00 15.51 284 TRP A C 1
ATOM 2170 O O . TRP A 1 284 ? 26.427 19.140 24.116 1.00 15.14 284 TRP A O 1
ATOM 2181 N N . VAL A 1 285 ? 24.871 19.302 22.482 1.00 15.46 285 VAL A N 1
ATOM 2182 C CA . VAL A 1 285 ? 25.853 19.675 21.469 1.00 14.56 285 VAL A CA 1
ATOM 2183 C C . VAL A 1 285 ? 26.523 21.001 21.819 1.00 12.14 285 VAL A C 1
ATOM 2184 O O . VAL A 1 285 ? 27.702 21.208 21.506 1.00 12.35 285 VAL A O 1
ATOM 2188 N N . VAL A 1 286 ? 25.811 21.910 22.483 1.00 12.12 286 VAL A N 1
ATOM 2189 C CA . VAL A 1 286 ? 26.465 23.146 22.909 1.00 13.67 286 VAL A CA 1
ATOM 2190 C C . VAL A 1 286 ? 27.632 22.837 23.840 1.00 13.78 286 VAL A C 1
ATOM 2191 O O . VAL A 1 286 ? 28.707 23.451 23.735 1.00 12.57 286 VAL A O 1
ATOM 2195 N N . GLY A 1 287 ? 27.462 21.837 24.714 1.00 13.18 287 GLY A N 1
ATOM 2196 C CA . GLY A 1 287 ? 28.548 21.431 25.595 1.00 12.44 287 GLY A CA 1
ATOM 2197 C C . GLY A 1 287 ? 29.646 20.673 24.874 1.00 16.82 287 GLY A C 1
ATOM 2198 O O . GLY A 1 287 ? 30.824 20.798 25.224 1.00 15.06 287 GLY A O 1
ATOM 2199 N N . HIS A 1 288 ? 29.284 19.859 23.871 1.00 13.19 288 HIS A N 1
ATOM 2200 C CA . HIS A 1 288 ? 30.310 19.228 23.049 1.00 13.56 288 HIS A CA 1
ATOM 2201 C C . HIS A 1 288 ? 31.169 20.288 22.367 1.00 11.18 288 HIS A C 1
ATOM 2202 O O . HIS A 1 288 ? 32.395 20.300 22.501 1.00 13.77 288 HIS A O 1
ATOM 2209 N N . SER A 1 289 ? 30.531 21.166 21.590 1.00 13.04 289 SER A N 1
ATOM 2210 C CA . SER A 1 289 ? 31.280 22.098 20.757 1.00 13.61 289 SER A CA 1
ATOM 2211 C C . SER A 1 289 ? 31.941 23.210 21.572 1.00 11.53 289 SER A C 1
ATOM 2212 O O . SER A 1 289 ? 33.095 23.559 21.300 1.00 11.28 289 SER A O 1
ATOM 2215 N N . TYR A 1 290 ? 31.248 23.781 22.570 1.00 11.49 290 TYR A N 1
ATOM 2216 C CA . TYR A 1 290 ? 31.728 25.017 23.184 1.00 10.16 290 TYR A CA 1
ATOM 2217 C C . TYR A 1 290 ? 32.023 24.932 24.676 1.00 13.06 290 TYR A C 1
ATOM 2218 O O . TYR A 1 290 ? 32.477 25.927 25.254 1.00 13.25 290 TYR A O 1
ATOM 2227 N N . ILE A 1 291 ? 31.858 23.781 25.314 1.00 12.59 291 ILE A N 1
ATOM 2228 C CA . ILE A 1 291 ? 32.550 23.540 26.577 1.00 13.63 291 ILE A CA 1
ATOM 2229 C C . ILE A 1 291 ? 33.820 22.743 26.338 1.00 14.10 291 ILE A C 1
ATOM 2230 O O . ILE A 1 291 ? 34.902 23.144 26.768 1.00 13.21 291 ILE A O 1
ATOM 2235 N N . CYS A 1 292 ? 33.722 21.667 25.546 1.00 13.69 292 CYS A N 1
ATOM 2236 C CA . CYS A 1 292 ? 34.855 20.774 25.317 1.00 13.63 292 CYS A CA 1
ATOM 2237 C C . CYS A 1 292 ? 35.685 21.192 24.107 1.00 13.73 292 CYS A C 1
ATOM 2238 O O . CYS A 1 292 ? 36.793 21.712 24.260 1.00 13.63 292 CYS A O 1
ATOM 2241 N N . TYR A 1 293 ? 35.164 20.973 22.891 1.00 13.38 293 TYR A N 1
ATOM 2242 C CA . TYR A 1 293 ? 36.074 20.885 21.757 1.00 10.41 293 TYR A CA 1
ATOM 2243 C C . TYR A 1 293 ? 36.568 22.254 21.257 1.00 13.10 293 TYR A C 1
ATOM 2244 O O . TYR A 1 293 ? 37.778 22.482 21.194 1.00 13.68 293 TYR A O 1
ATOM 2253 N N . ALA A 1 294 ? 35.672 23.171 20.870 1.00 9.62 294 ALA A N 1
ATOM 2254 C CA . ALA A 1 294 ? 36.150 24.385 20.196 1.00 13.69 294 ALA A CA 1
ATOM 2255 C C . ALA A 1 294 ? 37.114 25.217 21.043 1.00 12.24 294 ALA A C 1
ATOM 2256 O O . ALA A 1 294 ? 38.177 25.611 20.528 1.00 12.96 294 ALA A O 1
ATOM 2258 N N . PRO A 1 295 ? 36.825 25.532 22.304 1.00 11.91 295 PRO A N 1
ATOM 2259 C CA . PRO A 1 295 ? 37.804 26.330 23.081 1.00 11.87 295 PRO A CA 1
ATOM 2260 C C . PRO A 1 295 ? 39.161 25.655 23.226 1.00 11.25 295 PRO A C 1
ATOM 2261 O O . PRO A 1 295 ? 40.195 26.315 23.090 1.00 10.54 295 PRO A O 1
ATOM 2265 N N . LEU A 1 296 ? 39.195 24.341 23.476 1.00 12.94 296 LEU A N 1
ATOM 2266 C CA . LEU A 1 296 ? 40.481 23.653 23.629 1.00 13.46 296 LEU A CA 1
ATOM 2267 C C . LEU A 1 296 ? 41.256 23.594 22.317 1.00 11.99 296 LEU A C 1
ATOM 2268 O O . LEU A 1 296 ? 42.473 23.815 22.297 1.00 13.11 296 LEU A O 1
ATOM 2273 N N . ILE A 1 297 ? 40.584 23.232 21.220 1.00 11.84 297 ILE A N 1
ATOM 2274 C CA . ILE A 1 297 ? 41.203 23.298 19.892 1.00 12.22 297 ILE A CA 1
ATOM 2275 C C . ILE A 1 297 ? 41.886 24.645 19.682 1.00 12.87 297 ILE A C 1
ATOM 2276 O O . ILE A 1 297 ? 43.046 24.722 19.248 1.00 11.92 297 ILE A O 1
ATOM 2281 N N . HIS A 1 298 ? 41.182 25.722 20.010 1.00 10.72 298 HIS A N 1
ATOM 2282 C CA . HIS A 1 298 ? 41.638 27.087 19.784 1.00 12.89 298 HIS A CA 1
ATOM 2283 C C . HIS A 1 298 ? 42.630 27.583 20.840 1.00 16.46 298 HIS A C 1
ATOM 2284 O O . HIS A 1 298 ? 43.150 28.698 20.703 1.00 14.93 298 HIS A O 1
ATOM 2291 N N . GLY A 1 299 ? 42.899 26.810 21.890 1.00 14.31 299 GLY A N 1
ATOM 2292 C CA . GLY A 1 299 ? 43.830 27.276 22.908 1.00 12.85 299 GLY A CA 1
ATOM 2293 C C . GLY A 1 299 ? 43.256 28.243 23.922 1.00 14.42 299 GLY A C 1
ATOM 2294 O O . GLY A 1 299 ? 44.013 29.004 24.541 1.00 14.90 299 GLY A O 1
ATOM 2295 N N . ASN A 1 300 ? 41.943 28.245 24.112 1.00 12.89 300 ASN A N 1
ATOM 2296 C CA . ASN A 1 300 ? 41.307 29.041 25.149 1.00 12.46 300 ASN A CA 1
ATOM 2297 C C . ASN A 1 300 ? 41.274 28.276 26.478 1.00 15.06 300 ASN A C 1
ATOM 2298 O O . ASN A 1 300 ? 41.548 27.066 26.557 1.00 15.19 300 ASN A O 1
ATOM 2303 N N . THR A 1 301 ? 40.920 29.003 27.525 1.00 12.47 301 THR A N 1
ATOM 2304 C CA . THR A 1 301 ? 40.472 28.412 28.777 1.00 14.60 301 THR A CA 1
ATOM 2305 C C . THR A 1 301 ? 38.963 28.223 28.687 1.00 14.55 301 THR A C 1
ATOM 2306 O O . THR A 1 301 ? 38.246 29.143 28.281 1.00 14.60 301 THR A O 1
ATOM 2310 N N . THR A 1 302 ? 38.477 27.055 29.078 1.00 13.24 302 THR A N 1
ATOM 2311 C CA . THR A 1 302 ? 37.045 26.822 29.083 1.00 12.46 302 THR A CA 1
ATOM 2312 C C . THR A 1 302 ? 36.577 26.527 30.502 1.00 14.16 302 THR A C 1
ATOM 2313 O O . THR A 1 302 ? 37.312 25.949 31.314 1.00 15.97 302 THR A O 1
ATOM 2317 N N . ILE A 1 303 ? 35.351 26.943 30.814 1.00 14.23 303 ILE A N 1
ATOM 2318 C CA . ILE A 1 303 ? 34.808 26.788 32.158 1.00 15.05 303 ILE A CA 1
ATOM 2319 C C . ILE A 1 303 ? 33.790 25.663 32.155 1.00 12.76 303 ILE A C 1
ATOM 2320 O O . ILE A 1 303 ? 32.882 25.637 31.316 1.00 12.78 303 ILE A O 1
ATOM 2325 N N . VAL A 1 304 ? 33.940 24.735 33.092 1.00 12.46 304 VAL A N 1
ATOM 2326 C CA . VAL A 1 304 ? 32.967 23.672 33.316 1.00 10.18 304 VAL A CA 1
ATOM 2327 C C . VAL A 1 304 ? 32.203 24.069 34.566 1.00 15.24 304 VAL A C 1
ATOM 2328 O O . VAL A 1 304 ? 32.745 24.003 35.677 1.00 12.80 304 VAL A O 1
ATOM 2332 N N . PHE A 1 305 ? 30.964 24.524 34.388 1.00 12.90 305 PHE A N 1
ATOM 2333 C CA . PHE A 1 305 ? 30.172 25.075 35.486 1.00 16.91 305 PHE A CA 1
ATOM 2334 C C . PHE A 1 305 ? 29.155 24.044 35.951 1.00 17.53 305 PHE A C 1
ATOM 2335 O O . PHE A 1 305 ? 28.367 23.546 35.144 1.00 13.28 305 PHE A O 1
ATOM 2343 N N . GLU A 1 306 ? 29.172 23.729 37.250 1.00 16.25 306 GLU A N 1
ATOM 2344 C CA . GLU A 1 306 ? 28.238 22.770 37.849 1.00 17.33 306 GLU A CA 1
ATOM 2345 C C . GLU A 1 306 ? 27.332 23.525 38.820 1.00 19.12 306 GLU A C 1
ATOM 2346 O O . GLU A 1 306 ? 27.673 23.691 39.996 1.00 17.59 306 GLU A O 1
ATOM 2352 N N . GLY A 1 307 ? 26.182 23.969 38.321 1.00 16.95 307 GLY A N 1
ATOM 2353 C CA . GLY A 1 307 ? 25.264 24.766 39.116 1.00 18.35 307 GLY A CA 1
ATOM 2354 C C . GLY A 1 307 ? 24.144 25.304 38.236 1.00 22.91 307 GLY A C 1
ATOM 2355 O O . GLY A 1 307 ? 23.859 24.754 37.169 1.00 21.37 307 GLY A O 1
ATOM 2356 N N . LYS A 1 308 ? 23.520 26.378 38.696 1.00 22.66 308 LYS A N 1
ATOM 2357 C CA . LYS A 1 308 ? 22.323 26.923 38.073 1.00 21.06 308 LYS A CA 1
ATOM 2358 C C . LYS A 1 308 ? 22.435 28.437 38.019 1.00 19.88 308 LYS A C 1
ATOM 2359 O O . LYS A 1 308 ? 23.217 29.036 38.768 1.00 19.88 308 LYS A O 1
ATOM 2365 N N . PRO A 1 309 ? 21.686 29.084 37.120 1.00 17.66 309 PRO A N 1
ATOM 2366 C CA . PRO A 1 309 ? 21.666 30.552 37.108 1.00 20.00 309 PRO A CA 1
ATOM 2367 C C . PRO A 1 309 ? 21.082 31.155 38.375 1.00 20.34 309 PRO A C 1
ATOM 2368 O O . PRO A 1 309 ? 21.438 32.284 38.730 1.00 21.06 309 PRO A O 1
ATOM 2372 N N . VAL A 1 310 ? 20.173 30.453 39.044 1.00 18.39 310 VAL A N 1
ATOM 2373 C CA . VAL A 1 310 ? 19.622 30.896 40.316 1.00 24.15 310 VAL A CA 1
ATOM 2374 C C . VAL A 1 310 ? 19.719 29.737 41.296 1.00 22.70 310 VAL A C 1
ATOM 2375 O O . VAL A 1 310 ? 19.776 28.569 40.901 1.00 21.26 310 VAL A O 1
ATOM 2379 N N . GLY A 1 311 ? 19.773 30.071 42.584 1.00 23.91 311 GLY A N 1
ATOM 2380 C CA . GLY A 1 311 ? 19.693 29.074 43.634 1.00 23.54 311 GLY A CA 1
ATOM 2381 C C . GLY A 1 311 ? 20.970 28.327 43.949 1.00 26.38 311 GLY A C 1
ATOM 2382 O O . GLY A 1 311 ? 20.933 27.406 44.779 1.00 25.53 311 GLY A O 1
ATOM 2383 N N . THR A 1 312 ? 22.092 28.653 43.308 1.00 23.57 312 THR A N 1
ATOM 2384 C CA . THR A 1 312 ? 23.362 28.021 43.701 1.00 20.02 312 THR A CA 1
ATOM 2385 C C . THR A 1 312 ? 24.481 29.060 43.794 1.00 22.63 312 THR A C 1
ATOM 2386 O O . THR A 1 312 ? 25.494 28.948 43.098 1.00 20.65 312 THR A O 1
ATOM 2390 N N . PRO A 1 313 ? 24.339 30.049 44.698 1.00 24.26 313 PRO A N 1
ATOM 2391 C CA . PRO A 1 313 ? 23.275 30.197 45.695 1.00 24.00 313 PRO A CA 1
ATOM 2392 C C . PRO A 1 313 ? 22.160 31.158 45.295 1.00 25.52 313 PRO A C 1
ATOM 2393 O O . PRO A 1 313 ? 21.061 31.057 45.841 1.00 25.94 313 PRO A O 1
ATOM 2397 N N . ASP A 1 314 ? 22.430 32.088 44.383 1.00 25.64 314 ASP A N 1
ATOM 2398 C CA . ASP A 1 314 ? 21.475 33.149 44.097 1.00 27.41 314 ASP A CA 1
ATOM 2399 C C . ASP A 1 314 ? 21.643 33.593 42.649 1.00 24.90 314 ASP A C 1
ATOM 2400 O O . ASP A 1 314 ? 22.426 33.016 41.888 1.00 25.49 314 ASP A O 1
ATOM 2405 N N . ALA A 1 315 ? 20.928 34.653 42.280 1.00 22.47 315 ALA A N 1
ATOM 2406 C CA . ALA A 1 315 ? 20.952 35.133 40.904 1.00 23.37 315 ALA A CA 1
ATOM 2407 C C . ALA A 1 315 ? 22.236 35.865 40.536 1.00 20.47 315 ALA A C 1
ATOM 2408 O O . ALA A 1 315 ? 22.345 36.334 39.400 1.00 20.94 315 ALA A O 1
ATOM 2410 N N . GLY A 1 316 ? 23.206 35.979 41.437 1.00 20.38 316 GLY A N 1
ATOM 2411 C CA . GLY A 1 316 ? 24.465 36.584 41.069 1.00 20.92 316 GLY A CA 1
ATOM 2412 C C . GLY A 1 316 ? 25.520 35.625 40.559 1.00 18.84 316 GLY A C 1
ATOM 2413 O O . GLY A 1 316 ? 26.612 36.055 40.171 1.00 17.28 316 GLY A O 1
ATOM 2414 N N . THR A 1 317 ? 25.216 34.329 40.524 1.00 16.81 317 THR A N 1
ATOM 2415 C CA . THR A 1 317 ? 26.257 33.338 40.280 1.00 16.59 317 THR A CA 1
ATOM 2416 C C . THR A 1 317 ? 26.922 33.528 38.924 1.00 15.26 317 THR A C 1
ATOM 2417 O O . THR A 1 317 ? 28.152 33.464 38.827 1.00 15.40 317 THR A O 1
ATOM 2421 N N . PHE A 1 318 ? 26.133 33.780 37.866 1.00 15.12 318 PHE A N 1
ATOM 2422 C CA . PHE A 1 318 ? 26.717 34.008 36.548 1.00 16.44 318 PHE A CA 1
ATOM 2423 C C . PHE A 1 318 ? 27.744 35.125 36.591 1.00 16.17 318 PHE A C 1
ATOM 2424 O O . PHE A 1 318 ? 28.854 34.994 36.059 1.00 15.64 318 PHE A O 1
ATOM 2432 N N . TRP A 1 319 ? 27.388 36.242 37.227 1.00 15.79 319 TRP A N 1
ATOM 2433 C CA . TRP A 1 319 ? 28.299 37.377 37.267 1.00 16.42 319 TRP A CA 1
ATOM 2434 C C . TRP A 1 319 ? 29.507 37.089 38.157 1.00 15.32 319 TRP A C 1
ATOM 2435 O O . TRP A 1 319 ? 30.629 37.497 37.830 1.00 16.40 319 TRP A O 1
ATOM 2446 N N . ARG A 1 320 ? 29.321 36.371 39.265 1.00 17.14 320 ARG A N 1
ATOM 2447 C CA . ARG A 1 320 ? 30.496 36.007 40.057 1.00 17.37 320 ARG A CA 1
ATOM 2448 C C . ARG A 1 320 ? 31.459 35.152 39.248 1.00 17.24 320 ARG A C 1
ATOM 2449 O O . ARG A 1 320 ? 32.675 35.372 39.277 1.00 17.30 320 ARG A O 1
ATOM 2457 N N . VAL A 1 321 ? 30.936 34.164 38.519 1.00 16.81 321 VAL A N 1
ATOM 2458 C CA . VAL A 1 321 ? 31.807 33.278 37.749 1.00 14.91 321 VAL A CA 1
ATOM 2459 C C . VAL A 1 321 ? 32.525 34.063 36.659 1.00 15.24 321 VAL A C 1
ATOM 2460 O O . VAL A 1 321 ? 33.746 33.950 36.484 1.00 14.41 321 VAL A O 1
ATOM 2464 N N . ILE A 1 322 ? 31.773 34.865 35.906 1.00 15.07 322 ILE A N 1
ATOM 2465 C CA . ILE A 1 322 ? 32.358 35.640 34.817 1.00 14.53 322 ILE A CA 1
ATOM 2466 C C . ILE A 1 322 ? 33.423 36.587 35.354 1.00 16.26 322 ILE A C 1
ATOM 2467 O O . ILE A 1 322 ? 34.526 36.693 34.803 1.00 14.42 322 ILE A O 1
ATOM 2472 N N . SER A 1 323 ? 33.114 37.275 36.456 1.00 15.44 323 SER A N 1
ATOM 2473 C CA . SER A 1 323 ? 34.083 38.189 37.059 1.00 19.88 323 SER A CA 1
ATOM 2474 C C . SER A 1 323 ? 35.316 37.449 37.558 1.00 16.82 323 SER A C 1
ATOM 2475 O O . SER A 1 323 ? 36.455 37.804 37.225 1.00 15.22 323 SER A O 1
ATOM 2478 N N . GLU A 1 324 ? 35.102 36.431 38.391 1.00 17.65 324 GLU A N 1
ATOM 2479 C CA . GLU A 1 324 ? 36.215 35.767 39.056 1.00 17.82 324 GLU A CA 1
ATOM 2480 C C . GLU A 1 324 ? 37.201 35.180 38.055 1.00 15.51 324 GLU A C 1
ATOM 2481 O O . GLU A 1 324 ? 38.417 35.246 38.264 1.00 15.83 324 GLU A O 1
ATOM 2487 N N . HIS A 1 325 ? 36.702 34.604 36.960 1.00 15.52 325 HIS A N 1
ATOM 2488 C CA . HIS A 1 325 ? 37.547 33.898 36.006 1.00 15.30 325 HIS A CA 1
ATOM 2489 C C . HIS A 1 325 ? 37.836 34.708 34.740 1.00 16.36 325 HIS A C 1
ATOM 2490 O O . HIS A 1 325 ? 38.422 34.167 33.795 1.00 16.36 325 HIS A O 1
ATOM 2497 N N . LYS A 1 326 ? 37.435 35.985 34.702 1.00 13.86 326 LYS A N 1
ATOM 2498 C CA . LYS A 1 326 ? 37.790 36.897 33.619 1.00 14.26 326 LYS A CA 1
ATOM 2499 C C . LYS A 1 326 ? 37.251 36.405 32.274 1.00 14.87 326 LYS A C 1
ATOM 2500 O O . LYS A 1 326 ? 37.937 36.468 31.254 1.00 14.04 326 LYS A O 1
ATOM 2506 N N . VAL A 1 327 ? 35.996 35.960 32.270 1.00 12.43 327 VAL A N 1
ATOM 2507 C CA . VAL A 1 327 ? 35.379 35.458 31.047 1.00 12.97 327 VAL A CA 1
ATOM 2508 C C . VAL A 1 327 ? 35.239 36.599 30.052 1.00 14.92 327 VAL A C 1
ATOM 2509 O O . VAL A 1 327 ? 34.790 37.698 30.405 1.00 14.21 327 VAL A O 1
ATOM 2513 N N . LYS A 1 328 ? 35.614 36.342 28.796 1.00 15.06 328 LYS A N 1
ATOM 2514 C CA . LYS A 1 328 ? 35.520 37.357 27.755 1.00 15.83 328 LYS A CA 1
ATOM 2515 C C . LYS A 1 328 ? 34.282 37.194 26.876 1.00 17.16 328 LYS A C 1
ATOM 2516 O O . LYS A 1 328 ? 33.630 38.195 26.542 1.00 17.86 328 LYS A O 1
ATOM 2522 N N . SER A 1 329 ? 33.936 35.964 26.489 1.00 15.42 329 SER A N 1
ATOM 2523 C CA . SER A 1 329 ? 32.671 35.668 25.833 1.00 16.10 329 SER A CA 1
ATOM 2524 C C . SER A 1 329 ? 31.894 34.653 26.663 1.00 15.32 329 SER A C 1
ATOM 2525 O O . SER A 1 329 ? 32.439 33.618 27.059 1.00 14.33 329 SER A O 1
ATOM 2528 N N . PHE A 1 330 ? 30.616 34.943 26.888 1.00 14.77 330 PHE A N 1
ATOM 2529 C CA . PHE A 1 330 ? 29.711 34.116 27.676 1.00 14.77 330 PHE A CA 1
ATOM 2530 C C . PHE A 1 330 ? 28.601 33.626 26.759 1.00 15.92 330 PHE A C 1
ATOM 2531 O O . PHE A 1 330 ? 28.034 34.405 25.990 1.00 13.74 330 PHE A O 1
ATOM 2539 N N . PHE A 1 331 ? 28.312 32.334 26.835 1.00 16.27 331 PHE A N 1
ATOM 2540 C CA . PHE A 1 331 ? 27.366 31.658 25.959 1.00 13.57 331 PHE A CA 1
ATOM 2541 C C . PHE A 1 331 ? 26.373 30.966 26.879 1.00 17.64 331 PHE A C 1
ATOM 2542 O O . PHE A 1 331 ? 26.762 30.091 27.669 1.00 16.48 331 PHE A O 1
ATOM 2550 N N . THR A 1 332 ? 25.105 31.366 26.806 1.00 15.62 332 THR A N 1
ATOM 2551 C CA . THR A 1 332 ? 24.091 30.724 27.638 1.00 18.95 332 THR A CA 1
ATOM 2552 C C . THR A 1 332 ? 22.800 30.599 26.836 1.00 22.19 332 THR A C 1
ATOM 2553 O O . THR A 1 332 ? 22.778 30.764 25.609 1.00 18.24 332 THR A O 1
ATOM 2557 N N . ALA A 1 333 ? 21.709 30.252 27.537 1.00 25.88 333 ALA A N 1
ATOM 2558 C CA . ALA A 1 333 ? 20.406 30.072 26.910 1.00 22.29 333 ALA A CA 1
ATOM 2559 C C . ALA A 1 333 ? 19.438 31.138 27.403 1.00 19.54 333 ALA A C 1
ATOM 2560 O O . ALA A 1 333 ? 19.555 31.607 28.539 1.00 20.32 333 ALA A O 1
ATOM 2562 N N . PRO A 1 334 ? 18.493 31.568 26.557 1.00 19.63 334 PRO A N 1
ATOM 2563 C CA . PRO A 1 334 ? 17.504 32.570 26.999 1.00 19.37 334 PRO A CA 1
ATOM 2564 C C . PRO A 1 334 ? 16.771 32.200 28.283 1.00 23.77 334 PRO A C 1
ATOM 2565 O O . PRO A 1 334 ? 16.499 33.092 29.098 1.00 22.25 334 PRO A O 1
ATOM 2569 N N . THR A 1 335 ? 16.447 30.912 28.484 1.00 20.58 335 THR A N 1
ATOM 2570 C CA . THR A 1 335 ? 15.754 30.493 29.701 1.00 20.54 335 THR A CA 1
ATOM 2571 C C . THR A 1 335 ? 16.560 30.849 30.953 1.00 22.00 335 THR A C 1
ATOM 2572 O O . THR A 1 335 ? 15.994 31.297 31.958 1.00 20.09 335 THR A O 1
ATOM 2576 N N . ALA A 1 336 ? 17.886 30.679 30.905 1.00 20.75 336 ALA A N 1
ATOM 2577 C CA . ALA A 1 336 ? 18.710 30.978 32.077 1.00 22.02 336 ALA A CA 1
ATOM 2578 C C . ALA A 1 336 ? 18.683 32.463 32.418 1.00 20.61 336 ALA A C 1
ATOM 2579 O O . ALA A 1 336 ? 18.677 32.835 33.600 1.00 18.82 336 ALA A O 1
ATOM 2581 N N . LEU A 1 337 ? 18.676 33.338 31.402 1.00 17.97 337 LEU A N 1
ATOM 2582 C CA . LEU A 1 337 ? 18.648 34.765 31.709 1.00 21.73 337 LEU A CA 1
ATOM 2583 C C . LEU A 1 337 ? 17.260 35.222 32.128 1.00 22.47 337 LEU A C 1
ATOM 2584 O O . LEU A 1 337 ? 17.141 36.149 32.936 1.00 19.65 337 LEU A O 1
ATOM 2589 N N . ARG A 1 338 ? 16.208 34.579 31.611 1.00 21.02 338 ARG A N 1
ATOM 2590 C CA . ARG A 1 338 ? 14.865 34.869 32.102 1.00 23.82 338 ARG A CA 1
ATOM 2591 C C . ARG A 1 338 ? 14.736 34.519 33.584 1.00 23.66 338 ARG A C 1
ATOM 2592 O O . ARG A 1 338 ? 14.079 35.242 34.342 1.00 25.04 338 ARG A O 1
ATOM 2600 N N . ALA A 1 339 ? 15.380 33.432 34.023 1.00 22.33 339 ALA A N 1
ATOM 2601 C CA . ALA A 1 339 ? 15.365 33.092 35.446 1.00 24.16 339 ALA A CA 1
ATOM 2602 C C . ALA A 1 339 ? 16.116 34.127 36.272 1.00 23.03 339 ALA A C 1
ATOM 2603 O O . ALA A 1 339 ? 15.664 34.512 37.358 1.00 23.98 339 ALA A O 1
ATOM 2605 N N . VAL A 1 340 ? 17.254 34.604 35.764 1.00 21.96 340 VAL A N 1
ATOM 2606 C CA . VAL A 1 340 ? 18.031 35.611 36.483 1.00 22.91 340 VAL A CA 1
ATOM 2607 C C . VAL A 1 340 ? 17.237 36.908 36.624 1.00 23.81 340 VAL A C 1
ATOM 2608 O O . VAL A 1 340 ? 17.159 37.494 37.713 1.00 22.49 340 VAL A O 1
ATOM 2612 N N . LYS A 1 341 ? 16.646 37.390 35.527 1.00 23.09 341 LYS A N 1
ATOM 2613 C CA . LYS A 1 341 ? 15.994 38.695 35.600 1.00 26.88 341 LYS A CA 1
ATOM 2614 C C . LYS A 1 341 ? 14.649 38.624 36.306 1.00 26.74 341 LYS A C 1
ATOM 2615 O O . LYS A 1 341 ? 14.149 39.655 36.767 1.00 26.37 341 LYS A O 1
ATOM 2621 N N . ARG A 1 342 ? 14.059 37.435 36.400 1.00 25.12 342 ARG A N 1
ATOM 2622 C CA . ARG A 1 342 ? 12.901 37.274 37.263 1.00 25.83 342 ARG A CA 1
ATOM 2623 C C . ARG A 1 342 ? 13.280 37.477 38.732 1.00 28.83 342 ARG A C 1
ATOM 2624 O O . ARG A 1 342 ? 12.576 38.176 39.468 1.00 26.80 342 ARG A O 1
ATOM 2632 N N . GLU A 1 343 ? 14.405 36.904 39.172 1.00 25.70 343 GLU A N 1
ATOM 2633 C CA . GLU A 1 343 ? 14.821 37.073 40.565 1.00 27.55 343 GLU A CA 1
ATOM 2634 C C . GLU A 1 343 ? 15.457 38.437 40.828 1.00 30.10 343 GLU A C 1
ATOM 2635 O O . GLU A 1 343 ? 15.342 38.960 41.941 1.00 27.17 343 GLU A O 1
ATOM 2641 N N . ASP A 1 344 ? 16.109 39.039 39.834 1.00 26.13 344 ASP A N 1
ATOM 2642 C CA . ASP A 1 344 ? 16.897 40.260 40.031 1.00 27.29 344 ASP A CA 1
ATOM 2643 C C . ASP A 1 344 ? 16.599 41.232 38.894 1.00 27.63 344 ASP A C 1
ATOM 2644 O O . ASP A 1 344 ? 17.467 41.544 38.071 1.00 26.25 344 ASP A O 1
ATOM 2649 N N . PRO A 1 345 ? 15.362 41.742 38.828 1.00 28.79 345 PRO A N 1
ATOM 2650 C CA . PRO A 1 345 ? 14.960 42.549 37.658 1.00 27.76 345 PRO A CA 1
ATOM 2651 C C . PRO A 1 345 ? 15.771 43.817 37.461 1.00 29.45 345 PRO A C 1
ATOM 2652 O O . PRO A 1 345 ? 15.903 44.286 36.323 1.00 25.02 345 PRO A O 1
ATOM 2656 N N . ASN A 1 346 ? 16.324 44.388 38.525 1.00 26.19 346 ASN A N 1
ATOM 2657 C CA . ASN A 1 346 ? 17.134 45.594 38.418 1.00 29.42 346 ASN A CA 1
ATOM 2658 C C . ASN A 1 346 ? 18.609 45.299 38.211 1.00 28.72 346 ASN A C 1
ATOM 2659 O O . ASN A 1 346 ? 19.406 46.238 38.117 1.00 27.68 346 ASN A O 1
ATOM 2664 N N . GLY A 1 347 ? 18.990 44.029 38.133 1.00 29.31 347 GLY A N 1
ATOM 2665 C CA . GLY A 1 347 ? 20.394 43.700 37.952 1.00 28.78 347 GLY A CA 1
ATOM 2666 C C . GLY A 1 347 ? 21.284 44.116 39.101 1.00 26.39 347 GLY A C 1
ATOM 2667 O O . GLY A 1 347 ? 22.443 44.485 38.880 1.00 29.50 347 GLY A O 1
ATOM 2668 N N . GLU A 1 348 ? 20.779 44.046 40.332 1.00 26.32 348 GLU A N 1
ATOM 2669 C CA . GLU A 1 348 ? 21.580 44.491 41.471 1.00 28.57 348 GLU A CA 1
ATOM 2670 C C . GLU A 1 348 ? 22.814 43.621 41.689 1.00 31.64 348 GLU A C 1
ATOM 2671 O O . GLU A 1 348 ? 23.838 44.116 42.179 1.00 28.42 348 GLU A O 1
ATOM 2677 N N . PHE A 1 349 ? 22.743 42.328 41.354 1.00 25.99 349 PHE A N 1
ATOM 2678 C CA . PHE A 1 349 ? 23.932 41.496 41.510 1.00 25.78 349 PHE A CA 1
ATOM 2679 C C . PHE A 1 349 ? 25.038 41.920 40.554 1.00 25.59 349 PHE A C 1
ATOM 2680 O O . PHE A 1 349 ? 26.220 41.733 40.859 1.00 27.26 349 PHE A O 1
ATOM 2688 N N . ILE A 1 350 ? 24.679 42.500 39.406 1.00 26.37 350 ILE A N 1
ATOM 2689 C CA . ILE A 1 350 ? 25.677 42.847 38.399 1.00 26.13 350 ILE A CA 1
ATOM 2690 C C . ILE A 1 350 ? 26.639 43.906 38.927 1.00 27.67 350 ILE A C 1
ATOM 2691 O O . ILE A 1 350 ? 27.849 43.852 38.665 1.00 26.59 350 ILE A O 1
ATOM 2696 N N . GLY A 1 351 ? 26.130 44.873 39.691 1.00 26.51 351 GLY A N 1
ATOM 2697 C CA . GLY A 1 351 ? 27.003 45.910 40.216 1.00 26.99 351 GLY A CA 1
ATOM 2698 C C . GLY A 1 351 ? 27.959 45.444 41.296 1.00 29.59 351 GLY A C 1
ATOM 2699 O O . GLY A 1 351 ? 28.843 46.213 41.693 1.00 27.88 351 GLY A O 1
ATOM 2700 N N . LYS A 1 352 ? 27.817 44.208 41.772 1.00 26.91 352 LYS A N 1
ATOM 2701 C CA . LYS A 1 352 ? 28.703 43.701 42.809 1.00 26.73 352 LYS A CA 1
ATOM 2702 C C . LYS A 1 352 ? 30.028 43.180 42.264 1.00 26.31 352 LYS A C 1
ATOM 2703 O O . LYS A 1 352 ? 30.954 42.959 43.049 1.00 26.16 352 LYS A O 1
ATOM 2709 N N . TYR A 1 353 ? 30.153 42.987 40.952 1.00 25.78 353 TYR A N 1
ATOM 2710 C CA . TYR A 1 353 ? 31.294 42.285 40.388 1.00 27.60 353 TYR A CA 1
ATOM 2711 C C . TYR A 1 353 ? 31.931 43.107 39.284 1.00 21.09 353 TYR A C 1
ATOM 2712 O O . TYR A 1 353 ? 31.255 43.833 38.562 1.00 20.43 353 TYR A O 1
ATOM 2721 N N . ASP A 1 354 ? 33.246 42.978 39.160 1.00 20.01 354 ASP A N 1
ATOM 2722 C CA . ASP A 1 354 ? 33.976 43.626 38.083 1.00 24.02 354 ASP A CA 1
ATOM 2723 C C . ASP A 1 354 ? 33.812 42.779 36.823 1.00 23.73 354 ASP A C 1
ATOM 2724 O O . ASP A 1 354 ? 34.387 41.691 36.726 1.00 22.17 354 ASP A O 1
ATOM 2729 N N . LEU A 1 355 ? 33.020 43.271 35.867 1.00 22.48 355 LEU A N 1
ATOM 2730 C CA . LEU A 1 355 ? 32.777 42.591 34.601 1.00 19.08 355 LEU A CA 1
ATOM 2731 C C . LEU A 1 355 ? 33.543 43.224 33.451 1.00 21.93 355 LEU A C 1
ATOM 2732 O O . LEU A 1 355 ? 33.133 43.091 32.292 1.00 21.60 355 LEU A O 1
ATOM 2737 N N . SER A 1 356 ? 34.646 43.916 33.740 1.00 19.79 356 SER A N 1
ATOM 2738 C CA . SER A 1 356 ? 35.297 44.688 32.693 1.00 23.08 356 SER A CA 1
ATOM 2739 C C . SER A 1 356 ? 35.926 43.805 31.622 1.00 21.63 356 SER A C 1
ATOM 2740 O O . SER A 1 356 ? 36.105 44.270 30.494 1.00 18.42 356 SER A O 1
ATOM 2743 N N . HIS A 1 357 ? 36.208 42.528 31.914 1.00 21.29 357 HIS A N 1
ATOM 2744 C CA . HIS A 1 357 ? 36.727 41.638 30.877 1.00 19.48 357 HIS A CA 1
ATOM 2745 C C . HIS A 1 357 ? 35.642 41.085 29.965 1.00 19.60 357 HIS A C 1
ATOM 2746 O O . HIS A 1 357 ? 35.963 40.582 28.884 1.00 17.66 357 HIS A O 1
ATOM 2753 N N . LEU A 1 358 ? 34.377 41.153 30.374 1.00 17.02 358 LEU A N 1
ATOM 2754 C CA . LEU A 1 358 ? 33.301 40.578 29.587 1.00 17.98 358 LEU A CA 1
ATOM 2755 C C . LEU A 1 358 ? 33.016 41.474 28.389 1.00 20.13 358 LEU A C 1
ATOM 2756 O O . LEU A 1 358 ? 32.718 42.662 28.548 1.00 17.32 358 LEU A O 1
ATOM 2761 N N . LYS A 1 359 ? 33.107 40.901 27.194 1.00 15.34 359 LYS A N 1
ATOM 2762 C CA . LYS A 1 359 ? 32.986 41.638 25.946 1.00 17.75 359 LYS A CA 1
ATOM 2763 C C . LYS A 1 359 ? 31.714 41.314 25.183 1.00 17.21 359 LYS A C 1
ATOM 2764 O O . LYS A 1 359 ? 31.100 42.217 24.613 1.00 18.62 359 LYS A O 1
ATOM 2770 N N . THR A 1 360 ? 31.271 40.052 25.187 1.00 17.41 360 THR A N 1
ATOM 2771 C CA . THR A 1 360 ? 30.142 39.645 24.357 1.00 17.82 360 THR A CA 1
ATOM 2772 C C . THR A 1 360 ? 29.379 38.511 25.027 1.00 17.14 360 THR A C 1
ATOM 2773 O O . THR A 1 360 ? 29.982 37.618 25.621 1.00 17.34 360 THR A O 1
ATOM 2777 N N . VAL A 1 361 ? 28.053 38.557 24.933 1.00 16.27 361 VAL A N 1
ATOM 2778 C CA . VAL A 1 361 ? 27.180 37.482 25.388 1.00 14.42 361 VAL A CA 1
ATOM 2779 C C . VAL A 1 361 ? 26.516 36.860 24.160 1.00 16.94 361 VAL A C 1
ATOM 2780 O O . VAL A 1 361 ? 26.104 37.576 23.234 1.00 15.07 361 VAL A O 1
ATOM 2784 N N . TYR A 1 362 ? 26.450 35.523 24.140 1.00 13.47 362 TYR A N 1
ATOM 2785 C CA . TYR A 1 362 ? 25.835 34.748 23.070 1.00 15.39 362 TYR A CA 1
ATOM 2786 C C . TYR A 1 362 ? 24.684 33.921 23.627 1.00 17.15 362 TYR A C 1
ATOM 2787 O O . TYR A 1 362 ? 24.725 33.458 24.777 1.00 15.63 362 TYR A O 1
ATOM 2796 N N . LEU A 1 363 ? 23.654 33.746 22.804 1.00 13.19 363 LEU A N 1
ATOM 2797 C CA . LEU A 1 363 ? 22.487 32.950 23.156 1.00 18.08 363 LEU A CA 1
ATOM 2798 C C . LEU A 1 363 ? 22.172 31.988 22.024 1.00 16.87 363 LEU A C 1
ATOM 2799 O O . LEU A 1 363 ? 22.193 32.371 20.851 1.00 15.78 363 LEU A O 1
ATOM 2804 N N . ALA A 1 364 ? 21.866 30.745 22.379 1.00 16.54 364 ALA A N 1
ATOM 2805 C CA . ALA A 1 364 ? 21.355 29.792 21.402 1.00 19.28 364 ALA A CA 1
ATOM 2806 C C . ALA A 1 364 ? 20.526 28.751 22.135 1.00 21.20 364 ALA A C 1
ATOM 2807 O O . ALA A 1 364 ? 20.472 28.723 23.371 1.00 18.04 364 ALA A O 1
ATOM 2809 N N . GLY A 1 365 ? 19.874 27.887 21.352 1.00 19.05 365 GLY A N 1
ATOM 2810 C CA . GLY A 1 365 ? 19.146 26.749 21.879 1.00 19.60 365 GLY A CA 1
ATOM 2811 C C . GLY A 1 365 ? 17.641 26.906 21.860 1.00 19.50 365 GLY A C 1
ATOM 2812 O O . GLY A 1 365 ? 16.924 25.906 22.004 1.00 20.70 365 GLY A O 1
ATOM 2813 N N . GLU A 1 366 ? 17.163 28.105 21.694 1.00 16.81 366 GLU A N 1
ATOM 2814 C CA . GLU A 1 366 ? 15.753 28.412 21.696 1.00 21.10 366 GLU A CA 1
ATOM 2815 C C . GLU A 1 366 ? 15.621 29.835 21.288 1.00 22.19 366 GLU A C 1
ATOM 2816 O O . GLU A 1 366 ? 16.570 30.526 21.179 1.00 21.13 366 GLU A O 1
ATOM 2822 N N . ARG A 1 367 ? 14.412 30.264 21.093 1.00 25.51 367 ARG A N 1
ATOM 2823 C CA . ARG A 1 367 ? 14.153 31.613 20.714 1.00 23.71 367 ARG A CA 1
ATOM 2824 C C . ARG A 1 367 ? 14.663 32.610 21.764 1.00 25.39 367 ARG A C 1
ATOM 2825 O O . ARG A 1 367 ? 14.430 32.460 22.914 1.00 23.12 367 ARG A O 1
ATOM 2833 N N . ALA A 1 368 ? 15.388 33.598 21.305 1.00 22.47 368 ALA A N 1
ATOM 2834 C CA . ALA A 1 368 ? 15.890 34.650 22.167 1.00 25.04 368 ALA A CA 1
ATOM 2835 C C . ALA A 1 368 ? 14.844 35.791 22.054 1.00 24.15 368 ALA A C 1
ATOM 2836 O O . ALA A 1 368 ? 14.819 36.497 21.103 1.00 24.06 368 ALA A O 1
ATOM 2838 N N . ASP A 1 369 ? 13.995 35.923 23.048 1.00 24.70 369 ASP A N 1
ATOM 2839 C CA . ASP A 1 369 ? 12.895 36.871 23.006 1.00 25.65 369 ASP A CA 1
ATOM 2840 C C . ASP A 1 369 ? 13.395 38.302 23.227 1.00 27.39 369 ASP A C 1
ATOM 2841 O O . ASP A 1 369 ? 14.419 38.516 23.884 1.00 25.47 369 ASP A O 1
ATOM 2846 N N . PRO A 1 370 ? 12.677 39.300 22.693 1.00 27.00 370 PRO A N 1
ATOM 2847 C CA . PRO A 1 370 ? 13.142 40.693 22.831 1.00 26.80 370 PRO A CA 1
ATOM 2848 C C . PRO A 1 370 ? 13.342 41.162 24.267 1.00 28.02 370 PRO A C 1
ATOM 2849 O O . PRO A 1 370 ? 14.340 41.843 24.544 1.00 28.68 370 PRO A O 1
ATOM 2853 N N . ASP A 1 371 ? 12.423 40.844 25.184 1.00 28.66 371 ASP A N 1
ATOM 2854 C CA . ASP A 1 371 ? 12.589 41.262 26.578 1.00 32.63 371 ASP A CA 1
ATOM 2855 C C . ASP A 1 371 ? 13.934 40.816 27.131 1.00 28.76 371 ASP A C 1
ATOM 2856 O O . ASP A 1 371 ? 14.642 41.588 27.792 1.00 30.85 371 ASP A O 1
ATOM 2861 N N . THR A 1 372 ? 14.291 39.558 26.883 1.00 24.59 372 THR A N 1
ATOM 2862 C CA . THR A 1 372 ? 15.548 39.029 27.394 1.00 24.26 372 THR A CA 1
ATOM 2863 C C . THR A 1 372 ? 16.742 39.723 26.751 1.00 23.68 372 THR A C 1
ATOM 2864 O O . THR A 1 372 ? 17.694 40.104 27.446 1.00 24.02 372 THR A O 1
ATOM 2868 N N . ILE A 1 373 ? 16.703 39.913 25.430 1.00 22.70 373 ILE A N 1
ATOM 2869 C CA . ILE A 1 373 ? 17.794 40.601 24.742 1.00 23.14 373 ILE A CA 1
ATOM 2870 C C . ILE A 1 373 ? 17.997 41.996 25.323 1.00 23.26 373 ILE A C 1
ATOM 2871 O O . ILE A 1 373 ? 19.120 42.395 25.651 1.00 22.18 373 ILE A O 1
ATOM 2876 N N . GLN A 1 374 ? 16.912 42.768 25.442 1.00 24.28 374 GLN A N 1
ATOM 2877 C CA . GLN A 1 374 ? 17.050 44.170 25.833 1.00 25.31 374 GLN A CA 1
ATOM 2878 C C . GLN A 1 374 ? 17.454 44.305 27.300 1.00 22.63 374 GLN A C 1
ATOM 2879 O O . GLN A 1 374 ? 18.316 45.123 27.639 1.00 24.09 374 GLN A O 1
ATOM 2885 N N . TRP A 1 375 ? 16.848 43.518 28.184 1.00 23.34 375 TRP A N 1
ATOM 2886 C CA . TRP A 1 375 ? 17.268 43.519 29.586 1.00 26.60 375 TRP A CA 1
ATOM 2887 C C . TRP A 1 375 ? 18.766 43.242 29.714 1.00 23.22 375 TRP A C 1
ATOM 2888 O O . TRP A 1 375 ? 19.495 43.992 30.374 1.00 24.22 375 TRP A O 1
ATOM 2899 N N . THR A 1 376 ? 19.244 42.176 29.060 1.00 23.20 376 THR A N 1
ATOM 2900 C CA . THR A 1 376 ? 20.659 41.804 29.115 1.00 18.80 376 THR A CA 1
ATOM 2901 C C . THR A 1 376 ? 21.553 42.907 28.543 1.00 20.83 376 THR A C 1
ATOM 2902 O O . THR A 1 376 ? 22.576 43.271 29.138 1.00 17.32 376 THR A O 1
ATOM 2906 N N . MET A 1 377 ? 21.180 43.454 27.381 1.00 18.82 377 MET A N 1
ATOM 2907 C CA . MET A 1 377 ? 21.926 44.584 26.833 1.00 22.07 377 MET A CA 1
ATOM 2908 C C . MET A 1 377 ? 21.941 45.758 27.803 1.00 20.81 377 MET A C 1
ATOM 2909 O O . MET A 1 377 ? 22.982 46.395 28.004 1.00 19.45 377 MET A O 1
ATOM 2914 N N . ASP A 1 378 ? 20.795 46.064 28.406 1.00 23.82 378 ASP A N 1
ATOM 2915 C CA . ASP A 1 378 ? 20.725 47.230 29.279 1.00 25.11 378 ASP A CA 1
ATOM 2916 C C . ASP A 1 378 ? 21.534 47.025 30.551 1.00 25.84 378 ASP A C 1
ATOM 2917 O O . ASP A 1 378 ? 22.164 47.970 31.044 1.00 22.30 378 ASP A O 1
ATOM 2922 N N . LYS A 1 379 ? 21.528 45.809 31.107 1.00 21.49 379 LYS A N 1
ATOM 2923 C CA . LYS A 1 379 ? 22.153 45.619 32.414 1.00 24.83 379 LYS A CA 1
ATOM 2924 C C . LYS A 1 379 ? 23.641 45.318 32.316 1.00 24.45 379 LYS A C 1
ATOM 2925 O O . LYS A 1 379 ? 24.391 45.650 33.241 1.00 23.73 379 LYS A O 1
ATOM 2931 N N . LEU A 1 380 ? 24.091 44.714 31.211 1.00 21.66 380 LEU A N 1
ATOM 2932 C CA . LEU A 1 380 ? 25.504 44.412 31.028 1.00 19.89 380 LEU A CA 1
ATOM 2933 C C . LEU A 1 380 ? 26.224 45.414 30.137 1.00 22.44 380 LEU A C 1
ATOM 2934 O O . LEU A 1 380 ? 27.453 45.515 30.215 1.00 22.56 380 LEU A O 1
ATOM 2939 N N . GLY A 1 381 ? 25.502 46.147 29.295 1.00 21.76 381 GLY A N 1
ATOM 2940 C CA . GLY A 1 381 ? 26.150 47.068 28.371 1.00 21.60 381 GLY A CA 1
ATOM 2941 C C . GLY A 1 381 ? 27.112 46.419 27.396 1.00 25.33 381 GLY A C 1
ATOM 2942 O O . GLY A 1 381 ? 28.126 47.035 27.042 1.00 24.62 381 GLY A O 1
ATOM 2943 N N . VAL A 1 382 ? 26.843 45.182 26.978 1.00 18.72 382 VAL A N 1
ATOM 2944 C CA . VAL A 1 382 ? 27.632 44.516 25.939 1.00 18.29 382 VAL A CA 1
ATOM 2945 C C . VAL A 1 382 ? 26.672 44.012 24.867 1.00 19.16 382 VAL A C 1
ATOM 2946 O O . VAL A 1 382 ? 25.463 43.870 25.111 1.00 16.84 382 VAL A O 1
ATOM 2950 N N . PRO A 1 383 ? 27.179 43.700 23.674 1.00 16.69 383 PRO A N 1
ATOM 2951 C CA . PRO A 1 383 ? 26.302 43.099 22.660 1.00 20.03 383 PRO A CA 1
ATOM 2952 C C . PRO A 1 383 ? 25.808 41.723 23.100 1.00 19.81 383 PRO A C 1
ATOM 2953 O O . PRO A 1 383 ? 26.535 40.947 23.726 1.00 18.84 383 PRO A O 1
ATOM 2957 N N . VAL A 1 384 ? 24.554 41.433 22.773 1.00 18.99 384 VAL A N 1
ATOM 2958 C CA . VAL A 1 384 ? 23.917 40.154 23.077 1.00 17.81 384 VAL A CA 1
ATOM 2959 C C . VAL A 1 384 ? 23.517 39.509 21.752 1.00 20.81 384 VAL A C 1
ATOM 2960 O O . VAL A 1 384 ? 22.671 40.047 21.026 1.00 17.52 384 VAL A O 1
ATOM 2964 N N . ILE A 1 385 ? 24.110 38.354 21.449 1.00 17.58 385 ILE A N 1
ATOM 2965 C CA . ILE A 1 385 ? 24.130 37.805 20.099 1.00 15.12 385 ILE A CA 1
ATOM 2966 C C . ILE A 1 385 ? 23.342 36.501 20.098 1.00 18.82 385 ILE A C 1
ATOM 2967 O O . ILE A 1 385 ? 23.840 35.439 20.501 1.00 17.60 385 ILE A O 1
ATOM 2972 N N . ASP A 1 386 ? 22.102 36.581 19.635 1.00 17.01 386 ASP A N 1
ATOM 2973 C CA . ASP A 1 386 ? 21.339 35.381 19.327 1.00 19.03 386 ASP A CA 1
ATOM 2974 C C . ASP A 1 386 ? 21.959 34.666 18.129 1.00 17.27 386 ASP A C 1
ATOM 2975 O O . ASP A 1 386 ? 22.428 35.304 17.185 1.00 17.70 386 ASP A O 1
ATOM 2980 N N . HIS A 1 387 ? 21.987 33.333 18.169 1.00 16.89 387 HIS A N 1
ATOM 2981 C CA . HIS A 1 387 ? 22.480 32.591 17.014 1.00 15.77 387 HIS A CA 1
ATOM 2982 C C . HIS A 1 387 ? 21.867 31.194 17.033 1.00 15.47 387 HIS A C 1
ATOM 2983 O O . HIS A 1 387 ? 21.546 30.656 18.093 1.00 14.94 387 HIS A O 1
ATOM 2990 N N . TRP A 1 388 ? 21.660 30.637 15.841 1.00 15.20 388 TRP A N 1
ATOM 2991 C CA . TRP A 1 388 ? 20.817 29.461 15.656 1.00 16.13 388 TRP A CA 1
ATOM 2992 C C . TRP A 1 388 ? 21.627 28.306 15.083 1.00 16.86 388 TRP A C 1
ATOM 2993 O O . TRP A 1 388 ? 22.331 28.475 14.080 1.00 14.90 388 TRP A O 1
ATOM 3004 N N . TRP A 1 389 ? 21.531 27.139 15.718 1.00 15.90 389 TRP A N 1
ATOM 3005 C CA . TRP A 1 389 ? 22.084 25.900 15.172 1.00 14.94 389 TRP A CA 1
ATOM 3006 C C . TRP A 1 389 ? 21.508 24.733 15.970 1.00 14.25 389 TRP A C 1
ATOM 3007 O O . TRP A 1 389 ? 20.586 24.912 16.771 1.00 15.74 389 TRP A O 1
ATOM 3018 N N . GLN A 1 390 ? 22.017 23.525 15.722 1.00 15.98 390 GLN A N 1
ATOM 3019 C CA . GLN A 1 390 ? 21.380 22.308 16.218 1.00 17.40 390 GLN A CA 1
ATOM 3020 C C . GLN A 1 390 ? 22.421 21.196 16.306 1.00 14.61 390 GLN A C 1
ATOM 3021 O O . GLN A 1 390 ? 23.524 21.306 15.766 1.00 13.78 390 GLN A O 1
ATOM 3027 N N . THR A 1 391 ? 22.047 20.113 17.002 1.00 15.80 391 THR A N 1
ATOM 3028 C CA . THR A 1 391 ? 22.932 18.955 17.156 1.00 15.31 391 THR A CA 1
ATOM 3029 C C . THR A 1 391 ? 23.523 18.525 15.821 1.00 15.87 391 THR A C 1
ATOM 3030 O O . THR A 1 391 ? 24.722 18.216 15.719 1.00 14.80 391 THR A O 1
ATOM 3034 N N . GLU A 1 392 ? 22.691 18.515 14.780 1.00 15.16 392 GLU A N 1
ATOM 3035 C CA . GLU A 1 392 ? 23.133 18.039 13.473 1.00 18.11 392 GLU A CA 1
ATOM 3036 C C . GLU A 1 392 ? 24.294 18.862 12.917 1.00 15.59 392 GLU A C 1
ATOM 3037 O O . GLU A 1 392 ? 25.215 18.305 12.304 1.00 16.39 392 GLU A O 1
ATOM 3043 N N . THR A 1 393 ? 24.271 20.192 13.087 1.00 15.69 393 THR A N 1
ATOM 3044 C CA . THR A 1 393 ? 25.343 20.968 12.474 1.00 12.25 393 THR A CA 1
ATOM 3045 C C . THR A 1 393 ? 26.584 21.062 13.352 1.00 14.94 393 THR A C 1
ATOM 3046 O O . THR A 1 393 ? 27.699 21.115 12.820 1.00 15.54 393 THR A O 1
ATOM 3050 N N . GLY A 1 394 ? 26.437 21.069 14.683 1.00 14.52 394 GLY A N 1
ATOM 3051 C CA . GLY A 1 394 ? 27.588 21.198 15.548 1.00 13.01 394 GLY A CA 1
ATOM 3052 C C . GLY A 1 394 ? 28.145 22.600 15.701 1.00 15.14 394 GLY A C 1
ATOM 3053 O O . GLY A 1 394 ? 28.958 22.837 16.622 1.00 14.32 394 GLY A O 1
ATOM 3054 N N . TRP A 1 395 ? 27.734 23.540 14.855 1.00 13.14 395 TRP A N 1
ATOM 3055 C CA . TRP A 1 395 ? 28.096 24.945 15.003 1.00 15.73 395 TRP A CA 1
ATOM 3056 C C . TRP A 1 395 ? 27.073 25.792 14.253 1.00 14.62 395 TRP A C 1
ATOM 3057 O O . TRP A 1 395 ? 26.223 25.268 13.526 1.00 13.90 395 TRP A O 1
ATOM 3068 N N . ALA A 1 396 ? 27.208 27.115 14.405 1.00 14.06 396 ALA A N 1
ATOM 3069 C CA . ALA A 1 396 ? 26.179 28.073 14.005 1.00 12.70 396 ALA A CA 1
ATOM 3070 C C . ALA A 1 396 ? 25.806 27.974 12.530 1.00 14.40 396 ALA A C 1
ATOM 3071 O O . ALA A 1 396 ? 26.676 27.986 11.655 1.00 14.11 396 ALA A O 1
ATOM 3073 N N . ILE A 1 397 ? 24.502 27.952 12.257 1.00 15.48 397 ILE A N 1
ATOM 3074 C CA . ILE A 1 397 ? 24.005 28.138 10.892 1.00 13.97 397 ILE A CA 1
ATOM 3075 C C . ILE A 1 397 ? 23.848 29.617 10.570 1.00 15.48 397 ILE A C 1
ATOM 3076 O O . ILE A 1 397 ? 24.222 30.078 9.490 1.00 14.94 397 ILE A O 1
ATOM 3081 N N . ALA A 1 398 ? 23.265 30.365 11.507 1.00 15.46 398 ALA A N 1
ATOM 3082 C CA . ALA A 1 398 ? 23.107 31.805 11.432 1.00 16.52 398 ALA A CA 1
ATOM 3083 C C . ALA A 1 398 ? 23.672 32.413 12.707 1.00 16.94 398 ALA A C 1
ATOM 3084 O O . ALA A 1 398 ? 23.444 31.886 13.799 1.00 15.57 398 ALA A O 1
ATOM 3086 N N . ALA A 1 399 ? 24.415 33.507 12.567 1.00 16.28 399 ALA A N 1
ATOM 3087 C CA . ALA A 1 399 ? 25.001 34.182 13.721 1.00 13.34 399 ALA A CA 1
ATOM 3088 C C . ALA A 1 399 ? 25.314 35.621 13.340 1.00 15.99 399 ALA A C 1
ATOM 3089 O O . ALA A 1 399 ? 25.214 36.012 12.175 1.00 15.68 399 ALA A O 1
ATOM 3091 N N . ASN A 1 400 ? 25.691 36.413 14.352 1.00 16.13 400 ASN A N 1
ATOM 3092 C CA . ASN A 1 400 ? 26.354 37.685 14.123 1.00 14.74 400 ASN A CA 1
ATOM 3093 C C . ASN A 1 400 ? 27.845 37.431 14.254 1.00 15.43 400 ASN A C 1
ATOM 3094 O O . ASN A 1 400 ? 28.304 37.050 15.345 1.00 15.87 400 ASN A O 1
ATOM 3099 N N . PRO A 1 401 ? 28.608 37.585 13.220 1.00 12.95 401 PRO A N 1
ATOM 3100 C CA . PRO A 1 401 ? 30.014 37.121 13.219 1.00 13.39 401 PRO A CA 1
ATOM 3101 C C . PRO A 1 401 ? 30.961 38.148 13.834 1.00 14.42 401 PRO A C 1
ATOM 3102 O O . PRO A 1 401 ? 31.727 38.833 13.167 1.00 15.15 401 PRO A O 1
ATOM 3106 N N . MET A 1 402 ? 30.958 38.194 15.172 1.00 15.96 402 MET A N 1
ATOM 3107 C CA . MET A 1 402 ? 31.489 39.346 15.895 1.00 12.93 402 MET A CA 1
ATOM 3108 C C . MET A 1 402 ? 32.988 39.527 15.698 1.00 17.24 402 MET A C 1
ATOM 3109 O O . MET A 1 402 ? 33.493 40.650 15.832 1.00 16.92 402 MET A O 1
ATOM 3114 N N . GLY A 1 403 ? 33.715 38.454 15.387 1.00 14.28 403 GLY A N 1
ATOM 3115 C CA . GLY A 1 403 ? 35.135 38.580 15.102 1.00 12.61 403 GLY A CA 1
ATOM 3116 C C . GLY A 1 403 ? 35.452 39.082 13.709 1.00 15.47 403 GLY A C 1
ATOM 3117 O O . GLY A 1 403 ? 36.608 39.416 13.439 1.00 18.93 403 GLY A O 1
ATOM 3118 N N . ILE A 1 404 ? 34.451 39.150 12.825 1.00 11.78 404 ILE A N 1
ATOM 3119 C CA . ILE A 1 404 ? 34.625 39.666 11.471 1.00 14.25 404 ILE A CA 1
ATOM 3120 C C . ILE A 1 404 ? 34.045 41.073 11.396 1.00 16.21 404 ILE A C 1
ATOM 3121 O O . ILE A 1 404 ? 34.741 42.032 11.033 1.00 17.74 404 ILE A O 1
ATOM 3126 N N . GLU A 1 405 ? 32.766 41.202 11.740 1.00 12.18 405 GLU A N 1
ATOM 3127 C CA . GLU A 1 405 ? 32.073 42.478 11.675 1.00 16.04 405 GLU A CA 1
ATOM 3128 C C . GLU A 1 405 ? 30.857 42.381 12.578 1.00 16.81 405 GLU A C 1
ATOM 3129 O O . GLU A 1 405 ? 30.074 41.438 12.459 1.00 17.77 405 GLU A O 1
ATOM 3135 N N . HIS A 1 406 ? 30.714 43.328 13.494 1.00 19.67 406 HIS A N 1
ATOM 3136 C CA . HIS A 1 406 ? 29.527 43.379 14.345 1.00 22.30 406 HIS A CA 1
ATOM 3137 C C . HIS A 1 406 ? 28.406 43.956 13.491 1.00 18.82 406 HIS A C 1
ATOM 3138 O O . HIS A 1 406 ? 28.335 45.165 13.268 1.00 19.04 406 HIS A O 1
ATOM 3145 N N . LEU A 1 407 ? 27.542 43.101 12.992 1.00 17.37 407 LEU A N 1
ATOM 3146 C CA . LEU A 1 407 ? 26.458 43.583 12.150 1.00 19.41 407 LEU A CA 1
ATOM 3147 C C . LEU A 1 407 ? 25.367 44.193 13.017 1.00 21.38 407 LEU A C 1
ATOM 3148 O O . LEU A 1 407 ? 25.261 43.871 14.205 1.00 20.39 407 LEU A O 1
ATOM 3153 N N . PRO A 1 408 ? 24.537 45.072 12.451 1.00 22.23 408 PRO A N 1
ATOM 3154 C CA . PRO A 1 408 ? 23.386 45.574 13.212 1.00 22.72 408 PRO A CA 1
ATOM 3155 C C . PRO A 1 408 ? 22.534 44.410 13.685 1.00 23.70 408 PRO A C 1
ATOM 3156 O O . PRO A 1 408 ? 22.250 43.480 12.930 1.00 22.70 408 PRO A O 1
ATOM 3160 N N . VAL A 1 409 ? 22.164 44.444 14.952 1.00 22.31 409 VAL A N 1
ATOM 3161 C CA . VAL A 1 409 ? 21.306 43.417 15.519 1.00 23.59 409 VAL A CA 1
ATOM 3162 C C . VAL A 1 409 ? 19.856 43.813 15.293 1.00 23.88 409 VAL A C 1
ATOM 3163 O O . VAL A 1 409 ? 19.445 44.936 15.614 1.00 25.25 409 VAL A O 1
ATOM 3167 N N . LYS A 1 410 ? 19.081 42.895 14.749 1.00 23.38 410 LYS A N 1
ATOM 3168 C CA . LYS A 1 410 ? 17.629 43.003 14.724 1.00 26.44 410 LYS A CA 1
ATOM 3169 C C . LYS A 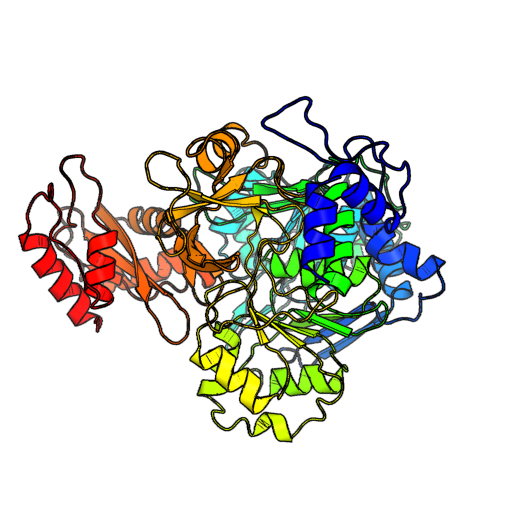1 410 ? 17.104 42.108 15.839 1.00 25.75 410 LYS A C 1
ATOM 3170 O O . LYS A 1 410 ? 17.171 40.879 15.739 1.00 22.13 410 LYS A O 1
ATOM 3176 N N . ILE A 1 411 ? 16.614 42.732 16.918 1.00 29.36 411 ILE A N 1
ATOM 3177 C CA . ILE A 1 411 ? 16.208 41.979 18.100 1.00 27.08 411 ILE A CA 1
ATOM 3178 C C . ILE A 1 411 ? 15.096 41.014 17.709 1.00 27.40 411 ILE A C 1
ATOM 3179 O O . ILE A 1 411 ? 14.115 41.398 17.057 1.00 28.11 411 ILE A O 1
ATOM 3184 N N . GLY A 1 412 ? 15.253 39.741 18.085 1.00 27.08 412 GLY A N 1
ATOM 3185 C CA . GLY A 1 412 ? 14.386 38.682 17.613 1.00 25.13 412 GLY A CA 1
ATOM 3186 C C . GLY A 1 412 ? 14.998 37.810 16.532 1.00 25.48 412 GLY A C 1
ATOM 3187 O O . GLY A 1 412 ? 14.424 36.765 16.202 1.00 23.63 412 GLY A O 1
ATOM 3188 N N . SER A 1 413 ? 16.150 38.198 15.984 1.00 22.29 413 SER A N 1
ATOM 3189 C CA . SER A 1 413 ? 16.749 37.467 14.878 1.00 21.83 413 SER A CA 1
ATOM 3190 C C . SER A 1 413 ? 18.155 36.998 15.227 1.00 19.79 413 SER A C 1
ATOM 3191 O O . SER A 1 413 ? 18.931 37.762 15.811 1.00 20.71 413 SER A O 1
ATOM 3194 N N . PRO A 1 414 ? 18.516 35.758 14.878 1.00 19.15 414 PRO A N 1
ATOM 3195 C CA . PRO A 1 414 ? 19.900 35.304 15.074 1.00 18.11 414 PRO A CA 1
ATOM 3196 C C . PRO A 1 414 ? 20.857 35.787 13.992 1.00 18.89 414 PRO A C 1
ATOM 3197 O O . PRO A 1 414 ? 21.937 35.212 13.809 1.00 18.90 414 PRO A O 1
ATOM 3201 N N . SER A 1 415 ? 20.455 36.832 13.265 1.00 20.68 415 SER A N 1
ATOM 3202 C CA . SER A 1 415 ? 21.240 37.467 12.206 1.00 21.18 415 SER A CA 1
ATOM 3203 C C . SER A 1 415 ? 21.362 36.583 10.960 1.00 19.85 415 SER A C 1
ATOM 3204 O O . SER A 1 415 ? 20.347 36.068 10.485 1.00 22.69 415 SER A O 1
ATOM 3207 N N . VAL A 1 416 ? 22.572 36.401 10.410 1.00 16.96 416 VAL A N 1
ATOM 3208 C CA . VAL A 1 416 ? 22.736 36.034 9.003 1.00 20.70 416 VAL A CA 1
ATOM 3209 C C . VAL A 1 416 ? 23.459 34.693 8.854 1.00 20.10 416 VAL A C 1
ATOM 3210 O O . VAL A 1 416 ? 24.129 34.208 9.768 1.00 16.11 416 VAL A O 1
ATOM 3214 N N . ALA A 1 417 ? 23.317 34.104 7.665 1.00 15.57 417 ALA A N 1
ATOM 3215 C CA . ALA A 1 417 ? 23.902 32.797 7.369 1.00 15.44 417 ALA A CA 1
ATOM 3216 C C . ALA A 1 417 ? 25.422 32.831 7.467 1.00 17.12 417 ALA A C 1
ATOM 3217 O O . ALA A 1 417 ? 26.072 33.759 6.972 1.00 14.59 417 ALA A O 1
ATOM 3219 N N . MET A 1 418 ? 25.987 31.796 8.095 1.00 14.78 418 MET A N 1
ATOM 3220 C CA . MET A 1 418 ? 27.429 31.636 8.231 1.00 12.64 418 MET A CA 1
ATOM 3221 C C . MET A 1 418 ? 28.020 31.008 6.975 1.00 15.13 418 MET A C 1
ATOM 3222 O O . MET A 1 418 ? 27.318 30.328 6.229 1.00 13.25 418 MET A O 1
ATOM 3227 N N . PRO A 1 419 ? 29.310 31.224 6.713 1.00 16.24 419 PRO A N 1
ATOM 3228 C CA . PRO A 1 419 ? 29.929 30.597 5.541 1.00 14.96 419 PRO A CA 1
ATOM 3229 C C . PRO A 1 419 ? 29.765 29.082 5.576 1.00 18.86 419 PRO A C 1
ATOM 3230 O O . PRO A 1 419 ? 29.935 28.434 6.616 1.00 15.29 419 PRO A O 1
ATOM 3234 N N . GLY A 1 420 ? 29.425 28.519 4.423 1.00 15.13 420 GLY A N 1
ATOM 3235 C CA . GLY A 1 420 ? 29.117 27.113 4.321 1.00 15.02 420 GLY A CA 1
ATOM 3236 C C . GLY A 1 420 ? 27.637 26.815 4.318 1.00 13.32 420 GLY A C 1
ATOM 3237 O O . GLY A 1 420 ? 27.241 25.695 3.977 1.00 17.67 420 GLY A O 1
ATOM 3238 N N . TYR A 1 421 ? 26.812 27.785 4.680 1.00 13.13 421 TYR A N 1
ATOM 3239 C CA . TYR A 1 421 ? 25.367 27.608 4.734 1.00 15.09 421 TYR A CA 1
ATOM 3240 C C . TYR A 1 421 ? 24.706 28.562 3.747 1.00 17.86 421 TYR A C 1
ATOM 3241 O O . TYR A 1 421 ? 24.717 29.785 3.951 1.00 15.34 421 TYR A O 1
ATOM 3250 N N . ASP A 1 422 ? 24.130 27.997 2.687 1.00 15.96 422 ASP A N 1
ATOM 3251 C CA . ASP A 1 422 ? 23.256 28.719 1.763 1.00 17.79 422 ASP A CA 1
ATOM 3252 C C . ASP A 1 422 ? 21.836 28.448 2.252 1.00 18.74 422 ASP A C 1
ATOM 3253 O O . ASP A 1 422 ? 21.278 27.374 2.022 1.00 19.87 422 ASP A O 1
ATOM 3258 N N . VAL A 1 423 ? 21.267 29.404 2.962 1.00 17.77 423 VAL A N 1
ATOM 3259 C CA . VAL A 1 423 ? 20.035 29.190 3.708 1.00 14.50 423 VAL A CA 1
ATOM 3260 C C . VAL A 1 423 ? 18.880 29.779 2.916 1.00 22.17 423 VAL A C 1
ATOM 3261 O O . VAL A 1 423 ? 18.975 30.900 2.407 1.00 24.67 423 VAL A O 1
ATOM 3265 N N . GLN A 1 424 ? 17.789 29.021 2.813 1.00 22.94 424 GLN A N 1
ATOM 3266 C CA . GLN A 1 424 ? 16.628 29.398 2.025 1.00 25.18 424 GLN A CA 1
ATOM 3267 C C . GLN A 1 424 ? 15.361 28.997 2.768 1.00 27.31 424 GLN A C 1
ATOM 3268 O O . GLN A 1 424 ? 15.364 28.062 3.574 1.00 26.12 424 GLN A O 1
ATOM 3274 N N . VAL A 1 425 ? 14.268 29.699 2.479 1.00 25.17 425 VAL A N 1
ATOM 3275 C CA . VAL A 1 425 ? 12.956 29.371 3.033 1.00 27.54 425 VAL A CA 1
ATOM 3276 C C . VAL A 1 425 ? 12.098 28.840 1.889 1.00 26.73 425 VAL A C 1
ATOM 3277 O O . VAL A 1 425 ? 11.901 29.532 0.885 1.00 25.20 425 VAL A O 1
ATOM 3281 N N . LEU A 1 426 ? 11.607 27.612 2.027 1.00 26.37 426 LEU A N 1
ATOM 3282 C CA . LEU A 1 426 ? 10.942 26.909 0.936 1.00 28.70 426 LEU A CA 1
ATOM 3283 C C . LEU A 1 426 ? 9.475 26.670 1.267 1.00 32.76 426 LEU A C 1
ATOM 3284 O O . LEU A 1 426 ? 9.133 26.351 2.410 1.00 27.89 426 LEU A O 1
ATOM 3289 N N . ASP A 1 427 ? 8.613 26.800 0.257 1.00 32.21 427 ASP A N 1
ATOM 3290 C CA . ASP A 1 427 ? 7.198 26.536 0.459 1.00 36.44 427 ASP A CA 1
ATOM 3291 C C . ASP A 1 427 ? 6.910 25.038 0.358 1.00 36.84 427 ASP A C 1
ATOM 3292 O O . ASP A 1 427 ? 7.804 24.211 0.158 1.00 32.21 427 ASP A O 1
ATOM 3297 N N . GLU A 1 428 ? 5.626 24.697 0.500 1.00 41.13 428 GLU A N 1
ATOM 3298 C CA . GLU A 1 428 ? 5.178 23.310 0.429 1.00 40.85 428 GLU A CA 1
ATOM 3299 C C . GLU A 1 428 ? 5.688 22.623 -0.831 1.00 43.12 428 GLU A C 1
ATOM 3300 O O . GLU A 1 428 ? 6.014 21.431 -0.812 1.00 45.70 428 GLU A O 1
ATOM 3306 N N . GLY A 1 429 ? 5.762 23.358 -1.936 1.00 41.48 429 GLY A N 1
ATOM 3307 C CA . GLY A 1 429 ? 6.209 22.820 -3.202 1.00 41.47 429 GLY A CA 1
ATOM 3308 C C . GLY A 1 429 ? 7.703 22.861 -3.440 1.00 42.13 429 GLY A C 1
ATOM 3309 O O . GLY A 1 429 ? 8.139 22.612 -4.569 1.00 38.32 429 GLY A O 1
ATOM 3310 N N . GLY A 1 430 ? 8.504 23.188 -2.426 1.00 32.75 430 GLY A N 1
ATOM 3311 C CA . GLY A 1 430 ? 9.941 23.155 -2.581 1.00 31.47 430 GLY A CA 1
ATOM 3312 C C . GLY A 1 430 ? 10.565 24.381 -3.205 1.00 29.28 430 GLY A C 1
ATOM 3313 O O . GLY A 1 430 ? 11.739 24.324 -3.590 1.00 29.15 430 GLY A O 1
ATOM 3314 N N . HIS A 1 431 ? 9.828 25.510 -3.297 1.00 31.29 431 HIS A N 1
ATOM 3315 C CA . HIS A 1 431 ? 10.336 26.705 -3.966 1.00 32.24 431 HIS A CA 1
ATOM 3316 C C . HIS A 1 431 ? 10.645 27.818 -2.971 1.00 29.99 431 HIS A C 1
ATOM 3317 O O . HIS A 1 431 ? 9.891 28.020 -2.013 1.00 31.51 431 HIS A O 1
ATOM 3324 N N . PRO A 1 432 ? 11.718 28.577 -3.202 1.00 30.97 432 PRO A N 1
ATOM 3325 C CA . PRO A 1 432 ? 12.001 29.740 -2.353 1.00 32.47 432 PRO A CA 1
ATOM 3326 C C . PRO A 1 432 ? 10.860 30.740 -2.403 1.00 36.09 432 PRO A C 1
ATOM 3327 O O . PRO A 1 432 ? 10.273 30.992 -3.458 1.00 35.62 432 PRO A O 1
ATOM 3331 N N . VAL A 1 433 ? 10.562 31.317 -1.246 1.00 31.84 433 VAL A N 1
ATOM 3332 C CA . VAL A 1 433 ? 9.466 32.243 -1.103 1.00 31.56 433 VAL A CA 1
ATOM 3333 C C . VAL A 1 433 ? 10.015 33.662 -1.044 1.00 33.68 433 VAL A C 1
ATOM 3334 O O . VAL A 1 433 ? 11.215 33.885 -0.888 1.00 32.09 433 VAL A O 1
ATOM 3338 N N . ALA A 1 434 ? 9.123 34.639 -1.173 1.00 31.84 434 ALA A N 1
ATOM 3339 C CA . ALA A 1 434 ? 9.537 36.024 -1.057 1.00 33.68 434 ALA A CA 1
ATOM 3340 C C . ALA A 1 434 ? 10.011 36.309 0.366 1.00 31.76 434 ALA A C 1
ATOM 3341 O O . ALA A 1 434 ? 9.512 35.714 1.326 1.00 34.22 434 ALA A O 1
ATOM 3343 N N . PRO A 1 435 ? 10.995 37.191 0.521 1.00 32.87 435 PRO A N 1
ATOM 3344 C CA . PRO A 1 435 ? 11.397 37.630 1.861 1.00 35.41 435 PRO A CA 1
ATOM 3345 C C . PRO A 1 435 ? 10.188 37.986 2.718 1.00 38.55 435 PRO A C 1
ATOM 3346 O O . PRO A 1 435 ? 9.210 38.562 2.238 1.00 36.22 435 PRO A O 1
ATOM 3350 N N . GLY A 1 436 ? 10.250 37.619 3.998 1.00 35.79 436 GLY A N 1
ATOM 3351 C CA . GLY A 1 436 ? 9.150 37.854 4.908 1.00 35.24 436 GLY A CA 1
ATOM 3352 C C . GLY A 1 436 ? 8.060 36.804 4.894 1.00 33.44 436 GLY A C 1
ATOM 3353 O O . GLY A 1 436 ? 7.158 36.864 5.736 1.00 36.52 436 GLY A O 1
ATOM 3354 N N . THR A 1 437 ? 8.105 35.849 3.973 1.00 31.19 437 THR A N 1
ATOM 3355 C CA . THR A 1 437 ? 7.111 34.784 3.913 1.00 34.49 437 THR A CA 1
ATOM 3356 C C . THR A 1 437 ? 7.561 33.600 4.760 1.00 33.76 437 THR A C 1
ATOM 3357 O O . THR A 1 437 ? 8.729 33.200 4.718 1.00 32.13 437 THR A O 1
ATOM 3361 N N . LEU A 1 438 ? 6.630 33.048 5.536 1.00 31.75 438 LEU A N 1
ATOM 3362 C CA . LEU A 1 438 ? 6.930 31.900 6.378 1.00 35.77 438 LEU A CA 1
ATOM 3363 C C . LEU A 1 438 ? 7.031 30.632 5.538 1.00 37.54 438 LEU A C 1
ATOM 3364 O O . LEU A 1 438 ? 6.271 30.435 4.584 1.00 35.52 438 LEU A O 1
ATOM 3369 N N . GLY A 1 439 ? 7.987 29.782 5.892 1.00 30.52 439 GLY A N 1
ATOM 3370 C CA . GLY A 1 439 ? 8.153 28.502 5.233 1.00 27.90 439 GLY A CA 1
ATOM 3371 C C . GLY A 1 439 ? 9.149 27.644 5.985 1.00 29.72 439 GLY A C 1
ATOM 3372 O O . GLY A 1 439 ? 9.548 27.961 7.107 1.00 26.84 439 GLY A O 1
ATOM 3373 N N . ALA A 1 440 ? 9.549 26.548 5.351 1.00 26.68 440 ALA A N 1
ATOM 3374 C CA . ALA A 1 440 ? 10.515 25.627 5.940 1.00 26.84 440 ALA A CA 1
ATOM 3375 C C . ALA A 1 440 ? 11.931 26.112 5.655 1.00 25.82 440 ALA A C 1
ATOM 3376 O O . ALA A 1 440 ? 12.256 26.459 4.515 1.00 22.77 440 ALA A O 1
ATOM 3378 N N . ILE A 1 441 ? 12.767 26.147 6.689 1.00 22.14 441 ILE A N 1
ATOM 3379 C CA . ILE A 1 441 ? 14.148 26.579 6.525 1.00 21.64 441 ILE A CA 1
ATOM 3380 C C . ILE A 1 441 ? 14.978 25.382 6.081 1.00 18.70 441 ILE A C 1
ATOM 3381 O O . ILE A 1 441 ? 15.035 24.357 6.771 1.00 22.82 441 ILE A O 1
ATOM 3386 N N . ALA A 1 442 ? 15.627 25.515 4.932 1.00 16.85 442 ALA A N 1
ATOM 3387 C CA . ALA A 1 442 ? 16.434 24.450 4.370 1.00 19.33 442 ALA A CA 1
ATOM 3388 C C . ALA A 1 442 ? 17.790 25.017 4.002 1.00 17.29 442 ALA A C 1
ATOM 3389 O O . ALA A 1 442 ? 17.950 26.224 3.815 1.00 22.08 442 ALA A O 1
ATOM 3391 N N . VAL A 1 443 ? 18.777 24.140 3.907 1.00 18.12 443 VAL A N 1
ATOM 3392 C CA . VAL A 1 443 ? 20.124 24.539 3.524 1.00 17.90 443 VAL A CA 1
ATOM 3393 C C . VAL A 1 443 ? 20.510 23.747 2.291 1.00 18.74 443 VAL A C 1
ATOM 3394 O O . VAL A 1 443 ? 20.354 22.520 2.261 1.00 18.46 443 VAL A O 1
ATOM 3398 N N . LYS A 1 444 ? 21.020 24.444 1.284 1.00 22.28 444 LYS A N 1
ATOM 3399 C CA . LYS A 1 444 ? 21.405 23.789 0.044 1.00 21.49 444 LYS A CA 1
ATOM 3400 C C . LYS A 1 444 ? 22.631 22.916 0.278 1.00 20.83 444 LYS A C 1
ATOM 3401 O O . LYS A 1 444 ? 23.598 23.337 0.922 1.00 22.55 444 LYS A O 1
ATOM 3407 N N . LEU A 1 445 ? 22.581 21.687 -0.226 1.00 21.93 445 LEU A N 1
ATOM 3408 C CA . LEU A 1 445 ? 23.711 20.778 -0.117 1.00 17.38 445 LEU A CA 1
ATOM 3409 C C . LEU A 1 445 ? 24.877 21.273 -0.985 1.00 20.75 445 LEU A C 1
ATOM 3410 O O . LEU A 1 445 ? 24.657 21.862 -2.050 1.00 22.49 445 LEU A O 1
ATOM 3415 N N . PRO A 1 446 ? 26.125 21.025 -0.547 1.00 18.95 446 PRO A N 1
ATOM 3416 C CA . PRO A 1 446 ? 26.482 20.298 0.680 1.00 16.60 446 PRO A CA 1
ATOM 3417 C C . PRO A 1 446 ? 26.342 21.144 1.928 1.00 18.69 446 PRO A C 1
ATOM 3418 O O . PRO A 1 446 ? 26.587 22.354 1.891 1.00 15.91 446 PRO A O 1
ATOM 3422 N N . LEU A 1 447 ? 25.932 20.504 3.017 1.00 18.45 447 LEU A N 1
ATOM 3423 C CA . LEU A 1 447 ? 25.977 21.131 4.327 1.00 16.97 447 LEU A CA 1
ATOM 3424 C C . LEU A 1 447 ? 27.431 21.391 4.704 1.00 17.66 447 LEU A C 1
ATOM 3425 O O . LEU A 1 447 ? 28.342 20.714 4.222 1.00 17.28 447 LEU A O 1
ATOM 3430 N N . ALA A 1 448 ? 27.643 22.398 5.570 1.00 18.11 448 ALA A N 1
ATOM 3431 C CA . ALA A 1 448 ? 28.982 22.929 5.850 1.00 16.53 448 ALA A CA 1
ATOM 3432 C C . ALA A 1 448 ? 29.905 21.875 6.469 1.00 13.75 448 ALA A C 1
ATOM 3433 O O . ALA A 1 448 ? 29.440 20.870 7.009 1.00 14.86 448 ALA A O 1
ATOM 3435 N N . PRO A 1 449 ? 31.224 22.077 6.372 1.00 15.61 449 PRO A N 1
ATOM 3436 C CA . PRO A 1 449 ? 32.163 21.188 7.065 1.00 17.42 449 PRO A CA 1
ATOM 3437 C C . PRO A 1 449 ? 31.879 21.151 8.558 1.00 15.32 449 PRO A C 1
ATOM 3438 O O . PRO A 1 449 ? 31.535 22.165 9.168 1.00 13.68 449 PRO A O 1
ATOM 3442 N N . GLY A 1 450 ? 32.026 19.961 9.144 1.00 12.42 450 GLY A N 1
ATOM 3443 C CA . GLY A 1 450 ? 31.729 19.752 10.548 1.00 15.23 450 GLY A CA 1
ATOM 3444 C C . GLY A 1 450 ? 30.318 19.278 10.831 1.00 18.35 450 GLY A C 1
ATOM 3445 O O . GLY A 1 450 ? 30.052 18.783 11.939 1.00 13.38 450 GLY A O 1
ATOM 3446 N N . THR A 1 451 ? 29.417 19.380 9.859 1.00 12.19 451 THR A N 1
ATOM 3447 C CA . THR A 1 451 ? 28.044 18.952 10.050 1.00 12.24 451 THR A CA 1
ATOM 3448 C C . THR A 1 451 ? 27.936 17.439 9.804 1.00 14.12 451 THR A C 1
ATOM 3449 O O . THR A 1 451 ? 28.874 16.792 9.334 1.00 13.22 451 THR A O 1
ATOM 3453 N N . LEU A 1 452 ? 26.786 16.867 10.143 1.00 13.92 452 LEU A N 1
ATOM 3454 C CA . LEU A 1 452 ? 26.667 15.408 10.117 1.00 15.19 452 LEU A CA 1
ATOM 3455 C C . LEU A 1 452 ? 26.683 14.884 8.681 1.00 14.39 452 LEU A C 1
ATOM 3456 O O . LEU A 1 452 ? 26.101 15.498 7.786 1.00 15.33 452 LEU A O 1
ATOM 3461 N N . PRO A 1 453 ? 27.373 13.769 8.429 1.00 18.73 453 PRO A N 1
ATOM 3462 C CA . PRO A 1 453 ? 27.293 13.113 7.122 1.00 18.14 453 PRO A CA 1
ATOM 3463 C C . PRO A 1 453 ? 26.207 12.060 7.046 1.00 21.41 453 PRO A C 1
ATOM 3464 O O . PRO A 1 453 ? 25.906 11.595 5.934 1.00 18.75 453 PRO A O 1
ATOM 3468 N N . ASN A 1 454 ? 25.625 11.691 8.193 1.00 18.12 454 ASN A N 1
ATOM 3469 C CA . ASN A 1 454 ? 24.824 10.477 8.337 1.00 19.23 454 ASN A CA 1
ATOM 3470 C C . ASN A 1 454 ? 24.395 10.304 9.792 1.00 22.20 454 ASN A C 1
ATOM 3471 O O . ASN A 1 454 ? 24.773 11.105 10.661 1.00 18.59 454 ASN A O 1
ATOM 3476 N N . LEU A 1 455 ? 23.607 9.266 10.068 1.00 20.35 455 LEU A N 1
ATOM 3477 C CA . LEU A 1 455 ? 23.218 8.898 11.423 1.00 19.51 455 LEU A CA 1
ATOM 3478 C C . LEU A 1 455 ? 23.768 7.512 11.710 1.00 19.99 455 LEU A C 1
ATOM 3479 O O . LEU A 1 455 ? 23.839 6.670 10.812 1.00 17.11 455 LEU A O 1
ATOM 3484 N N . TRP A 1 456 ? 24.157 7.282 12.967 1.00 15.79 456 TRP A N 1
ATOM 3485 C CA . TRP A 1 456 ? 24.834 6.042 13.327 1.00 18.30 456 TRP A CA 1
ATOM 3486 C C . TRP A 1 456 ? 23.978 4.835 12.944 1.00 17.76 456 TRP A C 1
ATOM 3487 O O . TRP A 1 456 ? 22.840 4.703 13.399 1.00 19.64 456 TRP A O 1
ATOM 3498 N N . GLN A 1 457 ? 24.514 4.000 12.053 1.00 22.16 457 GLN A N 1
ATOM 3499 C CA . GLN A 1 457 ? 23.838 2.791 11.561 1.00 24.50 457 GLN A CA 1
ATOM 3500 C C . GLN A 1 457 ? 22.374 3.053 11.205 1.00 25.84 457 GLN A C 1
ATOM 3501 O O . GLN A 1 457 ? 21.500 2.218 11.446 1.00 27.21 457 GLN A O 1
ATOM 3507 N N . ALA A 1 458 ? 22.093 4.222 10.635 1.00 20.15 458 ALA A N 1
ATOM 3508 C CA . ALA A 1 458 ? 20.715 4.538 10.252 1.00 25.51 458 ALA A CA 1
ATOM 3509 C C . ALA A 1 458 ? 20.696 5.437 9.014 1.00 22.43 458 ALA A C 1
ATOM 3510 O O . ALA A 1 458 ? 20.121 6.530 9.007 1.00 20.82 458 ALA A O 1
ATOM 3512 N N . GLU A 1 459 ? 21.321 4.970 7.931 1.00 19.25 459 GLU A N 1
ATOM 3513 C CA . GLU A 1 459 ? 21.428 5.804 6.736 1.00 23.33 459 GLU A CA 1
ATOM 3514 C C . GLU A 1 459 ? 20.060 6.056 6.121 1.00 23.80 459 GLU A C 1
ATOM 3515 O O . GLU A 1 459 ? 19.784 7.156 5.620 1.00 23.66 459 GLU A O 1
ATOM 3521 N N . GLU A 1 460 ? 19.185 5.049 6.153 1.00 24.02 460 GLU A N 1
ATOM 3522 C CA . GLU A 1 460 ? 17.844 5.216 5.608 1.00 28.96 460 GLU A CA 1
ATOM 3523 C C . GLU A 1 460 ? 17.084 6.312 6.355 1.00 21.30 460 GLU A C 1
ATOM 3524 O O . GLU A 1 460 ? 16.484 7.200 5.739 1.00 20.13 460 GLU A O 1
ATOM 3530 N N . ARG A 1 461 ? 17.154 6.310 7.688 1.00 22.18 461 ARG A N 1
ATOM 3531 C CA . ARG A 1 461 ? 16.472 7.344 8.464 1.00 23.38 461 ARG A CA 1
ATOM 3532 C C . ARG A 1 461 ? 17.086 8.719 8.217 1.00 20.38 461 ARG A C 1
ATOM 3533 O O . ARG A 1 461 ? 16.376 9.732 8.224 1.00 19.31 461 ARG A O 1
ATOM 3541 N N . PHE A 1 462 ? 18.406 8.776 8.010 1.00 19.51 462 PHE A N 1
ATOM 3542 C CA . PHE A 1 462 ? 19.052 10.047 7.695 1.00 21.16 462 PHE A CA 1
ATOM 3543 C C . PHE A 1 462 ? 18.523 10.615 6.380 1.00 20.40 462 PHE A C 1
ATOM 3544 O O . PHE A 1 462 ? 18.111 11.781 6.305 1.00 19.21 462 PHE A O 1
ATOM 3552 N N . VAL A 1 463 ? 18.515 9.797 5.330 1.00 20.43 463 VAL A N 1
ATOM 3553 C CA . VAL A 1 463 ? 18.025 10.272 4.038 1.00 20.25 463 VAL A CA 1
ATOM 3554 C C . VAL A 1 463 ? 16.570 10.718 4.149 1.00 19.60 463 VAL A C 1
ATOM 3555 O O . VAL A 1 463 ? 16.207 11.812 3.697 1.00 21.77 463 VAL A O 1
ATOM 3559 N N . LYS A 1 464 ? 15.723 9.909 4.793 1.00 21.64 464 LYS A N 1
ATOM 3560 C CA . LYS A 1 464 ? 14.297 10.251 4.861 1.00 23.23 464 LYS A CA 1
ATOM 3561 C C . LYS A 1 464 ? 14.056 11.543 5.633 1.00 22.08 464 LYS A C 1
ATOM 3562 O O . LYS A 1 464 ? 13.301 12.411 5.188 1.00 23.91 464 LYS A O 1
ATOM 3568 N N . SER A 1 465 ? 14.646 11.676 6.828 1.00 20.21 465 SER A N 1
ATOM 3569 C CA . SER A 1 465 ? 14.239 12.801 7.656 1.00 21.29 465 SER A CA 1
ATOM 3570 C C . SER A 1 465 ? 14.890 14.110 7.224 1.00 21.78 465 SER A C 1
ATOM 3571 O O . SER A 1 465 ? 14.313 15.175 7.468 1.00 24.08 465 SER A O 1
ATOM 3574 N N . TYR A 1 466 ? 16.054 14.064 6.568 1.00 19.47 466 TYR A N 1
ATOM 3575 C CA . TYR A 1 466 ? 16.782 15.282 6.230 1.00 18.33 466 TYR A CA 1
ATOM 3576 C C . TYR A 1 466 ? 16.897 15.586 4.739 1.00 20.32 466 TYR A C 1
ATOM 3577 O O . TYR A 1 466 ? 16.964 16.762 4.378 1.00 18.44 466 TYR A O 1
ATOM 3586 N N . LEU A 1 467 ? 16.972 14.583 3.862 1.00 20.08 467 LEU A N 1
ATOM 3587 C CA . LEU A 1 467 ? 17.367 14.847 2.480 1.00 19.54 467 LEU A CA 1
ATOM 3588 C C . LEU A 1 467 ? 16.260 14.597 1.466 1.00 23.65 467 LEU A C 1
ATOM 3589 O O . LEU A 1 467 ? 16.516 14.677 0.263 1.00 21.75 467 LEU A O 1
ATOM 3594 N N . THR A 1 468 ? 15.042 14.306 1.909 1.00 23.92 468 THR A N 1
ATOM 3595 C CA . THR A 1 468 ? 13.997 13.854 1.001 1.00 25.27 468 THR A CA 1
ATOM 3596 C C . THR A 1 468 ? 12.918 14.889 0.748 1.00 27.36 468 THR A C 1
ATOM 3597 O O . THR A 1 468 ? 12.482 15.042 -0.391 1.00 28.67 468 THR A O 1
ATOM 3601 N N . THR A 1 469 ? 12.479 15.622 1.769 1.00 24.86 469 THR A N 1
ATOM 3602 C CA . THR A 1 469 ? 11.416 16.599 1.550 1.00 26.82 469 THR A CA 1
ATOM 3603 C C . THR A 1 469 ? 11.794 17.624 0.483 1.00 31.14 469 THR A C 1
ATOM 3604 O O . THR A 1 469 ? 10.979 17.955 -0.391 1.00 29.38 469 THR A O 1
ATOM 3608 N N . PHE A 1 470 ? 13.027 18.133 0.526 1.00 25.14 470 PHE A N 1
ATOM 3609 C CA . PHE A 1 470 ? 13.494 19.150 -0.410 1.00 24.85 470 PHE A CA 1
ATOM 3610 C C . PHE A 1 470 ? 14.745 18.634 -1.102 1.00 28.47 470 PHE A C 1
ATOM 3611 O O . PHE A 1 470 ? 15.870 18.902 -0.650 1.00 24.35 470 PHE A O 1
ATOM 3619 N N . PRO A 1 471 ? 14.593 17.894 -2.206 1.00 26.99 471 PRO A N 1
ATOM 3620 C CA . PRO A 1 471 ? 15.757 17.280 -2.853 1.00 23.37 471 PRO A CA 1
ATOM 3621 C C . PRO A 1 471 ? 16.785 18.336 -3.206 1.00 22.03 471 PRO A C 1
ATOM 3622 O O . PRO A 1 471 ? 16.446 19.407 -3.708 1.00 22.62 471 PRO A O 1
ATOM 3626 N N . GLY A 1 472 ? 18.051 18.022 -2.938 1.00 24.86 472 GLY A N 1
ATOM 3627 C CA . GLY A 1 472 ? 19.123 18.980 -3.089 1.00 24.41 472 GLY A CA 1
ATOM 3628 C C . GLY A 1 472 ? 19.320 19.884 -1.889 1.00 23.97 472 GLY A C 1
ATOM 3629 O O . GLY A 1 472 ? 20.242 20.709 -1.899 1.00 23.04 472 GLY A O 1
ATOM 3630 N N . TYR A 1 473 ? 18.474 19.764 -0.869 1.00 20.99 473 TYR A N 1
ATOM 3631 C CA . TYR A 1 473 ? 18.586 20.551 0.349 1.00 21.54 473 TYR A CA 1
ATOM 3632 C C . TYR A 1 473 ? 18.711 19.631 1.556 1.00 19.86 473 TYR A C 1
ATOM 3633 O O . TYR A 1 473 ? 18.382 18.441 1.500 1.00 17.75 473 TYR A O 1
ATOM 3642 N N . TYR A 1 474 ? 19.190 20.222 2.651 1.00 18.97 474 TYR A N 1
ATOM 3643 C CA . TYR A 1 474 ? 19.094 19.665 3.996 1.00 16.92 474 TYR A CA 1
ATOM 3644 C C . TYR A 1 474 ? 17.915 20.334 4.695 1.00 16.59 474 TYR A C 1
ATOM 3645 O O . TYR A 1 474 ? 17.855 21.562 4.761 1.00 18.88 474 TYR A O 1
ATOM 3654 N N . GLU A 1 475 ? 16.967 19.541 5.185 1.00 19.57 475 GLU A N 1
ATOM 3655 C CA . GLU A 1 475 ? 15.792 20.061 5.893 1.00 20.27 475 GLU A CA 1
ATOM 3656 C C . GLU A 1 475 ? 16.135 20.236 7.378 1.00 20.95 475 GLU A C 1
ATOM 3657 O O . GLU A 1 475 ? 16.376 19.251 8.071 1.00 19.02 475 GLU A O 1
ATOM 3663 N N . THR A 1 476 ? 16.140 21.482 7.881 1.00 20.57 476 THR A N 1
ATOM 3664 C CA . THR A 1 476 ? 16.601 21.697 9.262 1.00 19.98 476 THR A CA 1
ATOM 3665 C C . THR A 1 476 ? 15.599 21.241 10.309 1.00 20.74 476 THR A C 1
ATOM 3666 O O . THR A 1 476 ? 15.991 20.987 11.454 1.00 20.95 476 THR A O 1
ATOM 3670 N N . GLY A 1 477 ? 14.325 21.134 9.961 1.00 25.19 477 GLY A N 1
ATOM 3671 C CA . GLY A 1 477 ? 13.307 20.882 10.953 1.00 24.33 477 GLY A CA 1
ATOM 3672 C C . GLY A 1 477 ? 12.726 22.127 11.590 1.00 24.07 477 GLY A C 1
ATOM 3673 O O . GLY A 1 477 ? 11.774 22.014 12.366 1.00 24.97 477 GLY A O 1
ATOM 3674 N N . ASP A 1 478 ? 13.258 23.306 11.284 1.00 20.78 478 ASP A N 1
ATOM 3675 C CA . ASP A 1 478 ? 12.702 24.562 11.758 1.00 21.67 478 ASP A CA 1
ATOM 3676 C C . ASP A 1 478 ? 12.000 25.279 10.612 1.00 26.50 478 ASP A C 1
ATOM 3677 O O . ASP A 1 478 ? 12.378 25.138 9.445 1.00 25.59 478 ASP A O 1
ATOM 3682 N N . ALA A 1 479 ? 10.967 26.040 10.958 1.00 26.55 479 ALA A N 1
ATOM 3683 C CA . ALA A 1 479 ? 10.304 26.949 10.042 1.00 27.72 479 ALA A CA 1
ATOM 3684 C C . ALA A 1 479 ? 10.592 28.387 10.454 1.00 29.48 479 ALA A C 1
ATOM 3685 O O . ALA A 1 479 ? 10.917 28.677 11.606 1.00 26.23 479 ALA A O 1
ATOM 3687 N N . GLY A 1 480 ? 10.476 29.288 9.493 1.00 23.70 480 GLY A N 1
ATOM 3688 C CA . GLY A 1 480 ? 10.665 30.698 9.790 1.00 27.69 4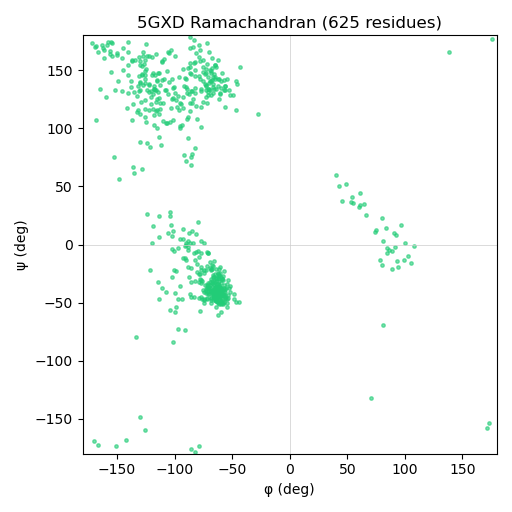80 GLY A CA 1
ATOM 3689 C C . GLY A 1 480 ? 10.645 31.511 8.521 1.00 30.99 480 GLY A C 1
ATOM 3690 O O . GLY A 1 480 ? 10.037 31.110 7.521 1.00 30.64 480 GLY A O 1
ATOM 3691 N N . TYR A 1 481 ? 11.320 32.661 8.568 1.00 30.54 481 TYR A N 1
ATOM 3692 C CA . TYR A 1 481 ? 11.414 33.505 7.385 1.00 31.00 481 TYR A CA 1
ATOM 3693 C C . TYR A 1 481 ? 12.729 34.274 7.403 1.00 31.63 481 TYR A C 1
ATOM 3694 O O . TYR A 1 481 ? 13.426 34.347 8.422 1.00 27.19 481 TYR A O 1
ATOM 3703 N N . ILE A 1 482 ? 13.071 34.826 6.247 1.00 22.03 482 ILE A N 1
ATOM 3704 C CA . ILE A 1 482 ? 14.257 35.654 6.080 1.00 27.16 482 ILE A CA 1
ATOM 3705 C C . ILE A 1 482 ? 13.808 36.994 5.519 1.00 28.19 482 ILE A C 1
ATOM 3706 O O . ILE A 1 482 ? 12.996 37.035 4.589 1.00 31.74 482 ILE A O 1
ATOM 3711 N N . ASP A 1 483 ? 14.300 38.085 6.096 1.00 27.36 483 ASP A N 1
ATOM 3712 C CA . ASP A 1 483 ? 13.873 39.386 5.608 1.00 29.78 483 ASP A CA 1
ATOM 3713 C C . ASP A 1 483 ? 14.742 39.813 4.422 1.00 30.84 483 ASP A C 1
ATOM 3714 O O . ASP A 1 483 ? 15.629 39.080 3.970 1.00 27.87 483 ASP A O 1
ATOM 3719 N N . GLU A 1 484 ? 14.508 41.034 3.933 1.00 28.26 484 GLU A N 1
ATOM 3720 C CA . GLU A 1 484 ? 15.155 41.481 2.705 1.00 35.98 484 GLU A CA 1
ATOM 3721 C C . GLU A 1 484 ? 16.656 41.654 2.867 1.00 34.77 484 GLU A C 1
ATOM 3722 O O . GLU A 1 484 ? 17.378 41.638 1.863 1.00 31.84 484 GLU A O 1
ATOM 3728 N N . ASP A 1 485 ? 17.148 41.822 4.098 1.00 30.59 485 ASP A N 1
ATOM 3729 C CA . ASP A 1 485 ? 18.580 41.951 4.337 1.00 28.42 485 ASP A CA 1
ATOM 3730 C C . ASP A 1 485 ? 19.276 40.616 4.584 1.00 30.56 485 ASP A C 1
ATOM 3731 O O . ASP A 1 485 ? 20.493 40.602 4.802 1.00 31.30 485 ASP A O 1
ATOM 3736 N N . GLY A 1 486 ? 18.553 39.502 4.568 1.00 29.73 486 GLY A N 1
ATOM 3737 C CA . GLY A 1 486 ? 19.150 38.213 4.874 1.00 29.31 486 GLY A CA 1
ATOM 3738 C C . GLY A 1 486 ? 19.106 37.799 6.332 1.00 24.84 486 GLY A C 1
ATOM 3739 O O . GLY A 1 486 ? 19.749 36.803 6.696 1.00 26.18 486 GLY A O 1
ATOM 3740 N N . TYR A 1 487 ? 18.373 38.523 7.177 1.00 23.81 487 TYR A N 1
ATOM 3741 C CA . TYR A 1 487 ? 18.268 38.171 8.587 1.00 25.33 487 TYR A CA 1
ATOM 3742 C C . TYR A 1 487 ? 17.225 37.083 8.793 1.00 26.79 487 TYR A C 1
ATOM 3743 O O . TYR A 1 487 ? 16.093 37.196 8.309 1.00 26.34 487 TYR A O 1
ATOM 3752 N N . LEU A 1 488 ? 17.612 36.041 9.527 1.00 25.25 488 LEU A N 1
ATOM 3753 C CA . LEU A 1 488 ? 16.762 34.894 9.804 1.00 26.16 488 LEU A CA 1
ATOM 3754 C C . LEU A 1 488 ? 15.826 35.172 10.966 1.00 24.54 488 LEU A C 1
ATOM 3755 O O . LEU A 1 488 ? 16.169 35.886 11.916 1.00 27.24 488 LEU A O 1
ATOM 3760 N N . TYR A 1 489 ? 14.662 34.532 10.925 1.00 22.29 489 TYR A N 1
ATOM 3761 C CA . TYR A 1 489 ? 13.756 34.499 12.068 1.00 27.85 489 TYR A CA 1
ATOM 3762 C C . TYR A 1 489 ? 13.235 33.080 12.225 1.00 27.09 489 TYR A C 1
ATOM 3763 O O . TYR A 1 489 ? 12.621 32.545 11.299 1.00 26.44 489 TYR A O 1
ATOM 3772 N N . ILE A 1 490 ? 13.482 32.469 13.387 1.00 26.37 490 ILE A N 1
ATOM 3773 C CA . ILE A 1 490 ? 13.156 31.061 13.623 1.00 26.81 490 ILE A CA 1
ATOM 3774 C C . ILE A 1 490 ? 11.791 30.988 14.300 1.00 27.24 490 ILE A C 1
ATOM 3775 O O . ILE A 1 490 ? 11.594 31.543 15.383 1.00 30.98 490 ILE A O 1
ATOM 3780 N N . MET A 1 491 ? 10.844 30.291 13.683 1.00 29.99 491 MET A N 1
ATOM 3781 C CA . MET A 1 491 ? 9.509 30.289 14.267 1.00 31.46 491 MET A CA 1
ATOM 3782 C C . MET A 1 491 ? 9.238 29.003 15.036 1.00 32.95 491 MET A C 1
ATOM 3783 O O . MET A 1 491 ? 9.419 28.965 16.256 1.00 46.44 491 MET A O 1
ATOM 3788 N N . ALA A 1 492 ? 8.812 27.949 14.356 1.00 31.17 492 ALA A N 1
ATOM 3789 C CA . ALA A 1 492 ? 8.438 26.713 15.022 1.00 36.48 492 ALA A CA 1
ATOM 3790 C C . ALA A 1 492 ? 9.186 25.546 14.395 1.00 31.06 492 ALA A C 1
ATOM 3791 O O . ALA A 1 492 ? 9.791 25.663 13.327 1.00 32.73 492 ALA A O 1
ATOM 3793 N N . ARG A 1 493 ? 9.163 24.417 15.093 1.00 31.59 493 ARG A N 1
ATOM 3794 C CA . ARG A 1 493 ? 9.600 23.165 14.502 1.00 31.76 493 ARG A CA 1
ATOM 3795 C C . ARG A 1 493 ? 8.529 22.660 13.541 1.00 32.64 493 ARG A C 1
ATOM 3796 O O . ARG A 1 493 ? 7.333 22.899 13.728 1.00 31.75 493 ARG A O 1
ATOM 3804 N N . THR A 1 494 ? 8.965 21.969 12.497 1.00 31.06 494 THR A N 1
ATOM 3805 C CA . THR A 1 494 ? 8.030 21.360 11.562 1.00 31.44 494 THR A CA 1
ATOM 3806 C C . THR A 1 494 ? 7.755 19.904 11.900 1.00 33.56 494 THR A C 1
ATOM 3807 O O . THR A 1 494 ? 7.047 19.228 11.150 1.00 33.31 494 THR A O 1
ATOM 3811 N N . ASP A 1 495 ? 8.289 19.413 13.014 1.00 29.21 495 ASP A N 1
ATOM 3812 C CA . ASP A 1 495 ? 8.090 18.030 13.427 1.00 30.58 495 ASP A CA 1
ATOM 3813 C C . ASP A 1 495 ? 7.541 18.023 14.855 1.00 28.44 495 ASP A C 1
ATOM 3814 O O . ASP A 1 495 ? 7.014 19.022 15.360 1.00 36.83 495 ASP A O 1
ATOM 3819 N N . ASP A 1 496 ? 7.690 16.893 15.534 1.00 30.79 496 ASP A N 1
ATOM 3820 C CA . ASP A 1 496 ? 7.107 16.665 16.853 1.00 35.62 496 ASP A CA 1
ATOM 3821 C C . ASP A 1 496 ? 7.931 17.263 17.994 1.00 33.86 496 ASP A C 1
ATOM 3822 O O . ASP A 1 496 ? 7.633 16.998 19.163 1.00 33.92 496 ASP A O 1
ATOM 3827 N N . VAL A 1 497 ? 8.935 18.053 17.698 1.00 32.30 497 VAL A N 1
ATOM 3828 C CA . VAL A 1 497 ? 9.938 18.429 18.690 1.00 30.72 497 VAL A CA 1
ATOM 3829 C C . VAL A 1 497 ? 9.504 19.705 19.400 1.00 29.90 497 VAL A C 1
ATOM 3830 O O . VAL A 1 497 ? 8.911 20.603 18.791 1.00 26.41 497 VAL A O 1
ATOM 3834 N N . ILE A 1 498 ? 9.770 19.777 20.709 1.00 25.35 498 ILE A N 1
ATOM 3835 C CA . ILE A 1 498 ? 9.556 20.998 21.472 1.00 23.46 498 ILE A CA 1
ATOM 3836 C C . ILE A 1 498 ? 10.848 21.347 22.199 1.00 26.53 498 ILE A C 1
ATOM 3837 O O . ILE A 1 498 ? 11.694 20.490 22.471 1.00 26.05 498 ILE A O 1
ATOM 3842 N N . ASN A 1 499 ? 10.995 22.628 22.506 1.00 24.58 499 ASN A N 1
ATOM 3843 C CA . ASN A 1 499 ? 12.160 23.135 23.220 1.00 27.25 499 ASN A CA 1
ATOM 3844 C C . ASN A 1 499 ? 11.692 23.628 24.578 1.00 23.85 499 ASN A C 1
ATOM 3845 O O . ASN A 1 499 ? 10.951 24.610 24.664 1.00 23.62 499 ASN A O 1
ATOM 3850 N N . VAL A 1 500 ? 12.109 22.929 25.631 1.00 25.27 500 VAL A N 1
ATOM 3851 C CA . VAL A 1 500 ? 11.710 23.231 27.001 1.00 25.29 500 VAL A CA 1
ATOM 3852 C C . VAL A 1 500 ? 12.956 23.644 27.755 1.00 23.39 500 VAL A C 1
ATOM 3853 O O . VAL A 1 500 ? 13.874 22.833 27.924 1.00 22.01 500 VAL A O 1
ATOM 3857 N N . ALA A 1 501 ? 12.990 24.899 28.203 1.00 24.46 501 ALA A N 1
ATOM 3858 C CA . ALA A 1 501 ? 14.139 25.431 28.932 1.00 25.25 501 ALA A CA 1
ATOM 3859 C C . ALA A 1 501 ? 15.433 25.261 28.138 1.00 26.37 501 ALA A C 1
ATOM 3860 O O . ALA A 1 501 ? 16.489 24.979 28.708 1.00 23.00 501 ALA A O 1
ATOM 3862 N N . GLY A 1 502 ? 15.350 25.391 26.812 1.00 23.04 502 GLY A N 1
ATOM 3863 C CA . GLY A 1 502 ? 16.493 25.196 25.946 1.00 24.18 502 GLY A CA 1
ATOM 3864 C C . GLY A 1 502 ? 16.750 23.763 25.526 1.00 24.56 502 GLY A C 1
ATOM 3865 O O . GLY A 1 502 ? 17.639 23.527 24.694 1.00 23.63 502 GLY A O 1
ATOM 3866 N N . HIS A 1 503 ? 15.994 22.806 26.051 1.00 21.33 503 HIS A N 1
ATOM 3867 C CA . HIS A 1 503 ? 16.239 21.388 25.821 1.00 22.79 503 HIS A CA 1
ATOM 3868 C C . HIS A 1 503 ? 15.346 20.860 24.704 1.00 23.40 503 HIS A C 1
ATOM 3869 O O . HIS A 1 503 ? 14.120 21.026 24.747 1.00 25.78 503 HIS A O 1
ATOM 3876 N N . ARG A 1 504 ? 15.958 20.208 23.721 1.00 21.66 504 ARG A N 1
ATOM 3877 C CA . ARG A 1 504 ? 15.222 19.643 22.594 1.00 22.30 504 ARG A CA 1
ATOM 3878 C C . ARG A 1 504 ? 14.628 18.296 23.014 1.00 24.36 504 ARG A C 1
ATOM 3879 O O . ARG A 1 504 ? 15.370 17.377 23.376 1.00 22.25 504 ARG A O 1
ATOM 3887 N N . LEU A 1 505 ? 13.298 18.180 22.972 1.00 23.58 505 LEU A N 1
ATOM 3888 C CA . LEU A 1 505 ? 12.591 16.998 23.455 1.00 24.03 505 LEU A CA 1
ATOM 3889 C C . LEU A 1 505 ? 11.588 16.506 22.422 1.00 26.96 505 LEU A C 1
ATOM 3890 O O . LEU A 1 505 ? 10.947 17.300 21.733 1.00 27.65 505 LEU A O 1
ATOM 3895 N N . SER A 1 506 ? 11.426 15.184 22.353 1.00 27.89 506 SER A N 1
ATOM 3896 C CA . SER A 1 506 ? 10.470 14.564 21.443 1.00 30.27 506 SER A CA 1
ATOM 3897 C C . SER A 1 506 ? 9.136 14.362 22.158 1.00 28.84 506 SER A C 1
ATOM 3898 O O . SER A 1 506 ? 9.069 13.647 23.163 1.00 27.94 506 SER A O 1
ATOM 3901 N N . THR A 1 507 ? 8.081 15.011 21.658 1.00 28.29 507 THR A N 1
ATOM 3902 C CA . THR A 1 507 ? 6.749 14.746 22.196 1.00 29.75 507 THR A CA 1
ATOM 3903 C C . THR A 1 507 ? 6.280 13.343 21.833 1.00 31.02 507 THR A C 1
ATOM 3904 O O . THR A 1 507 ? 5.512 12.731 22.586 1.00 30.46 507 THR A O 1
ATOM 3908 N N . GLY A 1 508 ? 6.729 12.819 20.691 1.00 32.76 508 GLY A N 1
ATOM 3909 C CA . GLY A 1 508 ? 6.395 11.449 20.336 1.00 29.13 508 GLY A CA 1
ATOM 3910 C C . GLY A 1 508 ? 6.979 10.448 21.315 1.00 31.99 508 GLY A C 1
ATOM 3911 O O . GLY A 1 508 ? 6.334 9.455 21.660 1.00 28.39 508 GLY A O 1
ATOM 3912 N N . ALA A 1 509 ? 8.214 10.685 21.764 1.00 28.98 509 ALA A N 1
ATOM 3913 C CA . ALA A 1 509 ? 8.782 9.852 22.818 1.00 31.83 509 ALA A CA 1
ATOM 3914 C C . ALA A 1 509 ? 7.886 9.846 24.049 1.00 27.32 509 ALA A C 1
ATOM 3915 O O . ALA A 1 509 ? 7.643 8.789 24.643 1.00 31.78 509 ALA A O 1
ATOM 3917 N N . MET A 1 510 ? 7.370 11.016 24.434 1.00 27.95 510 MET A N 1
ATOM 3918 C CA . MET A 1 510 ? 6.523 11.100 25.621 1.00 29.67 510 MET A CA 1
ATOM 3919 C C . MET A 1 510 ? 5.207 10.350 25.424 1.00 32.90 510 MET A C 1
ATOM 3920 O O . MET A 1 510 ? 4.737 9.660 26.339 1.00 29.12 510 MET A O 1
ATOM 3925 N N . GLU A 1 511 ? 4.610 10.457 24.231 1.00 29.69 511 GLU A N 1
ATOM 3926 C CA . GLU A 1 511 ? 3.366 9.743 23.946 1.00 32.26 511 GLU A CA 1
ATOM 3927 C C . GLU A 1 511 ? 3.555 8.233 24.013 1.00 32.13 511 GLU A C 1
ATOM 3928 O O . GLU A 1 511 ? 2.688 7.518 24.530 1.00 31.29 511 GLU A O 1
ATOM 3934 N N . GLU A 1 512 ? 4.676 7.726 23.484 1.00 28.91 512 GLU A N 1
ATOM 3935 C CA . GLU A 1 512 ? 4.943 6.292 23.555 1.00 32.58 512 GLU A CA 1
ATOM 3936 C C . GLU A 1 512 ? 5.013 5.812 25.000 1.00 35.68 512 GLU A C 1
ATOM 3937 O O . GLU A 1 512 ? 4.566 4.703 25.317 1.00 31.92 512 GLU A O 1
ATOM 3943 N N . VAL A 1 513 ? 5.577 6.630 25.893 1.00 33.75 513 VAL A N 1
ATOM 3944 C CA . VAL A 1 513 ? 5.617 6.255 27.305 1.00 34.58 513 VAL A CA 1
ATOM 3945 C C . VAL A 1 513 ? 4.211 6.276 27.896 1.00 35.10 513 VAL A C 1
ATOM 3946 O O . VAL A 1 513 ? 3.776 5.315 28.543 1.00 36.77 513 VAL A O 1
ATOM 3950 N N . LEU A 1 514 ? 3.482 7.376 27.682 1.00 31.28 514 LEU A N 1
ATOM 3951 C CA . LEU A 1 514 ? 2.114 7.487 28.174 1.00 32.11 514 LEU A CA 1
ATOM 3952 C C . LEU A 1 514 ? 1.230 6.364 27.642 1.00 39.16 514 LEU A C 1
ATOM 3953 O O . LEU A 1 514 ? 0.344 5.878 28.358 1.00 35.20 514 LEU A O 1
ATOM 3958 N N . ALA A 1 515 ? 1.466 5.926 26.400 1.00 38.09 515 ALA A N 1
ATOM 3959 C CA . ALA A 1 515 ? 0.671 4.861 25.795 1.00 39.55 515 ALA A CA 1
ATOM 3960 C C . ALA A 1 515 ? 0.951 3.486 26.393 1.00 40.77 515 ALA A C 1
ATOM 3961 O O . ALA A 1 515 ? 0.256 2.528 26.038 1.00 39.61 515 ALA A O 1
ATOM 3963 N N . SER A 1 516 ? 1.939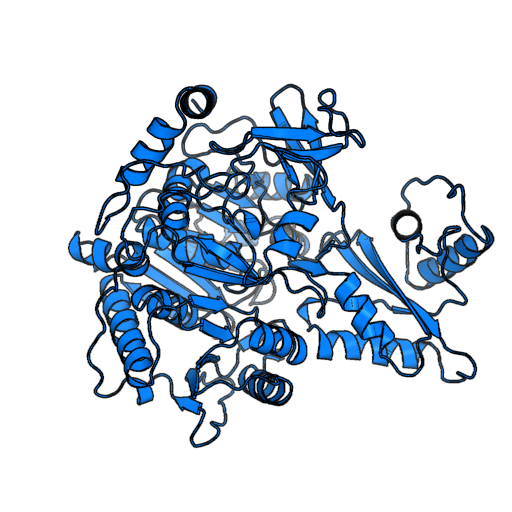 3.352 27.278 1.00 41.60 516 SER A N 1
ATOM 3964 C CA . SER A 1 516 ? 2.208 2.061 27.899 1.00 43.02 516 SER A CA 1
ATOM 3965 C C . SER A 1 516 ? 1.642 1.953 29.308 1.00 44.25 516 SER A C 1
ATOM 3966 O O . SER A 1 516 ? 1.728 0.875 29.909 1.00 47.02 516 SER A O 1
ATOM 3969 N N . HIS A 1 517 ? 1.094 3.036 29.851 1.00 40.52 517 HIS A N 1
ATOM 3970 C CA . HIS A 1 517 ? 0.334 2.956 31.090 1.00 43.30 517 HIS A CA 1
ATOM 3971 C C . HIS A 1 517 ? -0.841 2.003 30.887 1.00 47.88 517 HIS A C 1
ATOM 3972 O O . HIS A 1 517 ? -1.522 2.082 29.855 1.00 45.35 517 HIS A O 1
ATOM 3979 N N . PRO A 1 518 ? -1.104 1.090 31.826 1.00 47.72 518 PRO A N 1
ATOM 3980 C CA . PRO A 1 518 ? -2.098 0.032 31.567 1.00 49.24 518 PRO A CA 1
ATOM 3981 C C . PRO A 1 518 ? -3.499 0.541 31.276 1.00 45.15 518 PRO A C 1
ATOM 3982 O O . PRO A 1 518 ? -4.266 -0.167 30.614 1.00 48.07 518 PRO A O 1
ATOM 3986 N N . ASP A 1 519 ? -3.857 1.738 31.732 1.00 43.32 519 ASP A N 1
ATOM 3987 C CA . ASP A 1 519 ? -5.215 2.247 31.602 1.00 46.13 519 ASP A CA 1
ATOM 3988 C C . ASP A 1 519 ? -5.387 3.271 30.486 1.00 48.04 519 ASP A C 1
ATOM 3989 O O . ASP A 1 519 ? -6.512 3.718 30.249 1.00 43.84 519 ASP A O 1
ATOM 3994 N N . VAL A 1 520 ? -4.316 3.665 29.803 1.00 48.06 520 VAL A N 1
ATOM 3995 C CA . VAL A 1 520 ? -4.407 4.679 28.758 1.00 43.89 520 VAL A CA 1
ATOM 3996 C C . VAL A 1 520 ? -4.625 3.990 27.419 1.00 44.22 520 VAL A C 1
ATOM 3997 O O . VAL A 1 520 ? -3.874 3.079 27.048 1.00 44.35 520 VAL A O 1
ATOM 4001 N N . ALA A 1 521 ? -5.669 4.411 26.699 1.00 43.02 521 ALA A N 1
ATOM 4002 C CA . ALA A 1 521 ? -5.929 3.843 25.379 1.00 46.21 521 ALA A CA 1
ATOM 4003 C C . ALA A 1 521 ? -5.148 4.580 24.302 1.00 46.33 521 ALA A C 1
ATOM 4004 O O . ALA A 1 521 ? -4.580 3.950 23.401 1.00 43.28 521 ALA A O 1
ATOM 4006 N N . GLU A 1 522 ? -5.116 5.908 24.383 1.00 41.57 522 GLU A N 1
ATOM 4007 C CA . GLU A 1 522 ? -4.319 6.725 23.481 1.00 42.94 522 GLU A CA 1
ATOM 4008 C C . GLU A 1 522 ? -4.145 8.093 24.124 1.00 42.25 522 GLU A C 1
ATOM 4009 O O . GLU A 1 522 ? -4.819 8.435 25.101 1.00 42.01 522 GLU A O 1
ATOM 4015 N N . CYS A 1 523 ? -3.233 8.879 23.561 1.00 39.90 523 CYS A N 1
ATOM 4016 C CA . CYS A 1 523 ? -2.851 10.137 24.183 1.00 40.23 523 CYS A CA 1
ATOM 4017 C C . CYS A 1 523 ? -2.310 11.084 23.127 1.00 38.11 523 CYS A C 1
ATOM 4018 O O . CYS A 1 523 ? -2.126 10.717 21.964 1.00 40.35 523 CYS A O 1
ATOM 4021 N N . ALA A 1 524 ? -2.044 12.313 23.559 1.00 33.29 524 ALA A N 1
ATOM 4022 C CA . ALA A 1 524 ? -1.384 13.308 22.727 1.00 36.12 524 ALA A CA 1
ATOM 4023 C C . ALA A 1 524 ? -0.636 14.265 23.642 1.00 34.82 524 ALA A C 1
ATOM 4024 O O . ALA A 1 524 ? -1.189 14.717 24.649 1.00 37.94 524 ALA A O 1
ATOM 4026 N N . VAL A 1 525 ? 0.619 14.554 23.307 1.00 32.08 525 VAL A N 1
ATOM 4027 C CA . VAL A 1 525 ? 1.430 15.514 24.046 1.00 32.49 525 VAL A CA 1
ATOM 4028 C C . VAL A 1 525 ? 1.709 16.702 23.142 1.00 33.88 525 VAL A C 1
ATOM 4029 O O . VAL A 1 525 ? 2.210 16.535 22.023 1.00 31.84 525 VAL A O 1
ATOM 4033 N N . ILE A 1 526 ? 1.392 17.898 23.625 1.00 32.78 526 ILE A N 1
ATOM 4034 C CA . ILE A 1 526 ? 1.674 19.119 22.887 1.00 34.96 526 ILE A CA 1
ATOM 4035 C C . ILE A 1 526 ? 2.666 19.954 23.685 1.00 33.48 526 ILE A C 1
ATOM 4036 O O . ILE A 1 526 ? 2.879 19.741 24.881 1.00 32.00 526 ILE A O 1
ATOM 4041 N N . GLY A 1 527 ? 3.276 20.916 23.004 1.00 31.76 527 GLY A N 1
ATOM 4042 C CA . GLY A 1 527 ? 4.129 21.876 23.676 1.00 31.05 527 GLY A CA 1
ATOM 4043 C C . GLY A 1 527 ? 3.480 23.241 23.770 1.00 34.11 527 GLY A C 1
ATOM 4044 O O . GLY A 1 527 ? 3.402 23.965 22.772 1.00 40.58 527 GLY A O 1
ATOM 4045 N N . VAL A 1 528 ? 3.001 23.604 24.960 1.00 29.90 528 VAL A N 1
ATOM 4046 C CA . VAL A 1 528 ? 2.318 24.876 25.170 1.00 32.97 528 VAL A CA 1
ATOM 4047 C C . VAL A 1 528 ? 3.339 25.957 25.482 1.00 32.37 528 VAL A C 1
ATOM 4048 O O . VAL A 1 528 ? 4.420 25.690 26.005 1.00 31.63 528 VAL A O 1
ATOM 4052 N N . SER A 1 529 ? 2.989 27.196 25.154 1.00 30.54 529 SER A N 1
ATOM 4053 C CA . SER A 1 529 ? 3.876 28.321 25.402 1.00 31.85 529 SER A CA 1
ATOM 4054 C C . SER A 1 529 ? 4.054 28.544 26.901 1.00 35.10 529 SER A C 1
ATOM 4055 O O . SER A 1 529 ? 3.125 28.341 27.688 1.00 33.02 529 SER A O 1
ATOM 4058 N N . ASP A 1 530 ? 5.263 28.949 27.298 1.00 31.62 530 ASP A N 1
ATOM 4059 C CA . ASP A 1 530 ? 5.573 29.247 28.696 1.00 32.96 530 ASP A CA 1
ATOM 4060 C C . ASP A 1 530 ? 6.565 30.398 28.739 1.00 32.98 530 ASP A C 1
ATOM 4061 O O . ASP A 1 530 ? 7.560 30.385 28.005 1.00 29.76 530 ASP A O 1
ATOM 4066 N N . THR A 1 531 ? 6.285 31.396 29.583 1.00 31.29 531 THR A N 1
ATOM 4067 C CA . THR A 1 531 ? 7.141 32.578 29.624 1.00 37.59 531 THR A CA 1
ATOM 4068 C C . THR A 1 531 ? 8.549 32.234 30.100 1.00 34.86 531 THR A C 1
ATOM 4069 O O . THR A 1 531 ? 9.535 32.722 29.531 1.00 35.10 531 THR A O 1
ATOM 4073 N N . LEU A 1 532 ? 8.669 31.400 31.137 1.00 29.30 532 LEU A N 1
ATOM 4074 C CA . LEU A 1 532 ? 9.991 31.100 31.685 1.00 30.22 532 LEU A CA 1
ATOM 4075 C C . LEU A 1 532 ? 10.769 30.155 30.783 1.00 25.84 532 LEU A C 1
ATOM 4076 O O . LEU A 1 532 ? 11.930 30.422 30.446 1.00 25.82 532 LEU A O 1
ATOM 4081 N N . LYS A 1 533 ? 10.154 29.039 30.390 1.00 24.88 533 LYS A N 1
ATOM 4082 C CA . LYS A 1 533 ? 10.871 27.962 29.719 1.00 26.79 533 LYS A CA 1
ATOM 4083 C C . LYS A 1 533 ? 10.592 27.876 28.222 1.00 23.69 533 LYS A C 1
ATOM 4084 O O . LYS A 1 533 ? 10.996 26.894 27.591 1.00 23.37 533 LYS A O 1
ATOM 4090 N N . GLY A 1 534 ? 9.913 28.861 27.639 1.00 23.38 534 GLY A N 1
ATOM 4091 C CA . GLY A 1 534 ? 9.633 28.823 26.212 1.00 25.00 534 GLY A CA 1
ATOM 4092 C C . GLY A 1 534 ? 8.440 27.948 25.888 1.00 27.10 534 GLY A C 1
ATOM 4093 O O . GLY A 1 534 ? 7.388 28.448 25.493 1.00 27.90 534 GLY A O 1
ATOM 4094 N N . GLN A 1 535 ? 8.588 26.640 26.067 1.00 25.33 535 GLN A N 1
ATOM 4095 C CA . GLN A 1 535 ? 7.483 25.700 25.966 1.00 29.30 535 GLN A CA 1
ATOM 4096 C C . GLN A 1 535 ? 7.483 24.783 27.181 1.00 30.30 535 GLN A C 1
ATOM 4097 O O . GLN A 1 535 ? 8.492 24.642 27.878 1.00 29.01 535 GLN A O 1
ATOM 4103 N N . MET A 1 536 ? 6.330 24.150 27.420 1.00 31.70 536 MET A N 1
ATOM 4104 C CA . MET A 1 536 ? 6.160 23.087 28.409 1.00 31.11 536 MET A CA 1
ATOM 4105 C C . MET A 1 536 ? 5.297 21.982 27.816 1.00 31.71 536 MET A C 1
ATOM 4106 O O . MET A 1 536 ? 4.314 22.272 27.117 1.00 31.74 536 MET A O 1
ATOM 4111 N N . PRO A 1 537 ? 5.618 20.722 28.086 1.00 29.90 537 PRO A N 1
ATOM 4112 C CA . PRO A 1 537 ? 4.784 19.635 27.569 1.00 30.56 537 PRO A CA 1
ATOM 4113 C C . PRO A 1 537 ? 3.477 19.545 28.341 1.00 35.41 537 PRO A C 1
ATOM 4114 O O . PRO A 1 537 ? 3.407 19.837 29.539 1.00 30.95 537 PRO A O 1
ATOM 4118 N N . LEU A 1 538 ? 2.427 19.159 27.624 1.00 32.21 538 LEU A N 1
ATOM 4119 C CA . LEU A 1 538 ? 1.097 19.004 28.194 1.00 33.51 538 LEU A CA 1
ATOM 4120 C C . LEU A 1 538 ? 0.476 17.772 27.562 1.00 34.62 538 LEU A C 1
ATOM 4121 O O . LEU A 1 538 ? 0.489 17.631 26.336 1.00 35.92 538 LEU A O 1
ATOM 4126 N N . GLY A 1 539 ? -0.057 16.886 28.390 1.00 31.57 539 GLY A N 1
ATOM 4127 C CA . GLY A 1 539 ? -0.567 15.601 27.933 1.00 34.08 539 GLY A CA 1
ATOM 4128 C C . GLY A 1 539 ? -2.081 15.523 28.030 1.00 37.90 539 GLY A C 1
ATOM 4129 O O . GLY A 1 539 ? -2.678 16.025 28.987 1.00 41.25 539 GLY A O 1
ATOM 4130 N N . PHE A 1 540 ? -2.687 14.885 27.031 1.00 37.43 540 PHE A N 1
ATOM 4131 C CA . PHE A 1 540 ? -4.095 14.507 27.033 1.00 37.81 540 PHE A CA 1
ATOM 4132 C C . PHE A 1 540 ? -4.192 12.985 27.036 1.00 38.42 540 PHE A C 1
ATOM 4133 O O . PHE A 1 540 ? -3.544 12.321 26.220 1.00 37.57 540 PHE A O 1
ATOM 4141 N N . LEU A 1 541 ? -5.017 12.437 27.928 1.00 38.71 541 LEU A N 1
ATOM 4142 C CA . LEU A 1 541 ? -5.117 10.994 28.127 1.00 37.75 541 LEU A CA 1
ATOM 4143 C C . LEU A 1 541 ? -6.524 10.502 27.808 1.00 43.08 541 LEU A C 1
ATOM 4144 O O . LEU A 1 541 ? -7.512 11.099 28.254 1.00 41.32 541 LEU A O 1
ATOM 4149 N N . CYS A 1 542 ? -6.610 9.406 27.050 1.00 41.66 542 CYS A N 1
ATOM 4150 C CA . CYS A 1 542 ? -7.867 8.711 26.780 1.00 44.21 542 CYS A CA 1
ATOM 4151 C C . CYS A 1 542 ? -7.782 7.321 27.394 1.00 42.07 542 CYS A C 1
ATOM 4152 O O . CYS A 1 542 ? -6.972 6.498 26.955 1.00 45.58 542 CYS A O 1
ATOM 4155 N N . LEU A 1 543 ? -8.620 7.050 28.392 1.00 42.93 543 LEU A N 1
ATOM 4156 C CA . LEU A 1 543 ? -8.539 5.753 29.047 1.00 46.36 543 LEU A CA 1
ATOM 4157 C C . LEU A 1 543 ? -9.146 4.663 28.178 1.00 48.28 543 LEU A C 1
ATOM 4158 O O . LEU A 1 543 ? -9.969 4.914 27.294 1.00 48.81 543 LEU A O 1
ATOM 4163 N N . SER A 1 544 ? -8.738 3.432 28.460 1.00 49.52 544 SER A N 1
ATOM 4164 C CA . SER A 1 544 ? -9.352 2.284 27.826 1.00 51.20 544 SER A CA 1
ATOM 4165 C C . SER A 1 544 ? -10.756 2.067 28.391 1.00 55.24 544 SER A C 1
ATOM 4166 O O . SER A 1 544 ? -11.192 2.731 29.338 1.00 53.15 544 SER A O 1
ATOM 4169 N N . ALA A 1 545 ? -11.471 1.124 27.787 1.00 59.80 545 ALA A N 1
ATOM 4170 C CA . ALA A 1 545 ? -12.814 0.787 28.238 1.00 59.08 545 ALA A CA 1
ATOM 4171 C C . ALA A 1 545 ? -12.731 -0.070 29.492 1.00 56.13 545 ALA A C 1
ATOM 4172 O O . ALA A 1 545 ? -11.973 -1.044 29.538 1.00 58.88 545 ALA A O 1
ATOM 4174 N N . GLY A 1 546 ? -13.507 0.295 30.507 1.00 53.84 546 GLY A N 1
ATOM 4175 C CA . GLY A 1 546 ? -13.501 -0.417 31.768 1.00 61.25 546 GLY A CA 1
ATOM 4176 C C . GLY A 1 546 ? -12.625 0.182 32.844 1.00 64.43 546 GLY A C 1
ATOM 4177 O O . GLY A 1 546 ? -12.371 -0.485 33.854 1.00 69.06 546 GLY A O 1
ATOM 4178 N N . VAL A 1 547 ? -12.232 1.435 32.689 1.00 63.65 547 VAL A N 1
ATOM 4179 C CA . VAL A 1 547 ? -11.453 2.100 33.683 1.00 63.95 547 VAL A CA 1
ATOM 4180 C C . VAL A 1 547 ? -12.292 2.972 34.606 1.00 63.74 547 VAL A C 1
ATOM 4181 O O . VAL A 1 547 ? -12.890 3.935 34.190 1.00 65.58 547 VAL A O 1
ATOM 4185 N N . ASN A 1 548 ? -12.272 2.619 35.882 1.00 67.70 548 ASN A N 1
ATOM 4186 C CA . ASN A 1 548 ? -13.018 3.285 36.965 1.00 69.40 548 ASN A CA 1
ATOM 4187 C C . ASN A 1 548 ? -12.199 4.192 37.825 1.00 68.16 548 ASN A C 1
ATOM 4188 O O . ASN A 1 548 ? -12.715 5.142 38.413 1.00 65.87 548 ASN A O 1
ATOM 4193 N N . ARG A 1 549 ? -10.921 3.861 37.905 1.00 65.85 549 ARG A N 1
ATOM 4194 C CA . ARG A 1 549 ? -9.969 4.597 38.704 1.00 62.45 549 ARG A CA 1
ATOM 4195 C C . ARG A 1 549 ? -10.137 6.077 38.569 1.00 56.91 549 ARG A C 1
ATOM 4196 O O . ARG A 1 549 ? -10.600 6.566 37.567 1.00 56.25 549 ARG A O 1
ATOM 4204 N N . PRO A 1 550 ? -9.749 6.785 39.616 1.00 57.67 550 PRO A N 1
ATOM 4205 C CA . PRO A 1 550 ? -9.860 8.249 39.564 1.00 59.44 550 PRO A CA 1
ATOM 4206 C C . PRO A 1 550 ? -8.942 8.834 38.499 1.00 56.87 550 PRO A C 1
ATOM 4207 O O . PRO A 1 550 ? -7.918 8.250 38.137 1.00 54.20 550 PRO A O 1
ATOM 4211 N N . HIS A 1 551 ? -9.321 10.010 37.996 1.00 56.68 551 HIS A N 1
ATOM 4212 C CA . HIS A 1 551 ? -8.587 10.588 36.875 1.00 56.33 551 HIS A CA 1
ATOM 4213 C C . HIS A 1 551 ? -7.243 11.145 37.323 1.00 55.67 551 HIS A C 1
ATOM 4214 O O . HIS A 1 551 ? -6.208 10.862 36.706 1.00 54.00 551 HIS A O 1
ATOM 4221 N N . ASP A 1 552 ? -7.233 11.926 38.408 1.00 57.21 552 ASP A N 1
ATOM 4222 C CA . ASP A 1 552 ? -5.984 12.536 38.857 1.00 60.07 552 ASP A CA 1
ATOM 4223 C C . ASP A 1 552 ? -4.967 11.488 39.299 1.00 55.87 552 ASP A C 1
ATOM 4224 O O . ASP A 1 552 ? -3.758 11.715 39.186 1.00 54.27 552 ASP A O 1
ATOM 4229 N N . GLU A 1 553 ? -5.428 10.338 39.795 1.00 55.61 553 GLU A N 1
ATOM 4230 C CA . GLU A 1 553 ? -4.485 9.296 40.187 1.00 55.83 553 GLU A CA 1
ATOM 4231 C C . GLU A 1 553 ? -3.798 8.688 38.973 1.00 53.50 553 GLU A C 1
ATOM 4232 O O . GLU A 1 553 ? -2.596 8.400 39.015 1.00 52.39 553 GLU A O 1
ATOM 4238 N N . ILE A 1 554 ? -4.543 8.473 37.886 1.00 51.77 554 ILE A N 1
ATOM 4239 C CA . ILE A 1 554 ? -3.922 8.016 36.647 1.00 49.35 554 ILE A CA 1
ATOM 4240 C C . ILE A 1 554 ? -2.967 9.077 36.115 1.00 45.38 554 ILE A C 1
ATOM 4241 O O . ILE A 1 554 ? -1.859 8.761 35.665 1.00 43.01 554 ILE A O 1
ATOM 4246 N N . ALA A 1 555 ? -3.374 10.351 36.169 1.00 44.71 555 ALA A N 1
ATOM 4247 C CA . ALA A 1 555 ? -2.508 11.431 35.704 1.00 44.64 555 ALA A CA 1
ATOM 4248 C C . ALA A 1 555 ? -1.179 11.433 36.447 1.00 46.21 555 ALA A C 1
ATOM 4249 O O . ALA A 1 555 ? -0.125 11.655 35.842 1.00 43.27 555 ALA A O 1
ATOM 4251 N N . LYS A 1 556 ? -1.211 11.169 37.758 1.00 46.30 556 LYS A N 1
ATOM 4252 C CA . LYS A 1 556 ? 0.013 11.147 38.553 1.00 45.50 556 LYS A CA 1
ATOM 4253 C C . LYS A 1 556 ? 0.930 10.012 38.128 1.00 42.47 556 LYS A C 1
ATOM 4254 O O . LYS A 1 556 ? 2.137 10.210 37.953 1.00 44.45 556 LYS A O 1
ATOM 4260 N N . GLU A 1 557 ? 0.381 8.808 37.993 1.00 37.27 557 GLU A N 1
ATOM 4261 C CA . GLU A 1 557 ? 1.195 7.681 37.566 1.00 40.87 557 GLU A CA 1
ATOM 4262 C C . GLU A 1 557 ? 1.834 7.954 36.211 1.00 42.59 557 GLU A C 1
ATOM 4263 O O . GLU A 1 557 ? 2.943 7.480 35.942 1.00 38.88 557 GLU A O 1
ATOM 4269 N N . CYS A 1 558 ? 1.160 8.735 35.359 1.00 40.93 558 CYS A N 1
ATOM 4270 C CA . CYS A 1 558 ? 1.708 9.072 34.049 1.00 41.82 558 CYS A CA 1
ATOM 4271 C C . CYS A 1 558 ? 2.833 10.098 34.165 1.00 38.26 558 CYS A C 1
ATOM 4272 O O . CYS A 1 558 ? 3.888 9.947 33.536 1.00 38.86 558 CYS A O 1
ATOM 4275 N N . VAL A 1 559 ? 2.614 11.165 34.939 1.00 36.63 559 VAL A N 1
ATOM 4276 C CA . VAL A 1 559 ? 3.694 12.111 35.215 1.00 39.50 559 VAL A CA 1
ATOM 4277 C C . VAL A 1 559 ? 4.911 11.358 35.727 1.00 40.46 559 VAL A C 1
ATOM 4278 O O . VAL A 1 559 ? 6.050 11.610 35.314 1.00 33.53 559 VAL A O 1
ATOM 4282 N N . LYS A 1 560 ? 4.675 10.365 36.576 1.00 39.37 560 LYS A N 1
ATOM 4283 C CA . LYS A 1 560 ? 5.775 9.624 37.166 1.00 38.41 560 LYS A CA 1
ATOM 4284 C C . LYS A 1 560 ? 6.390 8.640 36.173 1.00 37.84 560 LYS A C 1
ATOM 4285 O O . LYS A 1 560 ? 7.603 8.404 36.196 1.00 37.07 560 LYS A O 1
ATOM 4291 N N . LEU A 1 561 ? 5.585 8.095 35.260 1.00 36.79 561 LEU A N 1
ATOM 4292 C CA . LEU A 1 561 ? 6.126 7.178 34.263 1.00 39.62 561 LEU A CA 1
ATOM 4293 C C . LEU A 1 561 ? 7.045 7.899 33.278 1.00 34.82 561 LEU A C 1
ATOM 4294 O O . LEU A 1 561 ? 8.085 7.356 32.885 1.00 37.00 561 LEU A O 1
ATOM 4299 N N . VAL A 1 562 ? 6.681 9.117 32.864 1.00 34.74 562 VAL A N 1
ATOM 4300 C CA . VAL A 1 562 ? 7.554 9.888 31.979 1.00 33.97 562 VAL A CA 1
ATOM 4301 C C . VAL A 1 562 ? 8.868 10.206 32.681 1.00 33.37 562 VAL A C 1
ATOM 4302 O O . VAL A 1 562 ? 9.947 10.145 32.077 1.00 32.16 562 VAL A O 1
ATOM 4306 N N . ARG A 1 563 ? 8.799 10.542 33.969 1.00 30.89 563 ARG A N 1
ATOM 4307 C CA . ARG A 1 563 ? 10.015 10.830 34.720 1.00 35.05 563 ARG A CA 1
ATOM 4308 C C . ARG A 1 563 ? 10.917 9.605 34.793 1.00 35.83 563 ARG A C 1
ATOM 4309 O O . ARG A 1 563 ? 12.149 9.726 34.757 1.00 32.17 563 ARG A O 1
ATOM 4317 N N . GLU A 1 564 ? 10.319 8.411 34.884 1.00 37.96 564 GLU A N 1
ATOM 4318 C CA . GLU A 1 564 ? 11.106 7.192 35.017 1.00 35.23 564 GLU A CA 1
ATOM 4319 C C . GLU A 1 564 ? 11.621 6.658 33.705 1.00 36.42 564 GLU A C 1
ATOM 4320 O O . GLU A 1 564 ? 12.659 5.987 33.685 1.00 40.34 564 GLU A O 1
ATOM 4326 N N . LYS A 1 565 ? 10.874 6.864 32.632 1.00 33.96 565 LYS A N 1
ATOM 4327 C CA . LYS A 1 565 ? 11.225 6.311 31.341 1.00 35.02 565 LYS A CA 1
ATOM 4328 C C . LYS A 1 565 ? 11.997 7.297 30.486 1.00 32.01 565 LYS A C 1
ATOM 4329 O O . LYS A 1 565 ? 12.898 6.888 29.754 1.00 31.44 565 LYS A O 1
ATOM 4335 N N . ILE A 1 566 ? 11.674 8.590 30.570 1.00 34.35 566 ILE A N 1
ATOM 4336 C CA . ILE A 1 566 ? 12.383 9.602 29.789 1.00 31.77 566 ILE A CA 1
ATOM 4337 C C . ILE A 1 566 ? 13.397 10.267 30.701 1.00 28.27 566 ILE A C 1
ATOM 4338 O O . ILE A 1 566 ? 14.604 10.246 30.436 1.00 25.31 566 ILE A O 1
ATOM 4343 N N . GLY A 1 567 ? 12.909 10.848 31.791 1.00 28.77 567 GLY A N 1
ATOM 4344 C CA . GLY A 1 567 ? 13.765 11.471 32.763 1.00 27.09 567 GLY A CA 1
ATOM 4345 C C . GLY A 1 567 ? 13.182 12.772 33.251 1.00 27.82 567 GLY A C 1
ATOM 4346 O O . GLY A 1 567 ? 12.235 13.316 32.673 1.00 26.23 567 GLY A O 1
ATOM 4347 N N . PRO A 1 568 ? 13.730 13.286 34.352 1.00 23.69 568 PRO A N 1
ATOM 4348 C CA . PRO A 1 568 ? 13.319 14.613 34.827 1.00 27.73 568 PRO A CA 1
ATOM 4349 C C . PRO A 1 568 ? 13.421 15.694 33.761 1.00 26.39 568 PRO A C 1
ATOM 4350 O O . PRO A 1 568 ? 12.648 16.659 33.785 1.00 24.37 568 PRO A O 1
ATOM 4354 N N . VAL A 1 569 ? 14.362 15.558 32.826 1.00 22.76 569 VAL A N 1
ATOM 4355 C CA . VAL A 1 569 ? 1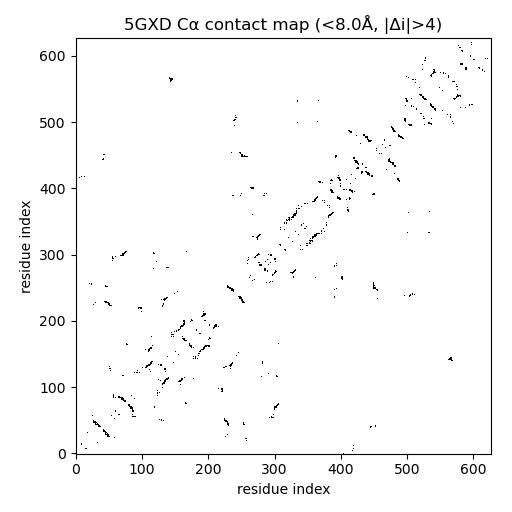4.579 16.607 31.831 1.00 29.54 569 VAL A CA 1
ATOM 4356 C C . VAL A 1 569 ? 13.342 16.813 30.961 1.00 26.79 569 VAL A C 1
ATOM 4357 O O . VAL A 1 569 ? 13.123 17.911 30.431 1.00 26.58 569 VAL A O 1
ATOM 4361 N N . ALA A 1 570 ? 12.503 15.781 30.818 1.00 29.91 570 ALA A N 1
ATOM 4362 C CA . ALA A 1 570 ? 11.273 15.921 30.035 1.00 29.19 570 ALA A CA 1
ATOM 4363 C C . ALA A 1 570 ? 10.345 16.986 30.595 1.00 28.64 570 ALA A C 1
ATOM 4364 O O . ALA A 1 570 ? 9.448 17.439 29.881 1.00 29.18 570 ALA A O 1
ATOM 4366 N N . ALA A 1 571 ? 10.522 17.372 31.861 1.00 25.10 571 ALA A N 1
ATOM 4367 C CA . ALA A 1 571 ? 9.741 18.445 32.483 1.00 28.98 571 ALA A CA 1
ATOM 4368 C C . ALA A 1 571 ? 8.235 18.220 32.330 1.00 30.56 571 ALA A C 1
ATOM 4369 O O . ALA A 1 571 ? 7.459 19.161 32.156 1.00 31.15 571 ALA A O 1
ATOM 4371 N N . PHE A 1 572 ? 7.810 16.963 32.406 1.00 28.79 572 PHE A N 1
ATOM 4372 C CA . PHE A 1 572 ? 6.414 16.618 32.144 1.00 34.15 572 PHE A CA 1
ATOM 4373 C C . PHE A 1 572 ? 5.638 16.604 33.455 1.00 32.75 572 PHE A C 1
ATOM 4374 O O . PHE A 1 572 ? 5.710 15.639 34.222 1.00 35.73 572 PHE A O 1
ATOM 4382 N N . LYS A 1 573 ? 4.862 17.668 33.688 1.00 32.90 573 LYS A N 1
ATOM 4383 C CA . LYS A 1 573 ? 4.101 17.860 34.919 1.00 38.27 573 LYS A CA 1
ATOM 4384 C C . LYS A 1 573 ? 2.595 18.010 34.716 1.00 41.80 573 LYS A C 1
ATOM 4385 O O . LYS A 1 573 ? 1.842 17.792 35.669 1.00 39.21 573 LYS A O 1
ATOM 4391 N N . LEU A 1 574 ? 2.137 18.392 33.519 1.00 38.92 574 LEU A N 1
ATOM 4392 C CA . LEU A 1 574 ? 0.732 18.686 33.253 1.00 38.44 574 LEU A CA 1
ATOM 4393 C C . LEU A 1 574 ? 0.136 17.561 32.419 1.00 41.59 574 LEU A C 1
ATOM 4394 O O . LEU A 1 574 ? 0.388 17.474 31.212 1.00 36.99 574 LEU A O 1
ATOM 4399 N N . ALA A 1 575 ? -0.670 16.703 33.057 1.00 41.91 575 ALA A N 1
ATOM 4400 C CA . ALA A 1 575 ? -1.427 15.671 32.360 1.00 35.46 575 ALA A CA 1
ATOM 4401 C C . ALA A 1 575 ? -2.895 15.803 32.738 1.00 45.29 575 ALA A C 1
ATOM 4402 O O . ALA A 1 575 ? -3.228 16.185 33.863 1.00 42.21 575 ALA A O 1
ATOM 4404 N N . CYS A 1 576 ? -3.772 15.500 31.788 1.00 44.87 576 CYS A N 1
ATOM 4405 C CA . CYS A 1 576 ? -5.201 15.549 32.056 1.00 44.39 576 CYS A CA 1
ATOM 4406 C C . CYS A 1 576 ? -5.890 14.441 31.273 1.00 45.91 576 CYS A C 1
ATOM 4407 O O . CYS A 1 576 ? -5.298 13.798 30.401 1.00 43.28 576 CYS A O 1
ATOM 4410 N N . VAL A 1 577 ? -7.158 14.221 31.601 1.00 43.67 577 VAL A N 1
ATOM 4411 C CA . VAL A 1 577 ? -7.935 13.118 31.056 1.00 42.57 577 VAL A CA 1
ATOM 4412 C C . VAL A 1 577 ? -9.080 13.698 30.240 1.00 42.80 577 VAL A C 1
ATOM 4413 O O . VAL A 1 577 ? -9.758 14.628 30.693 1.00 46.15 577 VAL A O 1
ATOM 4417 N N . VAL A 1 578 ? -9.284 13.162 29.032 1.00 44.64 578 VAL A N 1
ATOM 4418 C CA . VAL A 1 578 ? -10.349 13.613 28.143 1.00 44.99 578 VAL A CA 1
ATOM 4419 C C . VAL A 1 578 ? -11.072 12.403 27.566 1.00 44.07 578 VAL A C 1
ATOM 4420 O O . VAL A 1 578 ? -10.540 11.291 27.521 1.00 44.03 578 VAL A O 1
ATOM 4424 N N . ASP A 1 579 ? -12.310 12.645 27.115 1.00 49.04 579 ASP A N 1
ATOM 4425 C CA . ASP A 1 579 ? -13.108 11.594 26.484 1.00 47.79 579 ASP A CA 1
ATOM 4426 C C . ASP A 1 579 ? -12.484 11.144 25.171 1.00 46.69 579 ASP A C 1
ATOM 4427 O O . ASP A 1 579 ? -12.388 9.942 24.896 1.00 45.34 579 ASP A O 1
ATOM 4432 N N . ARG A 1 580 ? -12.062 12.095 24.341 1.00 46.39 580 ARG A N 1
ATOM 4433 C CA . ARG A 1 580 ? -11.557 11.753 23.022 1.00 47.84 580 ARG A CA 1
ATOM 4434 C C . ARG A 1 580 ? -10.736 12.910 22.473 1.00 43.56 580 ARG A C 1
ATOM 4435 O O . ARG A 1 580 ? -10.863 14.059 22.910 1.00 46.30 580 ARG A O 1
ATOM 4443 N N . LEU A 1 581 ? -9.897 12.583 21.487 1.00 43.62 581 LEU A N 1
ATOM 4444 C CA . LEU A 1 581 ? -8.965 13.484 20.832 1.00 42.89 581 LEU A CA 1
ATOM 4445 C C . LEU A 1 581 ? -9.461 13.873 19.443 1.00 43.26 581 LEU A C 1
ATOM 4446 O O . LEU A 1 581 ? -10.004 13.029 18.720 1.00 39.87 581 LEU A O 1
ATOM 4451 N N . PRO A 1 582 ? -9.293 15.136 19.047 1.00 43.76 582 PRO A N 1
ATOM 4452 C CA . PRO A 1 582 ? -9.725 15.556 17.705 1.00 42.13 582 PRO A CA 1
ATOM 4453 C C . PRO A 1 582 ? -8.826 14.959 16.631 1.00 42.65 582 PRO A C 1
ATOM 4454 O O . PRO A 1 582 ? -7.598 14.985 16.744 1.00 39.68 582 PRO A O 1
ATOM 4458 N N . LYS A 1 583 ? -9.444 14.411 15.586 1.00 40.92 583 LYS A N 1
ATOM 4459 C CA . LYS A 1 583 ? -8.699 13.712 14.549 1.00 42.94 583 LYS A CA 1
ATOM 4460 C C . LYS A 1 583 ? -9.216 14.094 13.166 1.00 46.05 583 LYS A C 1
ATOM 4461 O O . LYS A 1 583 ? -10.346 14.568 13.002 1.00 45.19 583 LYS A O 1
ATOM 4467 N N . THR A 1 584 ? -8.361 13.878 12.168 1.00 42.80 584 THR A N 1
ATOM 4468 C CA . THR A 1 584 ? -8.727 14.020 10.768 1.00 44.57 584 THR A CA 1
ATOM 4469 C C . THR A 1 584 ? -9.331 12.711 10.260 1.00 47.67 584 THR A C 1
ATOM 4470 O O . THR A 1 584 ? -9.411 11.711 10.981 1.00 43.57 584 THR A O 1
ATOM 4474 N N . ARG A 1 585 ? -9.743 12.712 8.988 1.00 45.82 585 ARG A N 1
ATOM 4475 C CA . ARG A 1 585 ? -10.360 11.523 8.412 1.00 41.11 585 ARG A CA 1
ATOM 4476 C C . ARG A 1 585 ? -9.407 10.335 8.424 1.00 42.34 585 ARG A C 1
ATOM 4477 O O . ARG A 1 585 ? -9.831 9.198 8.652 1.00 40.65 585 ARG A O 1
ATOM 4485 N N . SER A 1 586 ? -8.121 10.569 8.169 1.00 44.06 586 SER A N 1
ATOM 4486 C CA . SER A 1 586 ? -7.137 9.493 8.232 1.00 40.94 586 SER A CA 1
ATOM 4487 C C . SER A 1 586 ? -6.738 9.126 9.659 1.00 46.04 586 SER A C 1
ATOM 4488 O O . SER A 1 586 ? -5.867 8.266 9.840 1.00 45.50 586 SER A O 1
ATOM 4491 N N . GLY A 1 587 ? -7.345 9.745 10.671 1.00 44.41 587 GLY A N 1
ATOM 4492 C CA . GLY A 1 587 ? -7.059 9.414 12.053 1.00 45.41 587 GLY A CA 1
ATOM 4493 C C . GLY A 1 587 ? -5.959 10.224 12.704 1.00 48.20 587 GLY A C 1
ATOM 4494 O O . GLY A 1 587 ? -5.689 10.018 13.897 1.00 49.34 587 GLY A O 1
ATOM 4495 N N . LYS A 1 588 ? -5.316 11.128 11.966 1.00 44.55 588 LYS A N 1
ATOM 4496 C CA . LYS A 1 588 ? -4.259 11.964 12.525 1.00 43.47 588 LYS A CA 1
ATOM 4497 C C . LYS A 1 588 ? -4.814 12.875 13.614 1.00 43.89 588 LYS A C 1
ATOM 4498 O O . LYS A 1 588 ? -5.854 13.513 13.430 1.00 41.15 588 LYS A O 1
ATOM 4504 N N . ILE A 1 589 ? -4.108 12.948 14.745 1.00 37.45 589 ILE A N 1
ATOM 4505 C CA . ILE A 1 589 ? -4.523 13.801 15.855 1.00 36.10 589 ILE A CA 1
ATOM 4506 C C . ILE A 1 589 ? -4.164 15.244 15.530 1.00 35.78 589 ILE A C 1
ATOM 4507 O O . ILE A 1 589 ? -3.043 15.537 15.093 1.00 38.46 589 ILE A O 1
ATOM 4512 N N . LEU A 1 590 ? -5.112 16.153 15.754 1.00 33.81 590 LEU A N 1
ATOM 4513 C CA . LEU A 1 590 ? -4.940 17.563 15.402 1.00 35.07 590 LEU A CA 1
ATOM 4514 C C . LEU A 1 590 ? -4.235 18.307 16.537 1.00 34.21 590 LEU A C 1
ATOM 4515 O O . LEU A 1 590 ? -4.797 19.172 17.210 1.00 35.38 590 LEU A O 1
ATOM 4520 N N . ARG A 1 591 ? -2.957 17.964 16.718 1.00 35.00 591 ARG A N 1
ATOM 4521 C CA . ARG A 1 591 ? -2.167 18.566 17.793 1.00 37.05 591 ARG A CA 1
ATOM 4522 C C . ARG A 1 591 ? -1.980 20.065 17.580 1.00 35.88 591 ARG A C 1
ATOM 4523 O O . ARG A 1 591 ? -1.978 20.842 18.543 1.00 35.20 591 ARG A O 1
ATOM 4531 N N . GLY A 1 592 ? -1.810 20.491 16.324 1.00 34.86 592 GLY A N 1
ATOM 4532 C CA . GLY A 1 592 ? -1.619 21.908 16.052 1.00 32.51 592 GLY A CA 1
ATOM 4533 C C . GLY A 1 592 ? -2.778 22.766 16.518 1.00 35.22 592 GLY A C 1
ATOM 4534 O O . GLY A 1 592 ? -2.581 23.909 16.943 1.00 35.69 592 GLY A O 1
ATOM 4535 N N . THR A 1 593 ? -3.997 22.229 16.457 1.00 33.95 593 THR A N 1
ATOM 4536 C CA . THR A 1 593 ? -5.158 23.010 16.864 1.00 37.30 593 THR A CA 1
ATOM 4537 C C . THR A 1 593 ? -5.243 23.110 18.381 1.00 33.26 593 THR A C 1
ATOM 4538 O O . THR A 1 593 ? -5.588 24.166 18.921 1.00 35.45 593 THR A O 1
ATOM 4542 N N . MET A 1 594 ? -4.921 22.020 19.081 1.00 33.21 594 MET A N 1
ATOM 4543 C CA . MET A 1 594 ? -4.924 22.046 20.540 1.00 37.18 594 MET A CA 1
ATOM 4544 C C . MET A 1 594 ? -3.892 23.032 21.076 1.00 37.78 594 MET A C 1
ATOM 4545 O O . MET A 1 594 ? -4.138 23.715 22.077 1.00 37.46 594 MET A O 1
ATOM 4550 N N . VAL A 1 595 ? -2.739 23.131 20.409 1.00 37.49 595 VAL A N 1
ATOM 4551 C CA . VAL A 1 595 ? -1.715 24.095 20.801 1.00 35.66 595 VAL A CA 1
ATOM 4552 C C . VAL A 1 595 ? -2.258 25.516 20.720 1.00 37.31 595 VAL A C 1
ATOM 4553 O O . VAL A 1 595 ? -2.090 26.317 21.646 1.00 35.87 595 VAL A O 1
ATOM 4557 N N . ASN A 1 596 ? -2.901 25.857 19.598 1.00 36.47 596 ASN A N 1
ATOM 4558 C CA . ASN A 1 596 ? -3.437 27.207 19.440 1.00 38.20 596 ASN A CA 1
ATOM 4559 C C . ASN A 1 596 ? -4.505 27.501 20.482 1.00 36.23 596 ASN A C 1
ATOM 4560 O O . ASN A 1 596 ? -4.593 28.625 20.989 1.00 39.50 596 ASN A O 1
ATOM 4565 N N . ILE A 1 597 ? -5.331 26.507 20.807 1.00 34.13 597 ILE A N 1
ATOM 4566 C CA . ILE A 1 597 ? -6.333 26.691 21.856 1.00 39.75 597 ILE A CA 1
ATOM 4567 C C . ILE A 1 597 ? -5.649 26.927 23.197 1.00 41.83 597 ILE A C 1
ATOM 4568 O O . ILE A 1 597 ? -5.981 27.870 23.927 1.00 40.52 597 ILE A O 1
ATOM 4573 N N . ALA A 1 598 ? -4.664 26.086 23.529 1.00 39.02 598 ALA A N 1
ATOM 4574 C CA . ALA A 1 598 ? -3.930 26.253 24.782 1.00 40.32 598 ALA A CA 1
ATOM 4575 C C . ALA A 1 598 ? -3.228 27.606 24.846 1.00 40.77 598 ALA A C 1
ATOM 4576 O O . ALA A 1 598 ? -3.212 28.253 25.900 1.00 44.28 598 ALA A O 1
ATOM 4578 N N . ASP A 1 599 ? -2.642 28.051 23.734 1.00 36.88 599 ASP A N 1
ATOM 4579 C CA . ASP A 1 599 ? -1.913 29.314 23.706 1.00 39.87 599 ASP A CA 1
ATOM 4580 C C . ASP A 1 599 ? -2.810 30.529 23.543 1.00 40.37 599 ASP A C 1
ATOM 4581 O O . ASP A 1 599 ? -2.303 31.654 23.606 1.00 40.06 599 ASP A O 1
ATOM 4586 N N . GLY A 1 600 ? -4.107 30.337 23.309 1.00 41.79 600 GLY A N 1
ATOM 4587 C CA . GLY A 1 600 ? -4.966 31.462 22.983 1.00 40.93 600 GLY A CA 1
ATOM 4588 C C . GLY A 1 600 ? -4.565 32.195 21.722 1.00 43.85 600 GLY A C 1
ATOM 4589 O O . GLY A 1 600 ? -4.722 33.420 21.644 1.00 42.55 600 GLY A O 1
ATOM 4590 N N . THR A 1 601 ? -4.044 31.453 20.766 1.00 42.65 601 THR A N 1
ATOM 4591 C CA . THR A 1 601 ? -3.658 32.023 19.508 1.00 44.73 601 THR A CA 1
ATOM 4592 C C . THR A 1 601 ? -4.669 31.650 18.433 1.00 45.16 601 THR A C 1
ATOM 4593 O O . THR A 1 601 ? -5.455 30.764 18.608 1.00 44.26 601 THR A O 1
ATOM 4597 N N . PRO A 1 602 ? -4.594 32.401 17.276 1.00 44.22 602 PRO A N 1
ATOM 4598 C CA . PRO A 1 602 ? -5.612 32.095 16.269 1.00 47.66 602 PRO A CA 1
ATOM 4599 C C . PRO A 1 602 ? -5.553 30.769 15.587 1.00 48.10 602 PRO A C 1
ATOM 4600 O O . PRO A 1 602 ? -4.483 30.217 15.354 1.00 50.11 602 PRO A O 1
ATOM 4604 N N . TRP A 1 603 ? -6.723 30.289 15.224 1.00 48.28 603 TRP A N 1
ATOM 4605 C CA . TRP A 1 603 ? -6.842 29.055 14.483 1.00 48.73 603 TRP A CA 1
ATOM 4606 C C . TRP A 1 603 ? -8.108 28.968 13.657 1.00 48.29 603 TRP A C 1
ATOM 4607 O O . TRP A 1 603 ? -9.039 29.668 13.888 1.00 44.70 603 TRP A O 1
ATOM 4618 N N . LYS A 1 604 ? -8.096 28.064 12.706 1.00 46.22 604 LYS A N 1
ATOM 4619 C CA . LYS A 1 604 ? -9.222 27.817 11.816 1.00 50.76 604 LYS A CA 1
ATOM 4620 C C . LYS A 1 604 ? -9.673 26.406 12.045 1.00 49.59 604 LYS A C 1
ATOM 4621 O O . LYS A 1 604 ? -8.888 25.499 12.095 1.00 44.74 604 LYS A O 1
ATOM 4627 N N . MET A 1 605 ? -10.964 26.232 12.181 1.00 49.15 605 MET A N 1
ATOM 4628 C CA . MET A 1 605 ? -11.520 24.941 12.411 1.00 47.38 605 MET A CA 1
ATOM 4629 C C . MET A 1 605 ? -11.000 23.990 11.346 1.00 50.51 605 MET A C 1
ATOM 4630 O O . MET A 1 605 ? -11.039 24.289 10.191 1.00 50.19 605 MET A O 1
ATOM 4635 N N . PRO A 1 606 ? -10.467 22.862 11.746 1.00 46.85 606 PRO A N 1
ATOM 4636 C CA . PRO A 1 606 ? -9.936 21.909 10.767 1.00 47.11 606 PRO A CA 1
ATOM 4637 C C . PRO A 1 606 ? -11.004 21.465 9.781 1.00 49.88 606 PRO A C 1
ATOM 4638 O O . PRO A 1 606 ? -12.187 21.361 10.114 1.00 51.26 606 PRO A O 1
ATOM 4642 N N . ALA A 1 607 ? -10.565 21.195 8.553 1.00 47.68 607 ALA A N 1
ATOM 4643 C CA . ALA A 1 607 ? -11.483 20.955 7.450 1.00 45.76 607 ALA A CA 1
ATOM 4644 C C . ALA A 1 607 ? -11.945 19.505 7.345 1.00 47.91 607 ALA A C 1
ATOM 4645 O O . ALA A 1 607 ? -12.970 19.242 6.704 1.00 44.97 607 ALA A O 1
ATOM 4647 N N . THR A 1 608 ? -11.224 18.559 7.938 1.00 46.23 608 THR A N 1
ATOM 4648 C CA . THR A 1 608 ? -11.601 17.152 7.877 1.00 47.25 608 THR A CA 1
ATOM 4649 C C . THR A 1 608 ? -11.747 16.552 9.271 1.00 45.82 608 THR A C 1
ATOM 4650 O O . THR A 1 608 ? -11.594 15.342 9.447 1.00 46.35 608 THR A O 1
ATOM 4654 N N . ILE A 1 609 ? -12.059 17.390 10.266 1.00 47.20 609 ILE A N 1
ATOM 4655 C CA . ILE A 1 609 ? -12.166 16.921 11.645 1.00 51.72 609 ILE A CA 1
ATOM 4656 C C . ILE A 1 609 ? -13.394 16.031 11.805 1.00 52.39 609 ILE A C 1
ATOM 4657 O O . ILE A 1 609 ? -14.462 16.298 11.232 1.00 55.10 609 ILE A O 1
ATOM 4662 N N . ASP A 1 610 ? -13.249 14.959 12.592 1.00 52.69 610 ASP A N 1
ATOM 4663 C CA . ASP A 1 610 ? -14.350 14.015 12.768 1.00 53.25 610 ASP A CA 1
ATOM 4664 C C . ASP A 1 610 ? -15.552 14.688 13.424 1.00 53.51 610 ASP A C 1
ATOM 4665 O O . ASP A 1 610 ? -16.632 14.773 12.831 1.00 52.66 610 ASP A O 1
ATOM 4670 N N . ASP A 1 611 ? -15.376 15.196 14.638 1.00 54.31 611 ASP A N 1
ATOM 4671 C CA . ASP A 1 611 ? -16.448 15.855 15.383 1.00 53.65 611 ASP A CA 1
ATOM 4672 C C . ASP A 1 611 ? -15.934 17.193 15.900 1.00 53.61 611 ASP A C 1
ATOM 4673 O O . ASP A 1 611 ? -15.058 17.211 16.789 1.00 55.30 611 ASP A O 1
ATOM 4678 N N . PRO A 1 612 ? -16.442 18.320 15.395 1.00 55.05 612 PRO A N 1
ATOM 4679 C CA . PRO A 1 612 ? -15.972 19.623 15.895 1.00 54.28 612 PRO A CA 1
ATOM 4680 C C . PRO A 1 612 ? -16.187 19.822 17.385 1.00 55.06 612 PRO A C 1
ATOM 4681 O O . PRO A 1 612 ? -15.402 20.533 18.025 1.00 56.71 612 PRO A O 1
ATOM 4685 N N . ALA A 1 613 ? -17.224 19.209 17.961 1.00 55.74 613 ALA A N 1
ATOM 4686 C CA . ALA A 1 613 ? -17.505 19.403 19.379 1.00 55.46 613 ALA A CA 1
ATOM 4687 C C . ALA A 1 613 ? -16.363 18.933 20.271 1.00 55.43 613 ALA A C 1
ATOM 4688 O O . ALA A 1 613 ? -16.274 19.369 21.425 1.00 55.76 613 ALA A O 1
ATOM 4690 N N . ILE A 1 614 ? -15.491 18.056 19.764 1.00 55.37 614 ILE A N 1
ATOM 4691 C CA . ILE A 1 614 ? -14.361 17.573 20.552 1.00 53.42 614 ILE A CA 1
ATOM 4692 C C . ILE A 1 614 ? -13.514 18.739 21.047 1.00 53.79 614 ILE A C 1
ATOM 4693 O O . ILE A 1 614 ? -13.022 18.734 22.184 1.00 52.00 614 ILE A O 1
ATOM 4698 N N . LEU A 1 615 ? -13.347 19.766 20.212 1.00 50.55 615 LEU A N 1
ATOM 4699 C CA . LEU A 1 615 ? -12.503 20.894 20.585 1.00 51.86 615 LEU A CA 1
ATOM 4700 C C . LEU A 1 615 ? -13.111 21.739 21.700 1.00 55.69 615 LEU A C 1
ATOM 4701 O O . LEU A 1 615 ? -12.376 22.474 22.371 1.00 49.64 615 LEU A O 1
ATOM 4706 N N . ASP A 1 616 ? -14.426 21.653 21.920 1.00 54.84 616 ASP A N 1
ATOM 4707 C CA . ASP A 1 616 ? -15.000 22.255 23.120 1.00 54.37 616 ASP A CA 1
ATOM 4708 C C . ASP A 1 616 ? -14.586 21.483 24.363 1.00 50.28 616 ASP A C 1
ATOM 4709 O O . ASP A 1 616 ? -14.248 22.083 25.390 1.00 50.18 616 ASP A O 1
ATOM 4714 N N . GLU A 1 617 ? -14.616 20.149 24.287 1.00 52.54 617 GLU A N 1
ATOM 4715 C CA . GLU A 1 617 ? -14.159 19.326 25.401 1.00 51.20 617 GLU A CA 1
ATOM 4716 C C . GLU A 1 617 ? -12.678 19.552 25.672 1.00 50.62 617 GLU A C 1
ATOM 4717 O O . GLU A 1 617 ? -12.260 19.672 26.830 1.00 48.83 617 GLU A O 1
ATOM 4723 N N . ILE A 1 618 ? -11.872 19.619 24.611 1.00 45.52 618 ILE A N 1
ATOM 4724 C CA . ILE A 1 618 ? -10.452 19.909 24.770 1.00 48.19 618 ILE A CA 1
ATOM 4725 C C . ILE A 1 618 ? -10.262 21.280 25.405 1.00 47.26 618 ILE A C 1
ATOM 4726 O O . ILE A 1 618 ? -9.413 21.457 26.287 1.00 42.72 618 ILE A O 1
ATOM 4731 N N . THR A 1 619 ? -11.060 22.267 24.979 1.00 48.91 619 THR A N 1
ATOM 4732 C CA . THR A 1 619 ? -10.970 23.605 25.559 1.00 50.00 619 THR A CA 1
ATOM 4733 C C . THR A 1 619 ? -11.285 23.587 27.050 1.00 49.13 619 THR A C 1
ATOM 4734 O O . THR A 1 619 ? -10.672 24.327 27.830 1.00 49.52 619 THR A O 1
ATOM 4738 N N . GLU A 1 620 ? -12.233 22.740 27.465 1.00 50.94 620 GLU A N 1
ATOM 4739 C CA . GLU A 1 620 ? -12.589 22.656 28.880 1.00 54.12 620 GLU A CA 1
ATOM 4740 C C . GLU A 1 620 ? -11.492 21.971 29.689 1.00 50.98 620 GLU A C 1
ATOM 4741 O O . GLU A 1 620 ? -11.220 22.360 30.832 1.00 54.24 620 GLU A O 1
ATOM 4747 N N . ALA A 1 621 ? -10.855 20.947 29.118 1.00 51.58 621 ALA A N 1
ATOM 4748 C CA . ALA A 1 621 ? -9.736 20.304 29.798 1.00 51.45 621 ALA A CA 1
ATOM 4749 C C . ALA A 1 621 ? -8.574 21.275 29.990 1.00 51.79 621 ALA A C 1
ATOM 4750 O O . ALA A 1 621 ? -7.911 21.261 31.035 1.00 49.24 621 ALA A O 1
ATOM 4752 N N . LEU A 1 622 ? -8.321 22.134 28.995 1.00 47.68 622 LEU A N 1
ATOM 4753 C CA . LEU A 1 622 ? -7.214 23.084 29.091 1.00 50.40 622 LEU A CA 1
ATOM 4754 C C . LEU A 1 622 ? -7.496 24.178 30.117 1.00 49.36 622 LEU A C 1
ATOM 4755 O O . LEU A 1 622 ? -6.594 24.582 30.863 1.00 48.70 622 LEU A O 1
ATOM 4760 N N . GLY A 1 623 ? -8.732 24.684 30.159 1.00 47.81 623 GLY A N 1
ATOM 4761 C CA . GLY A 1 623 ? -9.074 25.688 31.155 1.00 45.76 623 GLY A CA 1
ATOM 4762 C C . GLY A 1 623 ? -8.937 25.179 32.575 1.00 51.03 623 GLY A C 1
ATOM 4763 O O . GLY A 1 623 ? -8.558 25.933 33.477 1.00 52.66 623 GLY A O 1
ATOM 4764 N N . LYS A 1 624 ? -9.238 23.895 32.795 1.00 52.28 624 LYS A N 1
ATOM 4765 C CA . LYS A 1 624 ? -9.041 23.298 34.110 1.00 52.14 624 LYS A CA 1
ATOM 4766 C C . LYS A 1 624 ? -7.573 23.313 34.518 1.00 53.49 624 LYS A C 1
ATOM 4767 O O . LYS A 1 624 ? -7.258 23.444 35.707 1.00 50.32 624 LYS A O 1
ATOM 4773 N N . LEU A 1 625 ? -6.663 23.170 33.556 1.00 50.99 625 LEU A N 1
ATOM 4774 C CA . LEU A 1 625 ? -5.237 23.245 33.836 1.00 49.12 625 LEU A CA 1
ATOM 4775 C C . LEU A 1 625 ? -4.709 24.668 33.792 1.00 49.14 625 LEU A C 1
ATOM 4776 O O . LEU A 1 625 ? -3.507 24.874 33.987 1.00 54.27 625 LEU A O 1
ATOM 4781 N N . GLY A 1 626 ? -5.572 25.651 33.544 1.00 48.26 626 GLY A N 1
ATOM 4782 C CA . GLY A 1 626 ? -5.174 27.041 33.532 1.00 45.17 626 GLY A CA 1
ATOM 4783 C C . GLY A 1 626 ? -4.941 27.643 32.164 1.00 50.50 626 GLY A C 1
ATOM 4784 O O . GLY A 1 626 ? -4.585 28.824 32.084 1.00 50.85 626 GLY A O 1
ATOM 4785 N N . TYR A 1 627 ? -5.145 26.883 31.091 1.00 48.66 627 TYR A N 1
ATOM 4786 C CA . TYR A 1 627 ? -4.831 27.359 29.746 1.00 48.36 627 TYR A CA 1
ATOM 4787 C C . TYR A 1 627 ? -6.085 27.671 28.922 1.00 48.19 627 TYR A C 1
ATOM 4788 O O . TYR A 1 627 ? -7.024 26.877 28.888 1.00 46.19 627 TYR A O 1
ATOM 4797 N N . PRO A 1 628 ? -6.101 28.838 28.257 1.00 44.36 628 PRO A N 1
ATOM 4798 C CA . PRO A 1 628 ? -5.036 29.843 28.341 1.00 48.09 628 PRO A CA 1
ATOM 4799 C C . PRO A 1 628 ? -5.225 30.792 29.524 1.00 43.81 628 PRO A C 1
ATOM 4800 O O . PRO A 1 628 ? -4.437 31.725 29.659 1.00 52.79 628 PRO A O 1
#